Protein AF-0000000084808001 (afdb_homodimer)

InterPro domains:
  IPR004045 Glutathione S-transferase, N-terminal [PF13409] (9-74)
  IPR004045 Glutathione S-transferase, N-terminal [PS50404] (1-80)
  IPR004046 Glutathione S-transferase, C-terminal [PF00043] (141-199)
  IPR010987 Glutathione S-transferase, C-terminal-like [PS50405] (85-203)
  IPR034345 Gtt2-like, N-terminal [cd03051] (1-73)
  IPR036249 Thioredoxin-like superfamily [SSF52833] (1-89)
  IPR036282 Glutathione S-transferase, C-terminal domain superfamily [SSF47616] (77-202)
  IPR040079 Glutathione transferase family [SFLDS00019] (1-198)

Nearest PDB structures (foldseek):
  3erf-assembly1_A  TM=9.434E-01  e=1.474E-16  Saccharomyces cerevisiae
  4n0v-assembly1_B  TM=9.412E-01  e=7.230E-16  Marinobacter nauticus VT8
  5f06-assembly1_B  TM=8.156E-01  e=2.289E-11  Populus trichocarpa
  4o7h-assembly1_A  TM=8.294E-01  e=4.670E-10  Rhodospirillum rubrum F11
  2c3n-assembly2_D  TM=8.503E-01  e=7.243E-09  Homo sapiens

Secondary structure (DSSP, 8-state):
-EEEE-SSHHHHHHHHHHHHHT----EEE--GGGTGGGSHHHHHH-TT--S-EEE-TTS-EEESHHHHHHHHHHH--SS-SS-SSHHHHHHHHHHHHHHIIIIIHHHHHHHHTTTTHHHHTTTS---GGGHHHHHHHHHHHHHHHHHHTTT-SBTBBTB--HHHHHHHHHHHHHHHTT-PPPTT-HHHHHHHHHHHTSGGGG-/-EEEE-SSHHHHHHHHHHHHHT----EEE--GGGTGGGSHHHHHH-TT--S-EEE-TTS-EEESHHHHHHHHHHH--SS-SS-SSHHHHHHHHHHHHHHIIIIIHHHHHHHHTTTTHHHHTTTS---GGGHHHHHHHHHHHHHHHHHHTTT-SBTBBTB--HHHHHHHHHHHHHHHTT-PPPTT-HHHHHHHHHHHTSGGGG-

Structure (mmCIF, N/CA/C/O backbone):
data_AF-0000000084808001-model_v1
#
loop_
_entity.id
_entity.type
_entity.pdbx_description
1 polymer 'Glutathione S-transferase-like'
#
loop_
_atom_site.group_PDB
_atom_site.id
_atom_site.type_symbol
_atom_site.label_atom_id
_atom_site.label_alt_id
_atom_site.label_comp_id
_atom_site.label_asym_id
_atom_site.label_entity_id
_atom_site.label_seq_id
_atom_site.pdbx_PDB_ins_code
_atom_site.Cartn_x
_atom_site.Cartn_y
_atom_site.Cartn_z
_atom_site.occupancy
_atom_site.B_iso_or_equiv
_atom_site.auth_seq_id
_atom_site.auth_comp_id
_atom_site.auth_asym_id
_atom_site.auth_atom_id
_atom_site.pdbx_PDB_model_num
ATOM 1 N N . MET A 1 1 ? 12.406 21.891 -2.748 1 96.19 1 MET A N 1
ATOM 2 C CA . MET A 1 1 ? 11.406 20.969 -2.203 1 96.19 1 MET A CA 1
ATOM 3 C C . MET A 1 1 ? 10.383 21.719 -1.363 1 96.19 1 MET A C 1
ATOM 5 O O . MET A 1 1 ? 10.727 22.656 -0.633 1 96.19 1 MET A O 1
ATOM 9 N N . LYS A 1 2 ? 9.125 21.359 -1.569 1 98.44 2 LYS A N 1
ATOM 10 C CA . LYS A 1 2 ? 8.016 21.969 -0.845 1 98.44 2 LYS A CA 1
ATOM 11 C C . LYS A 1 2 ? 6.918 20.938 -0.563 1 98.44 2 LYS A C 1
ATOM 13 O O . LYS A 1 2 ? 6.551 20.156 -1.442 1 98.44 2 LYS A O 1
ATOM 18 N N . LEU A 1 3 ? 6.41 20.984 0.701 1 98.75 3 LEU A N 1
ATOM 19 C CA . LEU A 1 3 ? 5.371 20.031 1.09 1 98.75 3 LEU A CA 1
ATOM 20 C C . LEU A 1 3 ? 4.008 20.719 1.144 1 98.75 3 LEU A C 1
ATOM 22 O O . LEU A 1 3 ? 3.83 21.703 1.869 1 98.75 3 LEU A O 1
ATOM 26 N N . TYR A 1 4 ? 3.084 20.266 0.299 1 98.81 4 TYR A N 1
ATOM 27 C CA . TYR A 1 4 ? 1.682 20.656 0.421 1 98.81 4 TYR A CA 1
ATOM 28 C C . TYR A 1 4 ? 0.962 19.766 1.428 1 98.81 4 TYR A C 1
ATOM 30 O O . TYR A 1 4 ?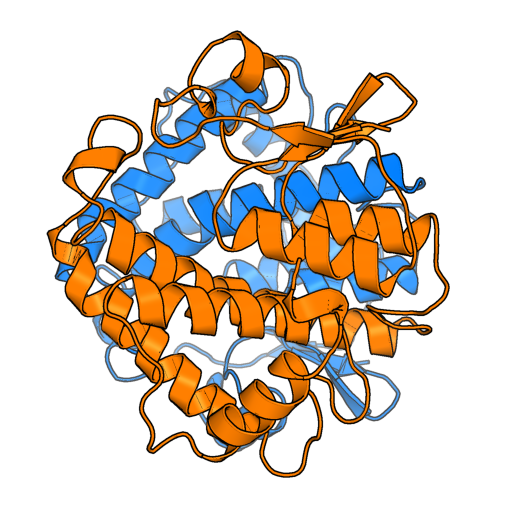 0.709 18.578 1.156 1 98.81 4 TYR A O 1
ATOM 38 N N . ASP A 1 5 ? 0.611 20.375 2.506 1 98.44 5 ASP A N 1
ATOM 39 C CA . ASP A 1 5 ? 0.198 19.656 3.711 1 98.44 5 ASP A CA 1
ATOM 40 C C . ASP A 1 5 ? -1.266 19.938 4.043 1 98.44 5 ASP A C 1
ATOM 42 O O . ASP A 1 5 ? -1.901 20.781 3.4 1 98.44 5 ASP A O 1
ATOM 46 N N . SER A 1 6 ? -1.821 19.156 4.922 1 98.38 6 SER A N 1
ATOM 47 C CA . SER A 1 6 ? -3.174 19.328 5.441 1 98.38 6 SER A CA 1
ATOM 48 C C . SER A 1 6 ? -3.365 18.578 6.754 1 98.38 6 SER A C 1
ATOM 50 O O . SER A 1 6 ? -2.438 17.938 7.25 1 98.38 6 SER A O 1
ATOM 52 N N . ILE A 1 7 ? -4.516 18.734 7.332 1 96.5 7 ILE A N 1
ATOM 53 C CA . ILE A 1 7 ? -4.883 17.891 8.469 1 96.5 7 ILE A CA 1
ATOM 54 C C . ILE A 1 7 ? -5.082 16.453 8 1 96.5 7 ILE A C 1
ATOM 56 O O . ILE A 1 7 ? -5.25 16.188 6.809 1 96.5 7 ILE A O 1
ATOM 60 N N . GLY A 1 8 ? -5.039 15.555 8.992 1 96.81 8 GLY A N 1
ATOM 61 C CA . GLY A 1 8 ? -5.297 14.156 8.711 1 96.81 8 GLY A CA 1
ATOM 62 C C . GLY A 1 8 ? -4.125 13.25 9.055 1 96.81 8 GLY A C 1
ATOM 63 O O . GLY A 1 8 ? -3 13.727 9.219 1 96.81 8 GLY A O 1
ATOM 64 N N . PRO A 1 9 ? -4.398 12 9.055 1 97.94 9 PRO A N 1
ATOM 65 C CA . PRO A 1 9 ? -3.377 11.047 9.5 1 97.94 9 PRO A CA 1
ATOM 66 C C . PRO A 1 9 ? -2.248 10.867 8.484 1 97.94 9 PRO A C 1
ATOM 68 O O . PRO A 1 9 ? -1.101 10.633 8.875 1 97.94 9 PRO A O 1
ATOM 71 N N . ASN A 1 10 ? -2.561 11.008 7.18 1 98.38 10 ASN A N 1
ATOM 72 C CA . ASN A 1 10 ? -1.548 10.789 6.148 1 98.38 10 ASN A CA 1
ATOM 73 C C . ASN A 1 10 ? -0.518 11.914 6.133 1 98.38 10 ASN A C 1
ATOM 75 O O . ASN A 1 10 ? 0.683 11.664 6.246 1 98.38 10 ASN A O 1
ATOM 79 N N . PRO A 1 11 ? -0.953 13.164 6.055 1 98.56 11 PRO A N 1
ATOM 80 C CA . PRO A 1 11 ? 0.041 14.234 6.148 1 98.56 11 PRO A CA 1
ATOM 81 C C . PRO A 1 11 ? 0.792 14.227 7.477 1 98.56 11 PRO A C 1
ATOM 83 O O . PRO A 1 11 ? 1.981 14.555 7.52 1 98.56 11 PRO A O 1
ATOM 86 N N . ARG A 1 12 ? 0.116 13.844 8.562 1 98.5 12 ARG A N 1
ATOM 87 C CA . ARG A 1 12 ? 0.774 13.789 9.859 1 98.5 12 ARG A CA 1
ATOM 88 C C . ARG A 1 12 ? 1.925 12.789 9.852 1 98.5 12 ARG A C 1
ATOM 90 O O . ARG A 1 12 ? 2.988 13.047 10.414 1 98.5 12 ARG A O 1
ATOM 97 N N . LEU A 1 13 ? 1.691 11.664 9.273 1 98.56 13 LEU A N 1
ATOM 98 C CA . LEU A 1 13 ? 2.752 10.672 9.148 1 98.56 13 LEU A CA 1
ATOM 99 C C . LEU A 1 13 ? 3.998 11.281 8.516 1 98.56 13 LEU A C 1
ATOM 101 O O . LEU A 1 13 ? 5.109 11.094 9.023 1 98.56 13 LEU A O 1
ATOM 105 N N . VAL A 1 14 ? 3.824 11.984 7.414 1 98.88 14 VAL A N 1
ATOM 106 C CA . VAL A 1 14 ? 4.953 12.539 6.68 1 98.88 14 VAL A CA 1
ATOM 107 C C . VAL A 1 14 ? 5.629 13.625 7.516 1 98.88 14 VAL A C 1
ATOM 109 O O . VAL A 1 14 ? 6.855 13.719 7.555 1 98.88 14 VAL A O 1
ATOM 112 N N . ARG A 1 15 ? 4.824 14.414 8.234 1 98.69 15 ARG A N 1
ATOM 113 C CA . ARG A 1 15 ? 5.402 15.414 9.125 1 98.69 15 ARG A CA 1
ATOM 114 C C . ARG A 1 15 ? 6.242 14.758 10.211 1 98.69 15 ARG A C 1
ATOM 116 O O . ARG A 1 15 ? 7.348 15.211 10.516 1 98.69 15 ARG A O 1
ATOM 123 N N . MET A 1 16 ? 5.688 13.719 10.82 1 98.81 16 MET A N 1
ATOM 124 C CA . MET A 1 16 ? 6.434 13.016 11.852 1 98.81 16 MET A CA 1
ATOM 125 C C . MET A 1 16 ? 7.727 12.43 11.289 1 98.81 16 MET A C 1
ATOM 127 O O . MET A 1 16 ? 8.766 12.469 11.945 1 98.81 16 MET A O 1
ATOM 131 N N . PHE A 1 17 ? 7.641 11.844 10.062 1 98.94 17 PHE A N 1
ATOM 132 C CA . PHE A 1 17 ? 8.812 11.273 9.406 1 98.94 17 PHE A CA 1
ATOM 133 C C . PHE A 1 17 ? 9.883 12.344 9.188 1 98.94 17 PHE A C 1
ATOM 135 O O . PHE A 1 17 ? 11.055 12.117 9.484 1 98.94 17 PHE A O 1
ATOM 142 N N . ILE A 1 18 ? 9.484 13.492 8.695 1 98.81 18 ILE A N 1
ATOM 143 C CA . ILE A 1 18 ? 10.383 14.609 8.453 1 98.81 18 ILE A CA 1
ATOM 144 C C . ILE A 1 18 ? 11.031 15.055 9.766 1 98.81 18 ILE A C 1
ATOM 146 O O . ILE A 1 18 ? 12.242 15.289 9.812 1 98.81 18 ILE A O 1
ATOM 150 N N . ALA A 1 19 ? 10.25 15.094 10.789 1 98.75 19 ALA A N 1
ATOM 151 C CA . ALA A 1 19 ? 10.758 15.477 12.109 1 98.75 19 ALA A CA 1
ATOM 152 C C . ALA A 1 19 ? 11.789 14.477 12.609 1 98.75 19 ALA A C 1
ATOM 154 O O . ALA A 1 19 ? 12.844 14.867 13.117 1 98.75 19 ALA A O 1
ATOM 155 N N . GLU A 1 20 ? 11.461 13.219 12.508 1 98.81 20 GLU A N 1
ATOM 156 C CA . GLU A 1 20 ? 12.383 12.172 12.945 1 98.81 20 GLU A CA 1
ATOM 157 C C . GLU A 1 20 ? 13.695 12.227 12.172 1 98.81 20 GLU A C 1
ATOM 159 O O . GLU A 1 20 ? 14.75 11.883 12.703 1 98.81 20 GLU A O 1
ATOM 164 N N . LYS A 1 21 ? 13.602 12.664 10.93 1 98.56 21 LYS A N 1
ATOM 165 C CA . LYS A 1 21 ? 14.781 12.781 10.086 1 98.56 21 LYS A CA 1
ATOM 166 C C . LYS A 1 21 ? 15.578 14.039 10.43 1 98.56 21 LYS A C 1
ATOM 168 O O . LYS A 1 21 ? 16.734 14.18 10.023 1 98.56 21 LYS A O 1
ATOM 173 N N . GLY A 1 22 ? 15.008 14.922 11.18 1 98.19 22 GLY A N 1
ATOM 174 C CA . GLY A 1 22 ? 15.648 16.188 11.484 1 98.19 22 GLY A CA 1
ATOM 175 C C . GLY A 1 22 ? 15.688 17.141 10.297 1 98.19 22 GLY A C 1
ATOM 176 O O . GLY A 1 22 ? 16.609 17.938 10.172 1 98.19 22 GLY A O 1
ATOM 177 N N . LEU A 1 23 ? 14.719 17.031 9.422 1 98.19 23 LEU A N 1
ATOM 178 C CA . LEU A 1 23 ? 14.672 17.859 8.219 1 98.19 23 LEU A CA 1
ATOM 179 C C . LEU A 1 23 ? 13.75 19.047 8.406 1 98.19 23 LEU A C 1
ATOM 181 O O . LEU A 1 23 ? 12.852 19.016 9.25 1 98.19 23 LEU A O 1
ATOM 185 N N . THR A 1 24 ? 14.008 20.062 7.672 1 97.38 24 THR A N 1
ATOM 186 C CA . THR A 1 24 ? 13.109 21.203 7.508 1 97.38 24 THR A CA 1
ATOM 187 C C . THR A 1 24 ? 12.734 21.391 6.043 1 97.38 24 THR A C 1
ATOM 189 O O . THR A 1 24 ? 13.594 21.641 5.199 1 97.38 24 THR A O 1
ATOM 192 N N . ILE A 1 25 ? 11.5 21.234 5.809 1 98.06 25 ILE A N 1
ATOM 193 C CA . ILE A 1 25 ? 10.984 21.375 4.453 1 98.06 25 ILE A CA 1
ATOM 194 C C . ILE A 1 25 ? 9.914 22.453 4.41 1 98.06 25 ILE A C 1
ATOM 196 O O . ILE A 1 25 ? 8.938 22.406 5.168 1 98.06 25 ILE A O 1
ATOM 200 N N . PRO A 1 26 ? 10.094 23.5 3.541 1 98.38 26 PRO A N 1
ATOM 201 C CA . PRO A 1 26 ? 9.016 24.469 3.375 1 98.38 26 PRO A CA 1
ATOM 202 C C . PRO A 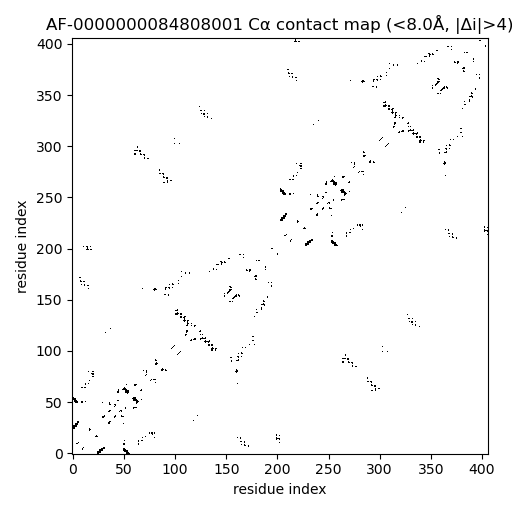1 26 ? 7.656 23.812 3.156 1 98.38 26 PRO A C 1
ATOM 204 O O . PRO A 1 26 ? 7.559 22.812 2.424 1 98.38 26 PRO A O 1
ATOM 207 N N . THR A 1 27 ? 6.625 24.375 3.842 1 98.25 27 THR A N 1
ATOM 208 C CA . THR A 1 27 ? 5.324 23.719 3.828 1 98.25 27 THR A CA 1
ATOM 209 C C . THR A 1 27 ? 4.211 24.734 3.545 1 98.25 27 THR A C 1
ATOM 211 O O . THR A 1 27 ? 4.246 25.859 4.043 1 98.25 27 THR A O 1
ATOM 214 N N . GLN A 1 28 ? 3.307 24.344 2.715 1 98.38 28 GLN A N 1
ATOM 215 C CA . GLN A 1 28 ? 2.08 25.094 2.451 1 98.38 28 GLN A CA 1
ATOM 216 C C . GLN A 1 28 ? 0.849 24.281 2.846 1 98.38 28 GLN A C 1
ATOM 218 O O . GLN A 1 28 ? 0.71 23.125 2.451 1 98.38 28 GLN A O 1
ATOM 223 N N . SER A 1 29 ? -0.063 24.875 3.541 1 98.12 29 SER A N 1
ATOM 224 C CA . SER A 1 29 ? -1.268 24.188 3.994 1 98.12 29 SER A CA 1
ATOM 225 C C . SER A 1 29 ? -2.35 24.203 2.92 1 98.12 29 SER A C 1
ATOM 227 O O . SER A 1 29 ? -2.551 25.219 2.25 1 98.12 29 SER A O 1
ATOM 229 N N . ILE A 1 30 ? -2.957 23.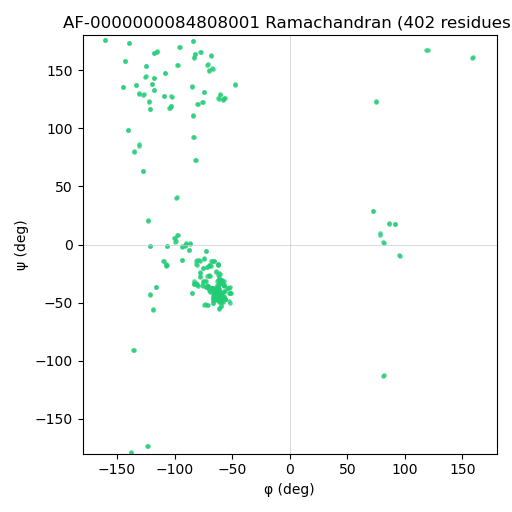078 2.752 1 98.12 30 ILE A N 1
ATOM 230 C CA . ILE A 1 30 ? -4.129 22.922 1.901 1 98.12 30 ILE A CA 1
ATOM 231 C C . ILE A 1 30 ? -5.363 22.672 2.766 1 98.12 30 ILE A C 1
ATOM 233 O O . ILE A 1 30 ? -5.371 21.766 3.605 1 98.12 30 ILE A O 1
ATOM 237 N N . ASP A 1 31 ? -6.473 23.438 2.592 1 97.75 31 ASP A N 1
ATOM 238 C CA . ASP A 1 31 ? -7.711 23.281 3.352 1 97.75 31 ASP A CA 1
ATOM 239 C C . ASP A 1 31 ? -8.594 22.188 2.754 1 97.75 31 ASP A C 1
ATOM 241 O O . ASP A 1 31 ? -9.5 22.484 1.972 1 97.75 31 ASP A O 1
ATOM 245 N N . ILE A 1 32 ? -8.43 21 3.258 1 95.5 32 ILE A N 1
ATOM 246 C CA . ILE A 1 32 ? -9.164 19.891 2.666 1 95.5 32 ILE A CA 1
ATOM 247 C C . ILE A 1 32 ? -10.617 19.922 3.15 1 95.5 32 ILE A C 1
ATOM 249 O O . ILE A 1 32 ? -11.5 19.328 2.52 1 95.5 32 ILE A O 1
ATOM 253 N N . ARG A 1 33 ? -10.898 20.516 4.277 1 94.69 33 ARG A N 1
ATOM 254 C CA . ARG A 1 33 ? -12.281 20.625 4.738 1 94.69 33 ARG A CA 1
ATOM 255 C C . ARG A 1 33 ? -13.125 21.453 3.771 1 94.69 33 ARG A C 1
ATOM 257 O O . ARG A 1 33 ? -14.297 21.156 3.553 1 94.69 33 ARG A O 1
ATOM 264 N N . ALA A 1 34 ? -12.469 22.438 3.217 1 95.31 34 ALA A N 1
ATOM 265 C CA . ALA A 1 34 ? -13.156 23.297 2.26 1 95.31 34 ALA A CA 1
ATOM 266 C C . ALA A 1 34 ? -13.062 22.719 0.846 1 95.31 34 ALA A C 1
ATOM 268 O O . ALA A 1 34 ? -13.578 23.328 -0.104 1 95.31 34 ALA A O 1
ATOM 269 N N . GLY A 1 35 ? -12.336 21.641 0.637 1 95.88 35 GLY A N 1
ATOM 270 C CA . GLY A 1 35 ? -12.25 20.969 -0.653 1 95.88 35 GLY A CA 1
ATOM 271 C C . GLY A 1 35 ? -11.18 21.562 -1.557 1 95.88 35 GLY A C 1
ATOM 272 O O . GLY A 1 35 ? -11.219 21.375 -2.773 1 95.88 35 GLY A O 1
ATOM 273 N N . GLU A 1 36 ? -10.25 22.281 -1.034 1 97.56 36 GLU A N 1
ATOM 274 C CA . GLU A 1 36 ? -9.195 22.906 -1.828 1 97.56 36 GLU A CA 1
ATOM 275 C C . GLU A 1 36 ? -8.398 21.859 -2.602 1 97.56 36 GLU A C 1
ATOM 277 O O . GLU A 1 36 ? -7.941 22.109 -3.717 1 97.56 36 GLU A O 1
ATOM 282 N N . ASN A 1 37 ? -8.305 20.656 -2.018 1 97.25 37 ASN A N 1
ATOM 283 C CA . ASN A 1 37 ? -7.543 19.578 -2.635 1 97.25 37 ASN A CA 1
ATOM 284 C C . ASN A 1 37 ? -8.266 19 -3.852 1 97.25 37 ASN A C 1
ATOM 286 O O . ASN A 1 37 ? -7.691 18.203 -4.598 1 97.25 37 ASN A O 1
ATOM 290 N N . ARG A 1 38 ? -9.477 19.469 -4.074 1 96.56 38 ARG A N 1
ATOM 291 C CA . ARG A 1 38 ? -10.258 19 -5.203 1 96.56 38 ARG A CA 1
ATOM 292 C C . ARG A 1 38 ? -10.336 20.047 -6.309 1 96.56 38 ARG A C 1
ATOM 294 O O . ARG A 1 38 ? -10.914 19.797 -7.367 1 96.56 38 ARG A O 1
ATOM 301 N N . LYS A 1 39 ? -9.766 21.156 -6.109 1 97.19 39 LYS A N 1
ATOM 302 C CA . LYS A 1 39 ? -9.75 22.234 -7.098 1 97.19 39 LYS A CA 1
ATOM 303 C C . LYS A 1 39 ? -8.633 22.016 -8.117 1 97.19 39 LYS A C 1
ATOM 305 O O . LYS A 1 39 ? -7.672 21.297 -7.852 1 97.19 39 LYS A O 1
ATOM 310 N N . PRO A 1 40 ? -8.727 22.672 -9.266 1 97.5 40 PRO A N 1
ATOM 311 C CA . PRO A 1 40 ? -7.789 22.469 -10.367 1 97.5 40 PRO A CA 1
ATOM 312 C C . PRO A 1 40 ? -6.34 22.719 -9.961 1 97.5 40 PRO A C 1
ATOM 314 O O . PRO A 1 40 ? -5.434 22.016 -10.414 1 97.5 40 PRO A O 1
ATOM 317 N N . GLU A 1 41 ? -6.172 23.688 -9.094 1 97.5 41 GLU A N 1
ATOM 318 C CA . GLU A 1 41 ? -4.812 24.062 -8.711 1 97.5 41 GLU A CA 1
ATOM 319 C C . GLU A 1 41 ? -4.09 22.906 -8.039 1 97.5 41 GLU A C 1
ATOM 321 O O . GLU A 1 41 ? -2.943 22.609 -8.375 1 97.5 41 GLU A O 1
ATOM 326 N N . HIS A 1 42 ? -4.773 22.234 -7.059 1 98.19 42 HIS A N 1
ATOM 327 C CA . HIS A 1 42 ? -4.125 21.125 -6.391 1 98.19 42 HIS A CA 1
ATOM 328 C C . HIS A 1 42 ? -4.113 19.875 -7.277 1 98.19 42 HIS A C 1
ATOM 330 O O . HIS A 1 42 ? -3.158 19.094 -7.254 1 98.19 42 HIS A O 1
ATOM 336 N N . LEU A 1 43 ? -5.188 19.703 -8.062 1 97.5 43 LEU A N 1
ATOM 337 C CA . LEU A 1 43 ? -5.266 18.547 -8.938 1 97.5 43 LEU A CA 1
ATOM 338 C C . LEU A 1 43 ? -4.16 18.578 -9.992 1 97.5 43 LEU A C 1
ATOM 340 O O . LEU A 1 43 ? -3.736 17.531 -10.484 1 97.5 43 LEU A O 1
ATOM 344 N N . ALA A 1 44 ? -3.627 19.766 -10.305 1 97.19 44 ALA A N 1
ATOM 345 C CA . ALA A 1 44 ? -2.494 19.891 -11.219 1 97.19 44 ALA A CA 1
ATOM 346 C C . ALA A 1 44 ? -1.212 19.359 -10.578 1 97.19 44 ALA A C 1
ATOM 348 O O . ALA A 1 44 ? -0.313 18.891 -11.281 1 97.19 44 ALA A O 1
ATOM 349 N N . ARG A 1 45 ? -1.114 19.391 -9.234 1 97.62 45 ARG A N 1
ATOM 350 C CA . ARG A 1 45 ? 0.032 18.875 -8.492 1 97.62 45 ARG A CA 1
ATOM 351 C C . ARG A 1 45 ? -0.106 17.375 -8.258 1 97.62 45 ARG A C 1
ATOM 353 O O . ARG A 1 45 ? 0.869 16.625 -8.383 1 97.62 45 ARG A O 1
ATOM 360 N N . ASN A 1 46 ? -1.336 17 -7.922 1 97.94 46 ASN A N 1
ATOM 361 C CA . ASN A 1 46 ? -1.682 15.609 -7.602 1 97.94 46 ASN A CA 1
ATOM 362 C C . ASN A 1 46 ? -3.043 15.227 -8.18 1 97.94 46 ASN A C 1
ATOM 364 O O . ASN A 1 46 ? -4.07 15.422 -7.527 1 97.94 46 ASN A O 1
ATOM 368 N N . PRO A 1 47 ? -3.045 14.578 -9.281 1 96.88 47 PRO A N 1
ATOM 369 C CA . PRO A 1 47 ? -4.312 14.242 -9.938 1 96.88 47 PRO A CA 1
ATOM 370 C C . PRO A 1 47 ? -5.188 13.328 -9.086 1 96.88 47 PRO A C 1
ATOM 372 O O . PRO A 1 47 ? -6.395 13.227 -9.328 1 96.88 47 PRO A O 1
ATOM 375 N N . HIS A 1 48 ? -4.609 12.703 -8.125 1 95.56 48 HIS A N 1
ATOM 376 C CA . HIS A 1 48 ? -5.375 11.867 -7.207 1 95.56 48 HIS A CA 1
ATOM 377 C C . HIS A 1 48 ? -6.16 12.719 -6.215 1 95.56 48 HIS A C 1
ATOM 379 O O . HIS A 1 48 ? -7.102 12.227 -5.586 1 95.56 48 HIS A O 1
ATOM 385 N N . GLY A 1 49 ? -5.758 13.969 -6.039 1 96.31 49 GLY A N 1
ATOM 386 C CA . GLY A 1 49 ? -6.492 14.945 -5.246 1 96.31 49 GLY A CA 1
ATOM 387 C C . GLY A 1 49 ? -6.285 14.773 -3.752 1 96.31 49 GLY A C 1
ATOM 388 O O . GLY A 1 49 ? -7.016 15.359 -2.949 1 96.31 49 GLY A O 1
ATOM 389 N N . GLN A 1 50 ? -5.355 13.945 -3.395 1 96.06 50 GLN A N 1
ATOM 390 C CA . GLN A 1 50 ? -5.102 13.711 -1.977 1 96.06 50 GLN A CA 1
ATOM 391 C C . GLN A 1 50 ? -3.953 14.578 -1.472 1 96.06 50 GLN A C 1
ATOM 393 O O . GLN A 1 50 ? -3.365 15.344 -2.236 1 96.06 50 GLN A O 1
ATOM 398 N N . THR A 1 51 ? -3.742 14.633 -0.223 1 97.81 51 THR A N 1
ATOM 399 C CA . THR A 1 51 ? -2.6 15.227 0.464 1 97.81 51 THR A CA 1
ATOM 400 C C . THR A 1 51 ? -1.941 14.211 1.396 1 97.81 51 THR A C 1
ATOM 402 O O . THR A 1 51 ? -2.578 13.242 1.817 1 97.81 51 THR A O 1
ATOM 405 N N . PRO A 1 52 ? -0.664 14.383 1.668 1 98.56 52 PRO A N 1
ATOM 406 C CA . PRO A 1 52 ? 0.238 15.453 1.249 1 98.56 52 PRO A CA 1
ATOM 407 C C . PRO A 1 52 ? 0.801 15.242 -0.154 1 98.56 52 PRO A C 1
ATOM 409 O O . PRO A 1 52 ? 0.63 14.164 -0.733 1 98.56 52 PRO A O 1
ATOM 412 N N . THR A 1 53 ? 1.339 16.25 -0.734 1 98.81 53 THR A N 1
ATOM 413 C CA . THR A 1 53 ? 2.07 16.219 -1.996 1 98.81 53 THR A CA 1
ATOM 414 C C . THR A 1 53 ? 3.404 16.953 -1.861 1 98.81 53 THR A C 1
ATOM 416 O O . THR A 1 53 ? 3.467 18.047 -1.294 1 98.81 53 THR A O 1
ATOM 419 N N . LEU A 1 54 ? 4.461 16.344 -2.279 1 98.88 54 LEU A N 1
ATOM 420 C CA . LEU A 1 54 ? 5.797 16.922 -2.209 1 98.88 54 LEU A CA 1
ATOM 421 C C . LEU A 1 54 ? 6.246 17.422 -3.578 1 98.88 54 LEU A C 1
ATOM 423 O O . LEU A 1 54 ? 6.285 16.656 -4.543 1 98.88 54 LEU A O 1
ATOM 427 N N . GLU A 1 55 ? 6.512 18.641 -3.711 1 98.62 55 GLU A N 1
ATOM 428 C CA . GLU A 1 55 ? 7.188 19.188 -4.887 1 98.62 55 GLU A CA 1
ATOM 429 C C . GLU A 1 55 ? 8.695 18.969 -4.809 1 98.62 55 GLU A C 1
ATOM 431 O O . GLU A 1 55 ? 9.344 19.406 -3.852 1 98.62 55 GLU A O 1
ATOM 436 N N . LEU A 1 56 ? 9.211 18.281 -5.766 1 97.69 56 LEU A N 1
ATOM 437 C CA . LEU A 1 56 ? 10.641 17.984 -5.789 1 97.69 56 LEU A CA 1
ATOM 438 C C . LEU A 1 56 ? 11.43 19.156 -6.398 1 97.69 56 LEU A C 1
ATOM 440 O O . LEU A 1 56 ? 10.836 20.094 -6.922 1 97.69 56 LEU A O 1
ATOM 444 N N . ASP A 1 57 ? 12.75 19.031 -6.383 1 94.69 57 ASP A N 1
ATOM 445 C CA . ASP A 1 57 ? 13.617 20.125 -6.824 1 94.69 57 ASP A CA 1
ATOM 446 C C . ASP A 1 57 ? 13.523 20.328 -8.336 1 94.69 57 ASP A C 1
ATOM 448 O O . ASP A 1 57 ? 13.734 21.438 -8.836 1 94.69 57 ASP A O 1
ATOM 452 N N . ASP A 1 58 ? 13.188 19.312 -9.023 1 93.12 58 ASP A N 1
ATOM 453 C CA . ASP A 1 58 ? 13.102 19.406 -10.477 1 93.12 58 ASP A CA 1
ATOM 454 C C . ASP A 1 58 ? 11.727 19.906 -10.914 1 93.12 58 ASP A C 1
ATOM 456 O O . ASP A 1 58 ? 11.438 19.969 -12.109 1 93.12 58 ASP A O 1
ATOM 460 N N . GLY A 1 59 ? 10.883 20.172 -9.953 1 95.06 59 GLY A N 1
ATOM 461 C CA . GLY A 1 59 ? 9.57 20.719 -10.258 1 95.06 59 GLY A CA 1
ATOM 462 C C . GLY A 1 59 ? 8.492 19.656 -10.352 1 95.06 59 GLY A C 1
ATOM 463 O O . GLY A 1 59 ? 7.305 19.984 -10.414 1 95.06 59 GLY A O 1
ATOM 464 N N . SER A 1 60 ? 8.867 18.422 -10.336 1 96.5 60 SER A N 1
ATOM 465 C CA . SER A 1 60 ? 7.867 17.359 -10.375 1 96.5 60 SER A CA 1
ATOM 466 C C . SER A 1 60 ? 7.219 17.156 -9.008 1 96.5 60 SER A C 1
ATOM 468 O O . SER A 1 60 ? 7.699 17.688 -8 1 96.5 60 SER A O 1
ATOM 470 N N . PHE A 1 61 ? 6.098 16.422 -8.984 1 98.5 61 PHE A N 1
ATOM 471 C CA . PHE A 1 61 ? 5.348 16.219 -7.75 1 98.5 61 PHE A CA 1
ATOM 472 C C . PHE A 1 61 ? 5.305 14.75 -7.379 1 98.5 61 PHE A C 1
ATOM 474 O O . PHE A 1 61 ? 5.258 13.883 -8.258 1 98.5 61 PHE A O 1
ATOM 481 N N . LEU A 1 62 ? 5.375 14.578 -6.125 1 98.62 62 LEU A N 1
ATOM 482 C CA . LEU A 1 62 ? 5.305 13.242 -5.547 1 98.62 62 LEU A CA 1
ATOM 483 C C . LEU A 1 62 ? 4.223 13.172 -4.473 1 98.62 62 LEU A C 1
ATOM 485 O O . LEU A 1 62 ? 4.16 14.031 -3.592 1 98.62 62 LEU A O 1
ATOM 489 N N . SER A 1 63 ? 3.4 12.18 -4.629 1 97.75 63 SER A N 1
ATOM 490 C CA . SER A 1 63 ? 2.395 11.938 -3.598 1 97.75 63 SER A CA 1
ATOM 491 C C . SER A 1 63 ? 2.498 10.516 -3.047 1 97.75 63 SER A C 1
ATOM 493 O O . SER A 1 63 ? 3.479 9.812 -3.303 1 97.75 63 SER A O 1
ATOM 495 N N . GLU A 1 64 ? 1.504 10.203 -2.199 1 98.44 64 GLU A N 1
ATOM 496 C CA . GLU A 1 64 ? 1.505 8.93 -1.475 1 98.44 64 GLU A CA 1
ATOM 497 C C . GLU A 1 64 ? 2.52 8.953 -0.335 1 98.44 64 GLU A C 1
ATOM 499 O O . GLU A 1 64 ? 3.721 9.102 -0.569 1 98.44 64 GLU A O 1
ATOM 504 N N . ILE A 1 65 ? 2.104 8.727 0.805 1 98.69 65 ILE A N 1
ATOM 505 C CA . ILE A 1 65 ? 2.871 8.969 2.021 1 98.69 65 ILE A CA 1
ATOM 506 C C . ILE A 1 65 ? 4.082 8.047 2.062 1 98.69 65 ILE A C 1
ATOM 508 O O . ILE A 1 65 ? 5.191 8.477 2.396 1 98.69 65 ILE A O 1
ATOM 512 N N . THR A 1 66 ? 3.912 6.801 1.649 1 98.69 66 THR A N 1
ATOM 513 C CA . THR A 1 66 ? 5.043 5.883 1.726 1 98.69 66 THR A CA 1
ATOM 514 C C . THR A 1 66 ? 6.086 6.215 0.661 1 98.69 66 THR A C 1
ATOM 516 O O . THR A 1 66 ? 7.289 6.098 0.904 1 98.69 66 THR A O 1
ATOM 519 N N . ALA A 1 67 ? 5.652 6.641 -0.55 1 98.75 67 ALA A N 1
ATOM 520 C CA . ALA A 1 67 ? 6.578 7.047 -1.604 1 98.75 67 ALA A CA 1
ATOM 521 C C . ALA A 1 67 ? 7.383 8.273 -1.18 1 98.75 67 ALA A C 1
ATOM 523 O O . ALA A 1 67 ? 8.594 8.336 -1.405 1 98.75 67 ALA A O 1
ATOM 524 N N . ILE A 1 68 ? 6.73 9.242 -0.546 1 98.88 68 ILE A N 1
ATOM 525 C CA . ILE A 1 68 ? 7.395 10.453 -0.075 1 98.88 68 ILE A CA 1
ATOM 526 C C . ILE A 1 68 ? 8.438 10.094 0.98 1 98.88 68 ILE A C 1
ATOM 528 O O . ILE A 1 68 ? 9.586 10.531 0.904 1 98.88 68 ILE A O 1
ATOM 532 N N . CYS A 1 69 ? 8.055 9.242 1.925 1 98.94 69 CYS A N 1
ATOM 533 C CA . CYS A 1 69 ? 8.969 8.867 3.002 1 98.94 69 CYS A CA 1
ATOM 534 C C . CYS A 1 69 ? 10.156 8.086 2.465 1 98.94 69 CYS A C 1
ATOM 536 O O . CYS A 1 69 ? 11.297 8.305 2.883 1 98.94 69 CYS A O 1
ATOM 538 N N . GLU A 1 70 ? 9.891 7.176 1.528 1 98.81 70 GLU A N 1
ATOM 539 C CA . GLU A 1 70 ? 10.977 6.422 0.908 1 98.81 70 GLU A CA 1
ATOM 540 C C . GLU A 1 70 ? 11.93 7.344 0.158 1 98.81 70 GLU A C 1
ATOM 542 O O . GLU A 1 70 ? 13.148 7.156 0.207 1 98.81 70 GLU A O 1
ATOM 547 N N . TYR A 1 71 ? 11.398 8.289 -0.529 1 98.81 71 TYR A N 1
ATOM 548 C CA . TYR A 1 71 ? 12.219 9.258 -1.253 1 98.81 71 TYR A CA 1
ATOM 549 C C . TYR A 1 71 ? 13.117 10.031 -0.3 1 98.81 71 TYR A C 1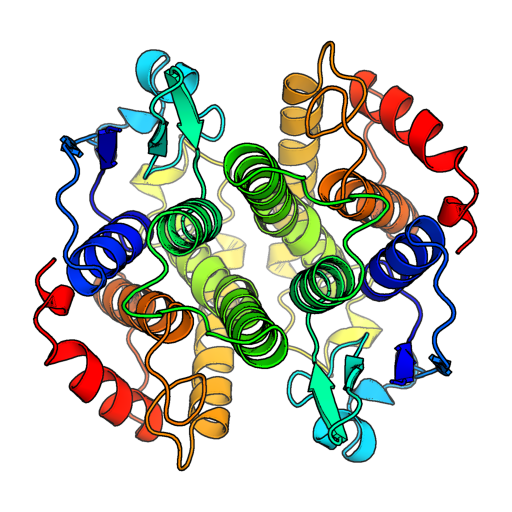
ATOM 551 O O . TYR A 1 71 ? 14.32 10.141 -0.521 1 98.81 71 TYR A O 1
ATOM 559 N N . LEU A 1 72 ? 12.539 10.523 0.798 1 98.88 72 LEU A N 1
ATOM 560 C CA . LEU A 1 72 ? 13.297 11.281 1.788 1 98.88 72 LEU A CA 1
ATOM 561 C C . LEU A 1 72 ? 14.359 10.406 2.441 1 98.88 72 LEU A C 1
ATOM 563 O O . LEU A 1 72 ? 15.469 10.875 2.717 1 98.88 72 LEU A O 1
ATOM 567 N N . GLU A 1 73 ? 14 9.156 2.689 1 98.81 73 GLU A N 1
ATOM 568 C CA . GLU A 1 73 ? 14.953 8.203 3.256 1 98.81 73 GLU A CA 1
ATOM 569 C C . GLU A 1 73 ? 16.156 8.008 2.336 1 98.81 73 GLU A C 1
ATOM 571 O O . GLU A 1 73 ? 17.297 7.969 2.799 1 98.81 73 GLU A O 1
ATOM 576 N N . GLU A 1 74 ? 15.867 7.855 1.021 1 97.94 74 GLU A N 1
ATOM 577 C CA . GLU A 1 74 ? 16.953 7.645 0.07 1 97.94 74 GLU A CA 1
ATOM 578 C C . GLU A 1 74 ? 17.844 8.883 -0.029 1 97.94 74 GLU A C 1
ATOM 580 O O . GLU A 1 74 ? 19.078 8.758 -0.131 1 97.94 74 GLU A O 1
ATOM 585 N N . LYS A 1 75 ? 17.266 10.031 0.029 1 97.94 75 LYS A N 1
ATOM 586 C CA . LYS A 1 75 ? 18.016 11.281 -0.089 1 97.94 75 LYS A CA 1
ATOM 587 C C . LYS A 1 75 ? 18.734 11.617 1.214 1 97.94 75 LYS A C 1
ATOM 589 O O . LYS A 1 75 ? 19.75 12.305 1.203 1 97.94 75 LYS A O 1
ATOM 594 N N . HIS A 1 76 ? 18.188 11.141 2.32 1 98.06 76 HIS A N 1
ATOM 595 C CA . HIS A 1 76 ? 18.719 11.367 3.662 1 98.06 76 HIS A CA 1
ATOM 596 C C . HIS A 1 76 ? 18.719 10.086 4.48 1 98.06 76 HIS A C 1
ATOM 598 O O . HIS A 1 76 ? 17.922 9.93 5.41 1 98.06 76 HIS A O 1
ATOM 604 N N . PRO A 1 77 ? 19.625 9.273 4.289 1 97.81 77 PRO A N 1
ATOM 605 C CA . PRO A 1 77 ? 19.547 7.91 4.82 1 97.81 77 PRO A CA 1
ATOM 606 C C . PRO A 1 77 ? 19.781 7.848 6.328 1 97.81 77 PRO A C 1
ATOM 608 O O . PRO A 1 77 ? 19.5 6.824 6.957 1 97.81 77 PRO A O 1
ATOM 611 N N . THR A 1 78 ? 20.266 8.984 6.941 1 98 78 THR A N 1
ATOM 612 C CA . THR A 1 78 ? 20.5 9.008 8.383 1 98 78 THR A CA 1
ATOM 613 C C . THR A 1 78 ? 19.656 10.078 9.062 1 98 78 THR A C 1
ATOM 615 O O . THR A 1 78 ? 19.594 11.219 8.602 1 98 78 THR A O 1
ATOM 618 N N . PRO A 1 79 ? 19.109 9.703 10.203 1 98.44 79 PRO A N 1
ATOM 619 C CA . PRO A 1 79 ? 19 8.359 10.773 1 98.44 79 PRO A CA 1
ATOM 620 C C . PRO A 1 79 ? 18.094 7.445 9.969 1 98.44 79 PRO A C 1
ATOM 622 O O . PRO A 1 79 ? 17.188 7.918 9.281 1 98.44 79 PRO A O 1
ATOM 625 N N . PRO A 1 80 ? 18.328 6.156 9.992 1 98.75 80 PRO A N 1
ATOM 626 C CA . PRO A 1 80 ? 17.469 5.25 9.219 1 98.75 80 PRO A CA 1
ATOM 627 C C . PRO A 1 80 ? 16.094 5.055 9.859 1 98.75 80 PRO A C 1
ATOM 629 O O . PRO A 1 80 ? 16 4.781 11.062 1 98.75 80 PRO A O 1
ATOM 632 N N . LEU A 1 81 ? 15.102 5.191 9.055 1 98.88 81 LEU A N 1
ATOM 633 C CA . LEU A 1 81 ? 13.742 5.008 9.531 1 98.88 81 LEU A CA 1
ATOM 634 C C . LEU A 1 81 ? 13.031 3.9 8.758 1 98.88 81 LEU A C 1
ATOM 636 O O . LEU A 1 81 ? 11.867 3.598 9.016 1 98.88 81 LEU A O 1
ATOM 640 N N . ILE A 1 82 ? 13.727 3.328 7.805 1 98.81 82 ILE A N 1
ATOM 641 C CA . ILE A 1 82 ? 13.164 2.219 7.043 1 98.81 82 ILE A CA 1
ATOM 642 C C . ILE A 1 82 ? 14.055 0.988 7.191 1 98.81 82 ILE A C 1
ATOM 644 O O . ILE A 1 82 ? 13.562 -0.119 7.418 1 98.81 82 ILE A O 1
ATOM 648 N N . GLY A 1 83 ? 15.289 1.143 7.125 1 98.38 83 GLY A N 1
ATOM 649 C CA . GLY A 1 83 ? 16.266 0.082 7.297 1 98.38 83 GLY A CA 1
ATOM 650 C C . GLY A 1 83 ? 17.609 0.403 6.672 1 98.38 83 GLY A C 1
ATOM 651 O O . GLY A 1 83 ? 17.703 1.215 5.746 1 98.38 83 GLY A O 1
ATOM 652 N N . THR A 1 84 ? 18.656 -0.27 7.074 1 98.19 84 THR A N 1
ATOM 653 C CA . THR A 1 84 ? 20 -0.006 6.586 1 98.19 84 THR A CA 1
ATOM 654 C C . THR A 1 84 ? 20.469 -1.116 5.648 1 98.19 84 THR A C 1
ATOM 656 O O . THR A 1 84 ? 21.453 -0.953 4.922 1 98.19 84 THR A O 1
ATOM 659 N N . THR A 1 85 ? 19.844 -2.25 5.688 1 97.5 85 THR A N 1
ATOM 660 C CA . THR A 1 85 ? 20.125 -3.359 4.781 1 97.5 85 THR A CA 1
ATOM 661 C C . THR A 1 85 ? 18.891 -3.682 3.932 1 97.5 85 THR A C 1
ATOM 663 O O . THR A 1 85 ? 17.781 -3.229 4.23 1 97.5 85 THR A O 1
ATOM 666 N N . ALA A 1 86 ? 19.109 -4.438 2.873 1 97.56 86 ALA A N 1
ATOM 667 C CA . ALA A 1 86 ? 18 -4.863 2.027 1 97.56 86 ALA A CA 1
ATOM 668 C C . ALA A 1 86 ? 16.938 -5.617 2.84 1 97.56 86 ALA A C 1
ATOM 670 O O . ALA A 1 86 ? 15.742 -5.426 2.639 1 97.56 86 ALA A O 1
ATOM 671 N N . GLU A 1 87 ? 17.438 -6.445 3.744 1 98.06 87 GLU A N 1
ATOM 672 C CA . GLU A 1 87 ? 16.547 -7.25 4.574 1 98.06 87 GLU A CA 1
ATOM 673 C C . GLU A 1 87 ? 15.711 -6.375 5.504 1 98.06 87 GLU A C 1
ATOM 675 O O . GLU A 1 87 ? 14.5 -6.566 5.629 1 98.06 87 GLU A O 1
ATOM 680 N N . GLU A 1 88 ? 16.359 -5.383 6.129 1 98.19 88 GLU A N 1
ATOM 681 C CA . GLU A 1 88 ? 15.664 -4.488 7.047 1 98.19 88 GLU A CA 1
ATOM 682 C C . GLU A 1 88 ? 14.625 -3.643 6.32 1 98.19 88 GLU A C 1
ATOM 684 O O . GLU A 1 88 ? 13.516 -3.451 6.82 1 98.19 88 GLU A O 1
ATOM 689 N N . ARG A 1 89 ? 14.969 -3.158 5.129 1 98.5 89 ARG A N 1
ATOM 690 C CA . ARG A 1 89 ? 14.039 -2.338 4.355 1 98.5 89 ARG A CA 1
ATOM 691 C C . ARG A 1 89 ? 12.852 -3.164 3.875 1 98.5 89 ARG A C 1
ATOM 693 O O . ARG A 1 89 ? 11.711 -2.697 3.91 1 98.5 89 ARG A O 1
ATOM 700 N N . ALA A 1 90 ? 13.141 -4.375 3.531 1 98.5 90 ALA A N 1
ATOM 701 C CA . ALA A 1 90 ? 12.078 -5.266 3.078 1 98.5 90 ALA A CA 1
ATOM 702 C C . ALA A 1 90 ? 11.102 -5.578 4.215 1 98.5 90 ALA A C 1
ATOM 704 O O . ALA A 1 90 ? 9.891 -5.594 4.012 1 98.5 90 ALA A O 1
ATOM 705 N N . GLU A 1 91 ? 11.656 -5.84 5.332 1 98.44 91 GLU A N 1
ATOM 706 C CA . GLU A 1 91 ? 10.805 -6.102 6.488 1 98.44 91 GLU A CA 1
ATOM 707 C C . GLU A 1 91 ? 9.906 -4.906 6.797 1 98.44 91 GLU A C 1
ATOM 709 O O . GLU A 1 91 ? 8.711 -5.062 7.031 1 98.44 91 GLU A O 1
ATOM 714 N N . CYS A 1 92 ? 10.469 -3.756 6.828 1 98.88 92 CYS A N 1
ATOM 715 C CA . CYS A 1 92 ? 9.703 -2.543 7.098 1 98.88 92 CYS A CA 1
ATOM 716 C C . CYS A 1 92 ? 8.609 -2.352 6.055 1 98.88 92 CYS A C 1
ATOM 718 O O . CYS A 1 92 ? 7.465 -2.047 6.398 1 98.88 92 CYS A O 1
ATOM 720 N N . ARG A 1 93 ? 8.945 -2.58 4.809 1 98.81 93 ARG A N 1
ATOM 721 C CA . ARG A 1 93 ? 7.984 -2.43 3.721 1 98.81 93 ARG A CA 1
ATOM 722 C C . ARG A 1 93 ? 6.859 -3.451 3.84 1 98.81 93 ARG A C 1
ATOM 724 O O . ARG A 1 93 ? 5.703 -3.143 3.553 1 98.81 93 ARG A O 1
ATOM 731 N N . MET A 1 94 ? 7.223 -4.637 4.238 1 98.75 94 MET A N 1
ATOM 732 C CA . MET A 1 94 ? 6.23 -5.688 4.453 1 98.75 94 MET A CA 1
ATOM 733 C C . MET A 1 94 ? 5.195 -5.254 5.488 1 98.75 94 MET A C 1
ATOM 735 O O . MET A 1 94 ? 3.994 -5.305 5.227 1 98.75 94 MET A O 1
ATOM 739 N N . TRP A 1 95 ? 5.637 -4.77 6.602 1 98.81 95 TRP A N 1
ATOM 740 C CA . TRP A 1 95 ? 4.742 -4.359 7.68 1 98.81 95 TRP A CA 1
ATOM 741 C C . TRP A 1 95 ? 3.959 -3.109 7.285 1 98.81 95 TRP A C 1
ATOM 743 O O . TRP A 1 95 ? 2.768 -2.996 7.59 1 98.81 95 TRP A O 1
ATOM 753 N N . THR A 1 96 ? 4.629 -2.203 6.645 1 98.81 96 THR A N 1
ATOM 754 C CA . THR A 1 96 ? 3.967 -0.98 6.203 1 98.81 96 THR A CA 1
ATOM 755 C C . THR A 1 96 ? 2.797 -1.301 5.277 1 98.81 96 THR A C 1
ATOM 757 O O . THR A 1 96 ? 1.699 -0.764 5.445 1 98.81 96 THR A O 1
ATOM 760 N N . ARG A 1 97 ? 3.014 -2.174 4.355 1 98.62 97 ARG A N 1
ATOM 761 C CA . ARG A 1 97 ? 1.951 -2.549 3.428 1 98.62 97 ARG A CA 1
ATOM 762 C C . ARG A 1 97 ? 0.808 -3.244 4.16 1 98.62 97 ARG A C 1
ATOM 764 O O . ARG A 1 97 ? -0.364 -2.949 3.912 1 98.62 97 ARG A O 1
ATOM 771 N N . ARG A 1 98 ? 1.117 -4.184 5.062 1 98.12 98 ARG A N 1
ATOM 772 C CA . ARG A 1 98 ? 0.095 -4.883 5.836 1 98.12 98 ARG A CA 1
ATOM 773 C C . ARG A 1 98 ? -0.782 -3.9 6.602 1 98.12 98 ARG A C 1
ATOM 775 O O . ARG A 1 98 ? -2.01 -3.984 6.551 1 98.12 98 ARG A O 1
ATOM 782 N N . ILE A 1 99 ? -0.126 -2.986 7.242 1 98.62 99 ILE A N 1
ATOM 783 C CA . ILE A 1 99 ? -0.829 -1.996 8.047 1 98.62 99 ILE A CA 1
ATOM 784 C C . ILE A 1 99 ? -1.684 -1.107 7.148 1 98.62 99 ILE A C 1
ATOM 786 O O . ILE A 1 99 ? -2.852 -0.848 7.449 1 98.62 99 ILE A O 1
ATOM 790 N N . ASP A 1 100 ? -1.142 -0.703 6.059 1 98.31 100 ASP A N 1
ATOM 791 C CA . ASP A 1 100 ? -1.797 0.188 5.105 1 98.31 100 ASP A CA 1
ATOM 792 C C . ASP A 1 100 ? -3.066 -0.447 4.543 1 98.31 100 ASP A C 1
ATOM 794 O O . ASP A 1 100 ? -4.148 0.144 4.613 1 98.31 100 ASP A O 1
ATOM 798 N N . LEU A 1 101 ? -2.992 -1.654 4.152 1 96.81 101 LEU A N 1
ATOM 799 C CA . LEU A 1 101 ? -4.078 -2.328 3.449 1 96.81 101 LEU A CA 1
ATOM 800 C C . LEU A 1 101 ? -5.148 -2.801 4.43 1 96.81 101 LEU A C 1
ATOM 802 O O . LEU A 1 101 ? -6.34 -2.768 4.113 1 96.81 101 LEU A O 1
ATOM 806 N N . THR A 1 102 ? -4.734 -3.232 5.625 1 96.56 102 THR A N 1
ATOM 807 C CA . THR A 1 102 ? -5.684 -4.004 6.418 1 96.56 102 THR A CA 1
ATOM 808 C C . THR A 1 102 ? -6.164 -3.201 7.621 1 96.56 102 THR A C 1
ATOM 810 O O . THR A 1 102 ? -7.156 -3.562 8.266 1 96.56 102 THR A O 1
ATOM 813 N N . ILE A 1 103 ? -5.469 -2.141 7.906 1 98.19 103 ILE A N 1
ATOM 814 C CA . ILE A 1 103 ? -5.883 -1.318 9.039 1 98.19 103 ILE A CA 1
ATOM 815 C C . ILE A 1 103 ? -6.238 0.086 8.555 1 98.19 103 ILE A C 1
ATOM 817 O O . ILE A 1 103 ? -7.379 0.529 8.703 1 98.19 103 ILE A O 1
ATOM 821 N N . CYS A 1 104 ? -5.324 0.757 7.875 1 98.44 104 CYS A N 1
ATOM 822 C CA . CYS A 1 104 ? -5.492 2.168 7.539 1 98.44 104 CYS A CA 1
ATOM 823 C C . CYS A 1 104 ? -6.637 2.359 6.547 1 98.44 104 CYS A C 1
ATOM 825 O O . CYS A 1 104 ? -7.527 3.178 6.773 1 98.44 104 CYS A O 1
ATOM 827 N N . GLU A 1 105 ? -6.613 1.608 5.496 1 96.88 105 GLU A N 1
ATOM 828 C CA . GLU A 1 105 ? -7.59 1.81 4.43 1 96.88 105 GLU A CA 1
ATOM 829 C C . GLU A 1 105 ? -9 1.467 4.902 1 96.88 105 GLU A C 1
ATOM 831 O O . GLU A 1 105 ? -9.938 2.24 4.691 1 96.88 105 GLU A O 1
ATOM 836 N N . PRO A 1 106 ? -9.18 0.284 5.57 1 96.12 106 PRO A N 1
ATOM 837 C CA . PRO A 1 106 ? -10.523 0.013 6.09 1 96.12 106 PRO A CA 1
ATOM 838 C C . PRO A 1 106 ? -10.977 1.045 7.121 1 96.12 106 PRO A C 1
ATOM 840 O O . PRO A 1 106 ? -12.148 1.431 7.141 1 96.12 106 PRO A O 1
ATOM 843 N N . LEU A 1 107 ? -10.109 1.447 7.953 1 98.19 107 LEU A N 1
ATOM 844 C CA . LEU A 1 107 ? -10.43 2.459 8.953 1 98.19 107 LEU A CA 1
ATOM 845 C C . LEU A 1 107 ? -10.828 3.773 8.289 1 98.19 107 LEU A C 1
ATOM 847 O O . LEU A 1 107 ? -11.836 4.383 8.672 1 98.19 107 LEU A O 1
ATOM 851 N N . ALA A 1 108 ? -10.078 4.191 7.305 1 97.62 108 ALA A N 1
ATOM 852 C CA . ALA A 1 108 ? -10.352 5.43 6.578 1 97.62 108 ALA A CA 1
ATOM 853 C C . ALA A 1 108 ? -11.719 5.379 5.902 1 97.62 108 ALA A C 1
ATOM 855 O O . ALA A 1 108 ? -12.516 6.309 6.031 1 97.62 108 ALA A O 1
ATOM 856 N N . ASN A 1 109 ? -11.984 4.297 5.176 1 96.06 109 ASN A N 1
ATOM 857 C CA . ASN A 1 109 ? -13.242 4.18 4.449 1 96.06 109 ASN A CA 1
ATOM 858 C C . ASN A 1 109 ? -14.422 3.979 5.398 1 96.06 109 ASN A C 1
ATOM 860 O O . ASN A 1 109 ? -15.531 4.449 5.125 1 96.06 109 ASN A O 1
ATOM 864 N N . GLY A 1 110 ? -14.141 3.188 6.5 1 96.5 110 GLY A N 1
ATOM 865 C CA . GLY A 1 110 ? -15.172 3.111 7.52 1 96.5 110 GLY A CA 1
ATOM 866 C C . GLY A 1 110 ? -15.625 4.473 8.016 1 96.5 110 GLY A C 1
ATOM 867 O O . GLY A 1 110 ? -16.812 4.691 8.234 1 96.5 110 GLY A O 1
ATOM 868 N N . PHE A 1 111 ? -14.75 5.379 8.141 1 98.31 111 PHE A N 1
ATOM 869 C CA . PHE A 1 111 ? -15.039 6.75 8.547 1 98.31 111 PHE A CA 1
ATOM 870 C C . PHE A 1 111 ? -15.703 7.52 7.41 1 98.31 111 PHE A C 1
ATOM 872 O O . PHE A 1 111 ? -16.766 8.117 7.598 1 98.31 111 PHE A O 1
ATOM 879 N N . ARG A 1 112 ? -15.125 7.527 6.195 1 96.75 112 ARG A N 1
ATOM 880 C CA . ARG A 1 112 ? -15.625 8.297 5.059 1 96.75 112 ARG A CA 1
ATOM 881 C C . ARG A 1 112 ? -17.062 7.91 4.723 1 96.75 112 ARG A C 1
ATOM 883 O O . ARG A 1 112 ? -17.859 8.758 4.324 1 96.75 112 ARG A O 1
ATOM 890 N N . PHE A 1 113 ? -17.391 6.637 4.938 1 96.94 113 PHE A N 1
ATOM 891 C CA . PHE A 1 113 ? -18.672 6.098 4.523 1 96.94 113 PHE A CA 1
ATOM 892 C C . PHE A 1 113 ? -19.703 6.242 5.637 1 96.94 113 PHE A C 1
ATOM 894 O O . PHE A 1 113 ? -20.859 5.855 5.473 1 96.94 113 PHE A O 1
ATOM 901 N N . SER A 1 114 ? -19.312 6.785 6.762 1 97.06 114 SER A N 1
ATOM 902 C CA . SER A 1 114 ? -20.234 6.941 7.883 1 97.06 114 SER A CA 1
ATOM 903 C C . SER A 1 114 ? -20.109 8.32 8.523 1 97.06 114 SER A C 1
ATOM 905 O O . SER A 1 114 ? -20.656 9.305 8.016 1 97.06 114 SER A O 1
ATOM 907 N N . GLU A 1 115 ? -19.234 8.453 9.547 1 97.62 115 GLU A N 1
ATOM 908 C CA . GLU A 1 115 ? -19.125 9.719 10.266 1 97.62 115 GLU A CA 1
ATOM 909 C C . GLU A 1 115 ? -18.688 10.844 9.328 1 97.62 115 GLU A C 1
ATOM 911 O O . GLU A 1 115 ? -19.062 12 9.531 1 97.62 115 GLU A O 1
ATOM 916 N N . GLY A 1 116 ? -17.953 10.469 8.344 1 96.88 116 GLY A N 1
ATOM 917 C CA . GLY A 1 116 ? -17.422 11.461 7.418 1 96.88 116 GLY A CA 1
ATOM 918 C C . GLY A 1 116 ? -18.25 11.594 6.152 1 96.88 116 GLY A C 1
ATOM 919 O O . GLY A 1 116 ? -17.906 12.352 5.25 1 96.88 116 GLY A O 1
ATOM 920 N N . LEU A 1 117 ? -19.391 10.977 6.062 1 96.94 117 LEU A N 1
ATOM 921 C CA . LEU A 1 117 ? -20.141 10.828 4.816 1 96.94 117 LEU A CA 1
ATOM 922 C C . LEU A 1 117 ? -20.562 12.188 4.262 1 96.94 117 LEU A C 1
ATOM 924 O O . LEU A 1 117 ? -20.453 12.43 3.061 1 96.94 117 LEU A O 1
ATOM 928 N N . LYS A 1 118 ? -21.031 13.125 5.078 1 95.81 118 LYS A N 1
ATOM 929 C CA . LYS A 1 118 ? -21.5 14.422 4.621 1 95.81 118 LYS A CA 1
ATOM 930 C C . LYS A 1 118 ? -20.391 15.195 3.908 1 95.81 118 LYS A C 1
ATOM 932 O O . LYS A 1 118 ? -20.641 15.883 2.92 1 95.81 118 LYS A O 1
ATOM 937 N N . MET A 1 119 ? -19.203 15.039 4.309 1 93.81 119 MET A N 1
ATOM 938 C CA . MET A 1 119 ? -18.062 15.758 3.75 1 93.81 119 MET A CA 1
ATOM 939 C C . MET A 1 119 ? -17.594 15.117 2.447 1 93.81 119 MET A C 1
ATOM 941 O O . MET A 1 119 ? -17.203 15.82 1.511 1 93.81 119 MET A O 1
ATOM 945 N N . PHE A 1 120 ? -17.734 13.773 2.402 1 95.06 120 PHE A N 1
ATOM 946 C CA . PHE A 1 120 ? -16.969 13.078 1.368 1 95.06 120 PHE A CA 1
ATOM 947 C C . PHE A 1 120 ? -17.891 12.594 0.254 1 95.06 120 PHE A C 1
ATOM 949 O O . PHE A 1 120 ? -17.438 12.336 -0.863 1 95.06 120 PHE A O 1
ATOM 956 N N . LYS A 1 121 ? -19.172 12.531 0.485 1 94.69 121 LYS A N 1
ATOM 957 C CA . LYS A 1 121 ? -20.094 11.883 -0.436 1 94.69 121 LYS A CA 1
ATOM 958 C C . LYS A 1 121 ? -20.094 12.578 -1.795 1 94.69 121 LYS A C 1
ATOM 960 O O . LYS A 1 121 ? -20.359 11.945 -2.82 1 94.69 121 LYS A O 1
ATOM 965 N N . ASP A 1 122 ? -19.766 13.883 -1.862 1 93.25 122 ASP A N 1
ATOM 966 C CA . ASP A 1 122 ? -19.781 14.617 -3.123 1 93.25 122 ASP A CA 1
ATOM 967 C C . ASP A 1 122 ? -18.375 14.766 -3.697 1 93.25 122 ASP A C 1
ATOM 969 O O . ASP A 1 122 ? -18.188 15.4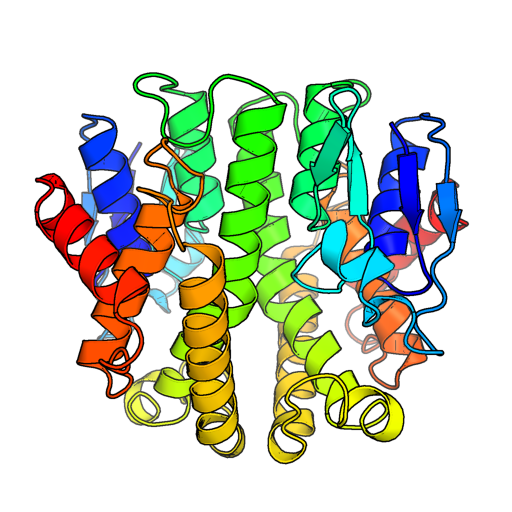06 -4.734 1 93.25 122 ASP A O 1
ATOM 973 N N . ARG A 1 123 ? -17.422 14.133 -3.061 1 92.94 123 ARG A N 1
ATOM 974 C CA . ARG A 1 123 ? -16.031 14.336 -3.441 1 92.94 123 ARG A CA 1
ATOM 975 C C . ARG A 1 123 ? -15.414 13.047 -3.971 1 92.94 123 ARG A C 1
ATOM 977 O O . ARG A 1 123 ? -14.562 13.078 -4.863 1 92.94 123 ARG A O 1
ATOM 984 N N . VAL A 1 124 ? -15.867 11.953 -3.316 1 90.38 124 VAL A N 1
ATOM 985 C CA . VAL A 1 124 ? -15.359 10.641 -3.703 1 90.38 124 VAL A CA 1
ATOM 986 C C . VAL A 1 124 ? -16.484 9.602 -3.617 1 90.38 124 VAL A C 1
ATOM 988 O O . VAL A 1 124 ? -17.484 9.828 -2.941 1 90.38 124 VAL A O 1
ATOM 991 N N . PRO A 1 125 ? -16.312 8.516 -4.336 1 88.94 125 PRO A N 1
ATOM 992 C CA . PRO A 1 125 ? -17.312 7.457 -4.164 1 88.94 125 PRO A CA 1
ATOM 993 C C . PRO A 1 125 ? -17.375 6.938 -2.732 1 88.94 125 PRO A C 1
ATOM 995 O O . PRO A 1 125 ? -16.344 6.598 -2.143 1 88.94 125 PRO A O 1
ATOM 998 N N . CYS A 1 126 ? -18.594 6.895 -2.188 1 93.81 126 CYS A N 1
ATOM 999 C CA . CYS A 1 126 ? -18.828 6.391 -0.837 1 93.81 126 CYS A CA 1
ATOM 1000 C C . CYS A 1 126 ? -19.875 5.281 -0.84 1 93.81 126 CYS A C 1
ATOM 1002 O O . CYS A 1 126 ? -20.828 5.328 -1.61 1 93.81 126 CYS A O 1
ATOM 1004 N N . PHE A 1 127 ? -19.641 4.383 0.007 1 91.56 127 PHE A N 1
ATOM 1005 C CA . PHE A 1 127 ? -20.516 3.225 0.137 1 91.56 127 PHE A CA 1
ATOM 1006 C C . PHE A 1 127 ? -20.891 2.994 1.594 1 91.56 127 PHE A C 1
ATOM 1008 O O . PHE A 1 127 ? -20.344 2.113 2.254 1 91.56 127 PHE A O 1
ATOM 1015 N N . PRO A 1 128 ? -21.891 3.645 2.01 1 94.81 128 PRO A N 1
ATOM 1016 C CA . PRO A 1 128 ? -22.25 3.643 3.432 1 94.81 128 PRO A CA 1
ATOM 1017 C C . PRO A 1 128 ? -22.562 2.244 3.961 1 94.81 128 PRO A C 1
ATOM 1019 O O . PRO A 1 128 ? -22.266 1.941 5.121 1 94.81 128 PRO A O 1
ATOM 1022 N N . GLU A 1 129 ? -23.062 1.394 3.141 1 92.25 129 GLU A N 1
ATOM 1023 C CA . GLU A 1 129 ? -23.422 0.05 3.578 1 92.25 129 GLU A CA 1
ATOM 1024 C C . GLU A 1 129 ? -22.188 -0.767 3.953 1 92.25 129 GLU A C 1
ATOM 1026 O O . GLU A 1 129 ? -22.297 -1.777 4.652 1 92.25 129 GLU A O 1
ATOM 1031 N N . ALA A 1 130 ? -21.078 -0.334 3.592 1 93 130 ALA A N 1
ATOM 1032 C CA . ALA A 1 130 ? -19.844 -1.08 3.834 1 93 130 ALA A CA 1
ATOM 1033 C C . ALA A 1 130 ? -19.172 -0.64 5.137 1 93 130 ALA A C 1
ATOM 1035 O O . ALA A 1 130 ? -18.281 -1.317 5.645 1 93 130 ALA A O 1
ATOM 1036 N N . ALA A 1 131 ? -19.594 0.461 5.684 1 95.69 131 ALA A N 1
ATOM 1037 C CA . ALA A 1 131 ? -18.891 1.129 6.766 1 95.69 131 ALA A CA 1
ATOM 1038 C C . ALA A 1 131 ? -18.766 0.224 7.988 1 95.69 131 ALA A C 1
ATOM 1040 O O . ALA A 1 131 ? -17.688 0.05 8.539 1 95.69 131 ALA A O 1
ATOM 1041 N N . PRO A 1 132 ? -19.875 -0.456 8.43 1 95.12 132 PRO A N 1
ATOM 1042 C CA . PRO A 1 132 ? -19.75 -1.284 9.625 1 95.12 132 PRO A CA 1
ATOM 1043 C C . PRO A 1 132 ? -18.734 -2.422 9.453 1 95.12 132 PRO A C 1
ATOM 1045 O O . PRO A 1 132 ? -17.938 -2.688 10.352 1 95.12 132 PRO A O 1
ATOM 1048 N N . GLY A 1 133 ? -18.781 -3.041 8.312 1 93.5 133 GLY A N 1
ATOM 1049 C CA . GLY A 1 133 ? -17.859 -4.133 8.047 1 93.5 133 GLY A CA 1
ATOM 1050 C C . GLY A 1 133 ? -16.406 -3.682 7.977 1 93.5 133 GLY A C 1
ATOM 1051 O O . GLY A 1 133 ? -15.516 -4.367 8.477 1 93.5 133 GLY A O 1
ATOM 1052 N N . LEU A 1 134 ? -16.188 -2.541 7.375 1 94.62 134 LEU A N 1
ATOM 1053 C CA . LEU A 1 134 ? -14.836 -2.008 7.258 1 94.62 134 LEU A CA 1
ATOM 1054 C C . LEU A 1 134 ? -14.266 -1.66 8.625 1 94.62 134 LEU A C 1
ATOM 1056 O O . LEU A 1 134 ? -13.094 -1.914 8.898 1 94.62 134 LEU A O 1
ATOM 1060 N N . LYS A 1 135 ? -15.117 -1.098 9.469 1 96.88 135 LYS A N 1
ATOM 1061 C CA . LYS A 1 135 ? -14.688 -0.798 10.836 1 96.88 135 LYS A CA 1
ATOM 1062 C C . LYS A 1 135 ? -14.32 -2.072 11.586 1 96.88 135 LYS A C 1
ATOM 1064 O O . LYS A 1 135 ? -13.336 -2.102 12.328 1 96.88 135 LYS A O 1
ATOM 1069 N N . GLN A 1 136 ? -15.078 -3.109 11.367 1 95.38 136 GLN A N 1
ATOM 1070 C CA . GLN A 1 136 ? -14.805 -4.395 12 1 95.38 136 GLN A CA 1
ATO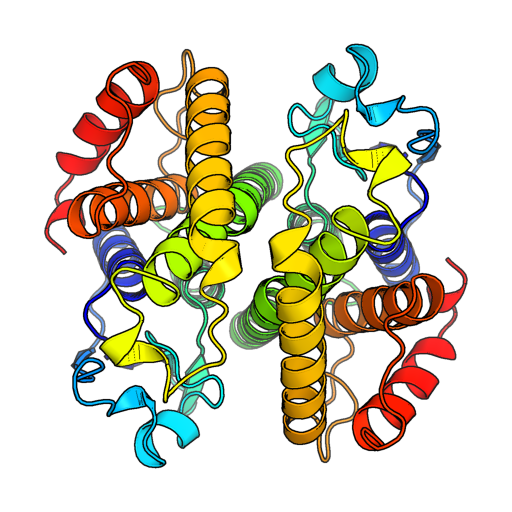M 1071 C C . GLN A 1 136 ? -13.492 -4.984 11.492 1 95.38 136 GLN A C 1
ATOM 1073 O O . GLN A 1 136 ? -12.734 -5.574 12.258 1 95.38 136 GLN A O 1
ATOM 1078 N N . MET A 1 137 ? -13.266 -4.836 10.258 1 94.81 137 MET A N 1
ATOM 1079 C CA . MET A 1 137 ? -12.031 -5.336 9.656 1 94.81 137 MET A CA 1
ATOM 1080 C C . MET A 1 137 ? -10.812 -4.676 10.289 1 94.81 137 MET A C 1
ATOM 1082 O O . MET A 1 137 ? -9.859 -5.359 10.672 1 94.81 137 MET A O 1
ATOM 1086 N N . ALA A 1 138 ? -10.867 -3.395 10.375 1 97.62 138 ALA A N 1
ATOM 1087 C CA . ALA A 1 138 ? -9.758 -2.662 10.977 1 97.62 138 ALA A CA 1
ATOM 1088 C C . ALA A 1 138 ? -9.531 -3.096 12.422 1 97.62 138 ALA A C 1
ATOM 1090 O O . ALA A 1 138 ? -8.391 -3.322 12.836 1 97.62 138 ALA A O 1
ATOM 1091 N N . ALA A 1 139 ? -10.625 -3.252 13.164 1 97.88 139 ALA A N 1
ATOM 1092 C CA . ALA A 1 139 ? -10.531 -3.654 14.562 1 97.88 139 ALA A CA 1
ATOM 1093 C C . ALA A 1 139 ? -9.938 -5.055 14.695 1 97.88 139 ALA A C 1
ATOM 1095 O O . ALA A 1 139 ? -9.102 -5.297 15.57 1 97.88 139 ALA A O 1
ATOM 1096 N N . HIS A 1 140 ? -10.375 -5.914 13.844 1 96.5 140 HIS A N 1
ATOM 1097 C CA . HIS A 1 140 ? -9.867 -7.281 13.836 1 96.5 140 HIS A CA 1
ATOM 1098 C C . HIS A 1 140 ? -8.367 -7.309 13.547 1 96.5 140 HIS A C 1
ATOM 1100 O O . HIS A 1 140 ? -7.621 -8.055 14.195 1 96.5 140 HIS A O 1
ATOM 1106 N N . ARG A 1 141 ? -7.945 -6.535 12.68 1 97.62 141 ARG A N 1
ATOM 1107 C CA . ARG A 1 141 ? -6.539 -6.531 12.305 1 97.62 141 ARG A CA 1
ATOM 1108 C C . ARG A 1 141 ? -5.684 -5.852 13.367 1 97.62 141 ARG A C 1
ATOM 1110 O O . ARG A 1 141 ? -4.523 -6.215 13.562 1 97.62 141 ARG A O 1
ATOM 1117 N N . LEU A 1 142 ? -6.234 -4.887 14.047 1 98.75 142 LEU A N 1
ATOM 1118 C CA . LEU A 1 142 ? -5.535 -4.312 15.188 1 98.75 142 LEU A CA 1
ATOM 1119 C C . LEU A 1 142 ? -5.332 -5.352 16.281 1 98.75 142 LEU A C 1
ATOM 1121 O O . LEU A 1 142 ? -4.281 -5.391 16.922 1 98.75 142 LEU A O 1
ATOM 1125 N N . GLN A 1 143 ? -6.363 -6.16 16.453 1 98.44 143 GLN A N 1
ATOM 1126 C CA . GLN A 1 143 ? -6.219 -7.258 17.406 1 98.44 143 GLN A CA 1
ATOM 1127 C C . GLN A 1 143 ? -5.129 -8.227 16.969 1 98.44 143 GLN A C 1
ATOM 1129 O O . GLN A 1 143 ? -4.32 -8.672 17.797 1 98.44 143 GLN A O 1
ATOM 1134 N N . TRP A 1 144 ? -5.098 -8.523 15.742 1 97.88 144 TRP A N 1
ATOM 1135 C CA . TRP A 1 144 ? -4.059 -9.375 15.172 1 97.88 144 TRP A CA 1
ATOM 1136 C C . TRP A 1 144 ? -2.68 -8.758 15.367 1 97.88 144 TRP A C 1
ATOM 1138 O O . TRP A 1 144 ? -1.736 -9.438 15.773 1 97.88 144 TRP A O 1
ATOM 1148 N N . MET A 1 145 ? -2.559 -7.48 15.094 1 98.56 145 MET A N 1
ATOM 1149 C CA . MET A 1 145 ? -1.303 -6.762 15.281 1 98.56 145 MET A CA 1
ATOM 1150 C C . MET A 1 145 ? -0.852 -6.828 16.734 1 98.56 145 MET A C 1
ATOM 1152 O O . MET A 1 145 ? 0.342 -6.949 17.016 1 98.56 145 MET A O 1
ATOM 1156 N N . ASN A 1 146 ? -1.806 -6.645 17.625 1 98.81 146 ASN A N 1
ATOM 1157 C CA . ASN A 1 146 ? -1.516 -6.75 19.047 1 98.81 146 ASN A CA 1
ATOM 1158 C C . ASN A 1 146 ? -0.799 -8.055 19.375 1 98.81 146 ASN A C 1
ATOM 1160 O O . ASN A 1 146 ? 0.182 -8.062 20.125 1 98.81 146 ASN A O 1
ATOM 1164 N N . SER A 1 147 ? -1.244 -9.109 18.766 1 98.25 147 SER A N 1
ATOM 1165 C CA . SER A 1 147 ? -0.623 -10.414 19 1 98.25 147 SER A CA 1
ATOM 1166 C C . SER A 1 147 ? 0.758 -10.484 18.344 1 98.25 147 SER A C 1
ATOM 1168 O O . SER A 1 147 ? 1.686 -11.062 18.922 1 98.25 147 SER A O 1
ATOM 1170 N N . GLN A 1 148 ? 0.915 -9.859 17.203 1 97.94 148 GLN A N 1
ATOM 1171 C CA . GLN A 1 148 ? 2.172 -9.914 16.469 1 97.94 148 GLN A CA 1
ATOM 1172 C C . GLN A 1 148 ? 3.252 -9.086 17.172 1 97.94 148 GLN A C 1
ATOM 1174 O O . GLN A 1 148 ? 4.445 -9.32 16.953 1 97.94 148 GLN A O 1
ATOM 1179 N N . MET A 1 149 ? 2.895 -8.18 18.016 1 98.19 149 MET A N 1
ATOM 1180 C CA . MET A 1 149 ? 3.832 -7.223 18.594 1 98.19 149 MET A CA 1
ATOM 1181 C C . MET A 1 149 ? 4.266 -7.668 20 1 98.19 149 MET A C 1
ATOM 1183 O O . MET A 1 149 ? 5.02 -6.965 20.672 1 98.19 149 MET A O 1
ATOM 1187 N N . GLN A 1 150 ? 3.779 -8.812 20.391 1 98 150 GLN A N 1
ATOM 1188 C CA . GLN A 1 150 ? 4.207 -9.336 21.688 1 98 150 GLN A CA 1
ATOM 1189 C C . GLN A 1 150 ? 5.727 -9.477 21.75 1 98 150 GLN A C 1
ATOM 1191 O O . GLN A 1 150 ? 6.336 -10.062 20.859 1 98 150 GLN A O 1
ATOM 1196 N N . GLY A 1 151 ? 6.324 -8.867 22.797 1 97.38 151 GLY A N 1
ATOM 1197 C CA . GLY A 1 151 ? 7.754 -8.992 23.016 1 97.38 151 GLY A CA 1
ATOM 1198 C C . GLY A 1 151 ? 8.578 -8.055 22.172 1 97.38 151 GLY A C 1
ATOM 1199 O O . GLY A 1 151 ? 9.812 -8.078 22.219 1 97.38 151 GLY A O 1
ATOM 1200 N N . LYS A 1 152 ? 7.98 -7.262 21.406 1 97.88 152 LYS A N 1
ATOM 1201 C CA . LYS A 1 152 ? 8.68 -6.32 20.531 1 97.88 152 LYS A CA 1
ATOM 1202 C C . LYS A 1 152 ? 8.523 -4.887 21.031 1 97.88 152 LYS A C 1
ATOM 1204 O O . LYS A 1 152 ? 7.453 -4.508 21.516 1 97.88 152 LYS A O 1
ATOM 1209 N N . ASP A 1 153 ? 9.523 -4.078 20.812 1 98.31 153 ASP A N 1
ATOM 1210 C CA . ASP A 1 153 ? 9.453 -2.664 21.172 1 98.31 153 ASP A CA 1
ATOM 1211 C C . ASP A 1 153 ? 8.75 -1.863 20.078 1 98.31 153 ASP A C 1
ATOM 1213 O O . ASP A 1 153 ? 8.102 -0.853 20.359 1 98.31 153 ASP A O 1
ATOM 1217 N N . TYR A 1 154 ? 8.93 -2.328 18.875 1 98.81 154 TYR A N 1
ATOM 1218 C CA . TYR A 1 154 ? 8.398 -1.648 17.703 1 98.81 154 TYR A CA 1
ATOM 1219 C C . TYR A 1 154 ? 7.852 -2.652 16.703 1 98.81 154 TYR A C 1
ATOM 1221 O O . TYR A 1 154 ? 7.98 -3.863 16.891 1 98.81 154 TYR A O 1
ATOM 1229 N N . VAL A 1 155 ? 7.223 -2.215 15.648 1 98.81 155 VAL A N 1
ATOM 1230 C CA . VAL A 1 155 ? 6.617 -3.07 14.641 1 98.81 155 VAL A CA 1
ATOM 1231 C C . VAL A 1 155 ? 7.676 -3.984 14.031 1 98.81 155 VAL A C 1
ATOM 1233 O O . VAL A 1 155 ? 7.438 -5.176 13.82 1 98.81 155 VAL A O 1
ATOM 1236 N N . CYS A 1 156 ? 8.859 -3.402 13.781 1 98.38 156 CYS A N 1
ATOM 1237 C CA . CYS A 1 156 ? 9.969 -4.172 13.227 1 98.38 156 CYS A CA 1
ATOM 1238 C C . CYS A 1 156 ? 10.93 -4.609 14.32 1 98.38 156 CYS A C 1
ATOM 1240 O O . CYS A 1 156 ? 12.148 -4.535 14.148 1 98.38 156 CYS A O 1
ATOM 1242 N N . GLY A 1 157 ? 10.438 -5.012 15.43 1 97.5 157 GLY A N 1
ATOM 1243 C CA . GLY A 1 157 ? 11.273 -5.512 16.516 1 97.5 157 GLY A CA 1
ATOM 1244 C C . GLY A 1 157 ? 11.891 -4.406 17.344 1 97.5 157 GLY A C 1
ATOM 1245 O O . GLY A 1 157 ? 11.172 -3.645 18 1 97.5 157 GLY A O 1
ATOM 1246 N N . ALA A 1 158 ? 13.18 -4.285 17.266 1 97.62 158 ALA A N 1
ATOM 1247 C CA . ALA A 1 158 ? 13.883 -3.309 18.094 1 97.62 158 ALA A CA 1
ATOM 1248 C C . ALA A 1 158 ? 14.078 -1.992 17.344 1 97.62 158 ALA A C 1
ATOM 1250 O O . ALA A 1 158 ? 14.562 -1.013 17.906 1 97.62 158 ALA A O 1
ATOM 1251 N N . ARG A 1 159 ? 13.641 -1.946 16.141 1 98.06 159 ARG A N 1
ATOM 1252 C CA . ARG A 1 159 ? 13.867 -0.766 15.312 1 98.06 159 ARG A CA 1
ATOM 1253 C C . ARG A 1 159 ? 12.602 0.083 15.211 1 98.06 159 ARG A C 1
ATOM 1255 O O . ARG A 1 159 ? 11.547 -0.415 14.828 1 98.06 159 ARG A O 1
ATOM 1262 N N . PHE A 1 160 ? 12.688 1.354 15.5 1 98.75 160 PHE A N 1
ATOM 1263 C CA . PHE A 1 160 ? 11.656 2.33 15.188 1 98.75 160 PHE A CA 1
ATOM 1264 C C . PHE A 1 160 ? 11.672 2.688 13.711 1 98.75 160 PHE A C 1
ATOM 1266 O O . PHE A 1 160 ? 12.695 3.119 13.18 1 98.75 160 PHE A O 1
ATOM 1273 N N . THR A 1 161 ? 10.539 2.486 13.055 1 98.88 161 THR A N 1
ATOM 1274 C CA . THR A 1 161 ? 10.555 2.643 11.602 1 98.88 161 THR A CA 1
ATOM 1275 C C . THR A 1 161 ? 9.312 3.379 11.117 1 98.88 161 THR A C 1
ATOM 1277 O O . THR A 1 161 ? 8.445 3.738 11.914 1 98.88 161 THR A O 1
ATOM 1280 N N . LEU A 1 162 ? 9.211 3.559 9.828 1 98.94 162 LEU A N 1
ATOM 1281 C CA . LEU A 1 162 ? 8.062 4.098 9.109 1 98.94 162 LEU A CA 1
ATOM 1282 C C . LEU A 1 162 ? 6.781 3.354 9.484 1 98.94 162 LEU A C 1
ATOM 1284 O O . LEU A 1 162 ? 5.715 3.959 9.586 1 98.94 162 LEU A O 1
ATOM 1288 N N . ALA A 1 163 ? 6.879 2.043 9.695 1 98.94 163 ALA A N 1
ATOM 1289 C CA . ALA A 1 163 ? 5.711 1.231 10.031 1 98.94 163 ALA A CA 1
ATOM 1290 C C . ALA A 1 163 ? 5.098 1.677 11.352 1 98.94 163 ALA A C 1
ATOM 1292 O O . ALA A 1 163 ? 3.875 1.673 11.508 1 98.94 163 ALA A O 1
ATOM 1293 N N . ASP A 1 164 ? 5.93 2.053 12.266 1 98.94 164 ASP A N 1
ATOM 1294 C CA . ASP A 1 164 ? 5.441 2.549 13.555 1 98.94 164 ASP A CA 1
ATOM 1295 C C . ASP A 1 164 ? 4.695 3.871 13.383 1 98.94 164 ASP A C 1
ATOM 1297 O O . ASP A 1 164 ? 3.629 4.066 13.969 1 98.94 164 ASP A O 1
ATOM 1301 N N . LEU A 1 165 ? 5.277 4.746 12.625 1 98.88 165 LEU A N 1
ATOM 1302 C CA . LEU A 1 165 ? 4.676 6.055 12.406 1 98.88 165 LEU A CA 1
ATOM 1303 C C . LEU A 1 165 ? 3.311 5.926 11.742 1 98.88 165 LEU A C 1
ATOM 1305 O O . LEU A 1 165 ? 2.361 6.617 12.125 1 98.88 165 LEU A O 1
ATOM 1309 N N . LEU A 1 166 ? 3.24 5.066 10.781 1 98.88 166 LEU A N 1
ATOM 1310 C CA . LEU A 1 166 ? 1.992 4.828 10.07 1 98.88 166 LEU A CA 1
ATOM 1311 C C . LEU A 1 166 ? 0.912 4.316 11.016 1 98.88 166 LEU A C 1
ATOM 1313 O O . LEU A 1 166 ? -0.172 4.898 11.102 1 98.88 166 LEU A O 1
ATOM 1317 N N . LEU A 1 167 ? 1.239 3.246 11.695 1 98.88 167 LEU A N 1
ATOM 1318 C CA . LEU A 1 167 ? 0.273 2.625 12.594 1 98.88 167 LEU A CA 1
ATOM 1319 C C . LEU A 1 167 ? -0.171 3.607 13.68 1 98.88 167 LEU A C 1
ATOM 1321 O O . LEU A 1 167 ? -1.364 3.723 13.961 1 98.88 167 LEU A O 1
ATOM 1325 N N . TYR A 1 168 ? 0.753 4.344 14.258 1 98.81 168 TYR A N 1
ATOM 1326 C CA . TYR A 1 168 ? 0.479 5.285 15.336 1 98.81 168 TYR A CA 1
ATOM 1327 C C . TYR A 1 168 ? -0.511 6.355 14.883 1 98.81 168 TYR A C 1
ATOM 1329 O O . TYR A 1 168 ? -1.523 6.59 15.555 1 98.81 168 TYR A O 1
ATOM 1337 N N . GLY A 1 169 ? -0.189 6.996 13.766 1 98.5 169 GLY A N 1
ATOM 1338 C CA . GLY A 1 169 ? -1.044 8.062 13.266 1 98.5 169 GLY A CA 1
ATOM 1339 C C . GLY A 1 169 ? -2.475 7.617 13.031 1 98.5 169 GLY A C 1
ATOM 1340 O O . GLY A 1 169 ? -3.416 8.367 13.297 1 98.5 169 GLY A O 1
ATOM 1341 N N . TRP A 1 170 ? -2.619 6.422 12.617 1 98.75 170 TRP A N 1
ATOM 1342 C CA . TRP A 1 170 ? -3.949 5.949 12.242 1 98.75 170 TRP A CA 1
ATOM 1343 C C . TRP A 1 170 ? -4.723 5.488 13.477 1 98.75 170 TRP A C 1
ATOM 1345 O O . TRP A 1 170 ? -5.949 5.609 13.523 1 98.75 170 TRP A O 1
ATOM 1355 N N . ILE A 1 171 ? -4.012 4.902 14.477 1 98.69 171 ILE A N 1
ATOM 1356 C CA . ILE A 1 171 ? -4.691 4.59 15.727 1 98.69 171 ILE A CA 1
ATOM 1357 C C . ILE A 1 171 ? -5.199 5.879 16.375 1 98.69 171 ILE A C 1
ATOM 1359 O O . ILE A 1 171 ? -6.34 5.945 16.828 1 98.69 171 ILE A O 1
ATOM 1363 N N . ASP A 1 172 ? -4.434 6.938 16.328 1 98.25 172 ASP A N 1
ATOM 1364 C CA . ASP A 1 172 ? -4.848 8.234 16.859 1 98.25 172 ASP A CA 1
ATOM 1365 C C . ASP A 1 172 ? -6.043 8.789 16.078 1 98.25 172 ASP A C 1
ATOM 1367 O O . ASP A 1 172 ? -7.004 9.273 16.672 1 98.25 172 ASP A O 1
ATOM 1371 N N . PHE A 1 173 ? -5.984 8.719 14.844 1 98.44 173 PHE A N 1
ATOM 1372 C CA . PHE A 1 173 ? -7.07 9.195 14 1 98.44 173 PHE A CA 1
ATOM 1373 C C . PHE A 1 173 ? -8.352 8.422 14.273 1 98.44 173 PHE A C 1
ATOM 1375 O O . PHE A 1 173 ? -9.43 9.008 14.367 1 98.44 173 PHE A O 1
ATOM 1382 N N . GLY A 1 174 ? -8.172 7.074 14.359 1 98.56 174 GLY A N 1
ATOM 1383 C CA . GLY A 1 174 ? -9.32 6.246 14.672 1 98.56 174 GLY A CA 1
ATOM 1384 C C . GLY A 1 174 ? -10.055 6.691 15.922 1 98.56 174 GLY A C 1
ATOM 1385 O O . GLY A 1 174 ? -11.281 6.738 15.945 1 98.56 174 GLY A O 1
ATOM 1386 N N . ALA A 1 175 ? -9.32 7.043 16.922 1 98.06 175 ALA A N 1
ATOM 1387 C CA . ALA A 1 175 ? -9.906 7.5 18.188 1 98.06 175 ALA A CA 1
ATOM 1388 C C . ALA A 1 175 ? -10.719 8.781 17.984 1 98.06 175 ALA A C 1
ATOM 1390 O O . ALA A 1 175 ? -11.727 8.992 18.656 1 98.06 175 ALA A O 1
ATOM 1391 N N . GLN A 1 176 ? -10.344 9.586 17.062 1 97.69 176 GLN A N 1
ATOM 1392 C CA . GLN A 1 176 ? -10.984 10.875 16.812 1 97.69 176 GLN A CA 1
ATOM 1393 C C . GLN A 1 176 ? -12.25 10.703 15.977 1 97.69 176 GLN A C 1
ATOM 1395 O O . GLN A 1 176 ? -13.102 11.594 15.945 1 97.69 176 GLN A O 1
ATOM 1400 N N . VAL A 1 177 ? -12.383 9.531 15.328 1 97.75 177 VAL A N 1
ATOM 1401 C CA . VAL A 1 177 ? -13.469 9.438 14.359 1 97.75 177 VAL A CA 1
ATOM 1402 C C . VAL A 1 177 ? -14.383 8.266 14.711 1 97.75 177 VAL A C 1
ATOM 1404 O O . VAL A 1 177 ? -14.977 7.648 13.82 1 97.75 177 VAL A O 1
ATOM 1407 N N . GLY A 1 178 ? -14.32 7.84 15.953 1 96.75 178 GLY A N 1
ATOM 1408 C CA . GLY A 1 178 ? -15.273 6.863 16.453 1 96.75 178 GLY A CA 1
ATOM 1409 C C . GLY A 1 178 ? -14.797 5.434 16.297 1 96.75 178 GLY A C 1
ATOM 1410 O O . GLY A 1 178 ? -15.609 4.504 16.266 1 96.75 178 GLY A O 1
ATOM 1411 N N . GLN A 1 179 ? -13.516 5.238 16.094 1 98.31 179 GLN A N 1
ATOM 1412 C CA . GLN A 1 179 ? -12.906 3.916 16.016 1 98.31 179 GLN A CA 1
ATOM 1413 C C . GLN A 1 179 ? -11.727 3.795 16.969 1 98.31 179 GLN A C 1
ATOM 1415 O O . GLN A 1 179 ? -10.617 3.465 16.562 1 98.31 179 GLN A O 1
ATOM 1420 N N . PRO A 1 180 ? -11.969 3.902 18.203 1 98.31 180 PRO A N 1
ATOM 1421 C CA . PRO A 1 180 ? -10.852 3.865 19.156 1 98.31 180 PRO A CA 1
ATOM 1422 C C . PRO A 1 180 ? -10.242 2.473 19.281 1 98.31 180 PRO A C 1
ATOM 1424 O O . PRO A 1 180 ? -10.914 1.47 19.047 1 98.31 180 PRO A O 1
ATOM 1427 N N . LEU A 1 181 ? -8.953 2.451 19.688 1 98.38 181 LEU A N 1
ATOM 1428 C CA . LEU A 1 181 ? -8.297 1.193 20.016 1 98.38 181 LEU A CA 1
ATOM 1429 C C . LEU A 1 181 ? -8.984 0.497 21.172 1 98.38 181 LEU A C 1
ATOM 1431 O O . LEU A 1 181 ? -9.195 1.103 22.234 1 98.38 181 LEU A O 1
ATOM 1435 N N . ASP A 1 182 ? -9.383 -0.741 21 1 98 182 ASP A N 1
ATOM 1436 C CA . ASP A 1 182 ? -9.914 -1.552 22.094 1 98 182 ASP A CA 1
ATOM 1437 C C . ASP A 1 182 ? -8.898 -1.676 23.234 1 98 182 ASP A C 1
ATOM 1439 O O . ASP A 1 182 ? -7.777 -2.145 23.016 1 98 182 ASP A O 1
ATOM 1443 N N . PRO A 1 183 ? -9.219 -1.346 24.391 1 96.06 183 PRO A N 1
ATOM 1444 C CA . PRO A 1 183 ? -8.281 -1.378 25.516 1 96.06 183 PRO A CA 1
ATOM 1445 C C . PRO A 1 183 ? -7.762 -2.783 25.812 1 96.06 183 PRO A C 1
ATOM 1447 O O . PRO A 1 183 ? -6.758 -2.939 26.516 1 96.06 183 PRO A O 1
ATOM 1450 N N . ALA A 1 184 ? -8.406 -3.807 25.312 1 98.06 184 ALA A N 1
ATOM 1451 C CA . ALA A 1 184 ? -7.949 -5.18 25.5 1 98.06 184 ALA A CA 1
ATOM 1452 C C . ALA A 1 184 ? -6.66 -5.438 24.734 1 98.06 184 ALA A C 1
ATOM 1454 O O . ALA A 1 184 ? -5.961 -6.426 24.984 1 98.06 184 ALA A O 1
ATOM 1455 N N . ASN A 1 185 ? -6.383 -4.539 23.75 1 98.75 185 ASN A N 1
ATOM 1456 C CA . ASN A 1 185 ? -5.121 -4.633 23.031 1 98.75 185 ASN A CA 1
ATOM 1457 C C . ASN A 1 185 ? -3.979 -3.979 23.797 1 98.75 185 ASN A C 1
ATOM 1459 O O . ASN A 1 185 ? -3.402 -2.99 23.344 1 98.75 185 ASN A O 1
ATOM 1463 N N . THR A 1 186 ? -3.529 -4.594 24.844 1 98.62 186 THR A N 1
ATOM 1464 C CA . THR A 1 186 ? -2.648 -3.979 25.828 1 98.62 186 THR A CA 1
ATOM 1465 C C . THR A 1 186 ? -1.25 -3.773 25.25 1 98.62 186 THR A C 1
ATOM 1467 O O . THR A 1 186 ? -0.582 -2.787 25.562 1 98.62 186 THR A O 1
ATOM 1470 N N . VAL A 1 187 ? -0.822 -4.691 24.422 1 98.75 187 VAL A N 1
ATOM 1471 C CA . VAL A 1 187 ? 0.507 -4.574 23.844 1 98.75 187 VAL A CA 1
ATOM 1472 C C . VAL A 1 187 ? 0.566 -3.338 22.938 1 98.75 187 VAL A C 1
ATOM 1474 O O . VAL A 1 187 ? 1.517 -2.555 23.016 1 98.75 187 VAL A O 1
ATOM 1477 N N . LEU A 1 188 ? -0.472 -3.143 22.141 1 98.75 188 LEU A N 1
ATOM 1478 C CA . LEU A 1 188 ? -0.533 -1.975 21.281 1 98.75 188 LEU A CA 1
ATOM 1479 C C . LEU A 1 188 ? -0.676 -0.694 22.094 1 98.75 188 LEU A C 1
ATOM 1481 O O . LEU A 1 188 ? -0.139 0.351 21.719 1 98.75 188 LEU A O 1
ATOM 1485 N N . ALA A 1 189 ? -1.455 -0.822 23.156 1 98.5 189 ALA A N 1
ATOM 1486 C CA . ALA A 1 189 ? -1.623 0.356 24 1 98.5 189 ALA A CA 1
ATOM 1487 C C . ALA A 1 189 ? -0.287 0.808 24.594 1 98.5 189 ALA A C 1
ATOM 1489 O O . ALA A 1 189 ? 0.017 2.004 24.609 1 98.5 189 ALA A O 1
ATOM 1490 N N . GLU A 1 190 ? 0.464 -0.113 25.031 1 98.56 190 GLU A N 1
ATOM 1491 C CA . GLU A 1 190 ? 1.78 0.207 25.578 1 98.56 190 GLU A CA 1
ATOM 1492 C C . GLU A 1 190 ? 2.703 0.763 24.5 1 98.56 190 GLU A C 1
ATOM 1494 O O . GLU A 1 190 ? 3.4 1.754 24.719 1 98.56 190 GLU A O 1
ATOM 1499 N N . TRP A 1 191 ? 2.719 0.103 23.391 1 98.81 191 TRP A N 1
ATOM 1500 C CA . TRP A 1 191 ? 3.48 0.573 22.234 1 98.81 191 TRP A CA 1
ATOM 1501 C C . TRP A 1 191 ? 3.062 1.986 21.844 1 98.81 191 TRP A C 1
ATOM 1503 O O . TRP A 1 191 ? 3.91 2.85 21.609 1 98.81 191 TRP A O 1
ATOM 1513 N N . HIS A 1 192 ? 1.785 2.188 21.781 1 98.56 192 HIS A N 1
ATOM 1514 C CA . HIS A 1 192 ? 1.238 3.488 21.406 1 98.56 192 HIS A CA 1
ATOM 1515 C C . HIS A 1 192 ? 1.739 4.586 22.344 1 98.56 192 HIS A C 1
ATOM 1517 O O . HIS A 1 192 ? 2.127 5.664 21.891 1 98.56 192 HIS A O 1
ATOM 1523 N N . ALA A 1 193 ? 1.722 4.312 23.594 1 98.19 193 ALA A N 1
ATOM 1524 C CA . ALA A 1 193 ? 2.199 5.273 24.594 1 98.19 193 ALA A CA 1
ATOM 1525 C C . ALA A 1 193 ? 3.676 5.594 24.375 1 98.19 193 ALA A C 1
ATOM 1527 O O . ALA A 1 193 ? 4.102 6.734 24.562 1 98.19 193 ALA A O 1
ATOM 1528 N N . ARG A 1 194 ? 4.473 4.621 24.016 1 98.12 194 ARG A N 1
ATOM 1529 C CA . ARG A 1 194 ? 5.891 4.816 23.75 1 98.12 194 ARG A CA 1
ATOM 1530 C C . ARG A 1 194 ? 6.098 5.746 22.562 1 98.12 194 ARG A C 1
ATOM 1532 O O . ARG A 1 194 ? 6.961 6.625 22.594 1 98.12 194 ARG A O 1
ATOM 1539 N N . ILE A 1 195 ? 5.336 5.547 21.531 1 98.5 195 ILE A N 1
ATOM 1540 C CA . ILE A 1 195 ? 5.469 6.387 20.344 1 98.5 195 ILE A CA 1
ATOM 1541 C C . ILE A 1 195 ? 4.965 7.797 20.656 1 98.5 195 ILE A C 1
ATOM 1543 O O . ILE A 1 195 ? 5.562 8.781 20.219 1 98.5 195 ILE A O 1
ATOM 1547 N N . ALA A 1 196 ? 3.891 7.895 21.406 1 98.25 196 ALA A N 1
ATOM 1548 C CA . ALA A 1 196 ? 3.285 9.172 21.766 1 98.25 196 ALA A CA 1
ATOM 1549 C C . ALA A 1 196 ? 4.258 10.047 22.547 1 98.25 196 ALA A C 1
ATOM 1551 O O . ALA A 1 196 ? 4.133 11.273 22.562 1 98.25 196 ALA A O 1
ATOM 1552 N N . ALA A 1 197 ? 5.152 9.461 23.172 1 98.25 197 ALA A N 1
ATOM 1553 C CA . ALA A 1 197 ? 6.105 10.18 24 1 98.25 197 ALA A CA 1
ATOM 1554 C C . ALA A 1 197 ? 7.227 10.789 23.172 1 98.25 197 ALA A C 1
ATOM 1556 O O . ALA A 1 197 ? 7.988 11.625 23.656 1 98.25 197 ALA A O 1
ATOM 1557 N N . ARG A 1 198 ? 7.355 10.398 21.969 1 98.19 198 ARG A N 1
ATOM 1558 C CA . ARG A 1 198 ? 8.398 10.938 21.094 1 98.19 198 ARG A CA 1
ATOM 1559 C C . ARG A 1 198 ? 8.102 12.391 20.719 1 98.19 198 ARG A C 1
ATOM 1561 O O . ARG A 1 198 ? 6.945 12.75 20.484 1 98.19 198 ARG A O 1
ATOM 1568 N N . PRO A 1 199 ? 9.133 13.211 20.484 1 97.88 199 PRO A N 1
ATOM 1569 C CA . PRO A 1 199 ? 8.922 14.602 20.094 1 97.88 199 PRO A CA 1
ATOM 1570 C C . PRO A 1 199 ? 8.141 14.734 18.781 1 97.88 199 PRO A C 1
ATOM 1572 O O . PRO A 1 199 ? 7.344 15.664 18.625 1 97.88 199 PRO A O 1
ATOM 1575 N N . SER A 1 200 ? 8.281 13.797 17.891 1 97.75 200 SER A N 1
ATOM 1576 C CA . SER A 1 200 ? 7.656 13.875 16.578 1 97.75 200 SER A CA 1
ATOM 1577 C C . SER A 1 200 ? 6.145 13.711 16.672 1 97.75 200 SER A C 1
ATOM 1579 O O . SER A 1 200 ? 5.414 14.062 15.742 1 97.75 200 SER A O 1
ATOM 1581 N N . ALA A 1 201 ? 5.684 13.18 17.781 1 96.81 201 ALA A N 1
ATOM 1582 C CA . ALA A 1 201 ? 4.25 12.961 17.969 1 96.81 201 ALA A CA 1
ATOM 1583 C C . ALA A 1 201 ? 3.494 14.281 18.031 1 96.81 201 ALA A C 1
ATOM 1585 O O . ALA A 1 201 ? 2.268 14.312 17.922 1 96.81 201 ALA A O 1
ATOM 1586 N N . LYS A 1 202 ? 4.195 15.406 18.203 1 92.62 202 LYS A N 1
ATOM 1587 C CA . LYS A 1 202 ? 3.594 16.734 18.297 1 92.62 202 LYS A CA 1
ATOM 1588 C C . LYS A 1 202 ? 3.473 17.375 16.906 1 92.62 202 LYS A C 1
ATOM 1590 O O . LYS A 1 202 ? 2.963 18.484 16.781 1 92.62 202 LYS A O 1
ATOM 1595 N N . ALA A 1 203 ? 3.881 16.656 16 1 87.56 203 ALA A N 1
ATOM 1596 C CA . ALA A 1 203 ? 3.881 17.203 14.656 1 87.56 203 ALA A CA 1
ATOM 1597 C C . ALA A 1 203 ? 2.459 17.391 14.133 1 87.56 203 ALA A C 1
ATOM 1599 O O . ALA A 1 203 ? 1.525 16.75 14.625 1 87.56 203 ALA A O 1
ATOM 1600 N N . MET B 1 1 ? 17.391 -18.953 -1.018 1 96.25 1 MET B N 1
ATOM 1601 C CA . MET B 1 1 ? 16.109 -18.297 -1.296 1 96.25 1 MET B CA 1
ATOM 1602 C C . MET B 1 1 ? 15.117 -19.281 -1.903 1 96.25 1 MET B C 1
ATOM 1604 O O . MET B 1 1 ? 15.492 -20.109 -2.729 1 96.25 1 MET B O 1
ATOM 1608 N N . LYS B 1 2 ? 13.883 -19.219 -1.405 1 98.44 2 LYS B N 1
ATOM 1609 C CA . LYS B 1 2 ? 12.805 -20.078 -1.876 1 98.44 2 LYS B CA 1
ATOM 1610 C C . LYS B 1 2 ? 11.469 -19.344 -1.874 1 98.44 2 LYS B C 1
ATOM 1612 O O . LYS B 1 2 ? 11.148 -18.641 -0.914 1 98.44 2 LYS B O 1
ATOM 1617 N N . LEU B 1 3 ? 10.719 -19.531 -2.986 1 98.75 3 LEU B N 1
ATOM 1618 C CA . LEU B 1 3 ? 9.43 -18.859 -3.107 1 98.75 3 LEU B CA 1
ATOM 1619 C C . LEU B 1 3 ? 8.281 -19.828 -2.869 1 98.75 3 LEU B C 1
ATOM 1621 O O . LEU B 1 3 ? 8.172 -20.844 -3.559 1 98.75 3 LEU B O 1
ATOM 1625 N N . TYR B 1 4 ? 7.496 -19.578 -1.827 1 98.81 4 TYR B N 1
ATOM 1626 C CA . TYR B 1 4 ? 6.227 -20.266 -1.639 1 98.81 4 TYR B CA 1
ATOM 1627 C C . TYR B 1 4 ? 5.113 -19.594 -2.432 1 98.81 4 TYR B C 1
ATOM 1629 O O . TYR B 1 4 ? 4.664 -18.5 -2.076 1 98.81 4 TYR B O 1
ATOM 1637 N N . ASP B 1 5 ? 4.668 -20.281 -3.426 1 98.44 5 ASP B N 1
ATOM 1638 C CA . ASP B 1 5 ? 3.844 -19.719 -4.488 1 98.44 5 ASP B CA 1
ATOM 1639 C C . ASP B 1 5 ? 2.447 -20.328 -4.488 1 98.44 5 ASP B C 1
ATOM 1641 O O . ASP B 1 5 ? 2.188 -21.297 -3.76 1 98.44 5 ASP B O 1
ATOM 1645 N N . SER B 1 6 ? 1.548 -19.719 -5.184 1 98.38 6 SER B N 1
ATOM 1646 C CA . SER B 1 6 ? 0.191 -20.203 -5.387 1 98.38 6 SER B CA 1
ATOM 1647 C C . SER B 1 6 ? -0.459 -19.547 -6.602 1 98.38 6 SER B C 1
ATOM 1649 O O . SER B 1 6 ? 0.165 -18.734 -7.281 1 98.38 6 SER B O 1
ATOM 1651 N N . ILE B 1 7 ? -1.646 -19.969 -6.914 1 96.5 7 ILE B N 1
ATOM 1652 C CA . ILE B 1 7 ? -2.439 -19.266 -7.922 1 96.5 7 ILE B CA 1
ATOM 1653 C C . ILE B 1 7 ? -2.852 -17.891 -7.387 1 96.5 7 ILE B C 1
ATOM 1655 O O . ILE B 1 7 ? -2.795 -17.656 -6.18 1 96.5 7 ILE B O 1
ATOM 1659 N N . GLY B 1 8 ? -3.254 -17.047 -8.336 1 96.81 8 GLY B N 1
ATOM 1660 C CA . GLY B 1 8 ? -3.752 -15.727 -7.957 1 96.81 8 GLY B CA 1
ATOM 1661 C C . GLY B 1 8 ? -2.922 -14.594 -8.523 1 96.81 8 GLY B C 1
ATOM 1662 O O . GLY B 1 8 ? -1.784 -14.805 -8.953 1 96.81 8 GLY B O 1
ATOM 1663 N N . PRO B 1 9 ? -3.461 -13.43 -8.438 1 98 9 PRO B N 1
ATOM 1664 C CA . PRO B 1 9 ? -2.812 -12.289 -9.078 1 98 9 PRO B CA 1
ATOM 1665 C C . PRO B 1 9 ? -1.554 -11.836 -8.344 1 98 9 PRO B C 1
ATOM 1667 O O . PRO B 1 9 ? -0.609 -11.344 -8.969 1 98 9 PRO B O 1
ATOM 1670 N N . ASN B 1 10 ? -1.524 -12 -6.992 1 98.38 10 ASN B N 1
ATOM 1671 C CA . ASN B 1 10 ? -0.382 -11.531 -6.215 1 98.38 10 ASN B CA 1
ATOM 1672 C C . ASN B 1 10 ? 0.853 -12.398 -6.457 1 98.38 10 ASN B C 1
ATOM 1674 O O . ASN B 1 10 ? 1.91 -11.883 -6.828 1 98.38 10 ASN B O 1
ATOM 1678 N N . PRO B 1 11 ? 0.739 -13.703 -6.324 1 98.62 11 PRO B N 1
ATOM 1679 C CA . PRO B 1 11 ? 1.901 -14.523 -6.668 1 98.62 11 PRO B CA 1
ATOM 1680 C C . PRO B 1 11 ? 2.312 -14.383 -8.133 1 98.62 11 PRO B C 1
ATOM 1682 O O . PRO B 1 11 ? 3.504 -14.43 -8.453 1 98.62 11 PRO B O 1
ATOM 1685 N N . ARG B 1 12 ? 1.341 -14.195 -9.031 1 98.5 12 ARG B N 1
ATOM 1686 C CA . ARG B 1 12 ? 1.656 -14.023 -10.445 1 98.5 12 ARG B CA 1
ATOM 1687 C C . ARG B 1 12 ? 2.525 -12.789 -10.664 1 98.5 12 ARG B C 1
ATOM 1689 O O . ARG B 1 12 ? 3.461 -12.82 -11.461 1 98.5 12 ARG B O 1
ATOM 1696 N N . LEU B 1 13 ? 2.188 -11.727 -10.023 1 98.62 13 LEU B N 1
ATOM 1697 C CA . LEU B 1 13 ? 3 -10.516 -10.102 1 98.62 13 LEU B CA 1
ATOM 1698 C C . LEU B 1 13 ? 4.461 -10.82 -9.797 1 98.62 13 LEU B C 1
ATOM 1700 O O . LEU B 1 13 ? 5.355 -10.406 -10.531 1 98.62 13 LEU B O 1
ATOM 1704 N N . VAL B 1 14 ? 4.699 -11.516 -8.695 1 98.88 14 VAL B N 1
ATOM 1705 C CA . VAL B 1 14 ? 6.062 -11.789 -8.25 1 98.88 14 VAL B CA 1
ATOM 1706 C C . VAL B 1 14 ? 6.754 -12.719 -9.25 1 98.88 14 VAL B C 1
ATOM 1708 O O . VAL B 1 14 ? 7.93 -12.531 -9.57 1 98.88 14 VAL B O 1
ATOM 1711 N N . ARG B 1 15 ? 6.004 -13.68 -9.789 1 98.69 15 ARG B N 1
ATOM 1712 C CA . ARG B 1 15 ? 6.574 -14.547 -10.812 1 98.69 15 ARG B CA 1
ATOM 1713 C C . ARG B 1 15 ? 6.973 -13.742 -12.047 1 98.69 15 ARG B C 1
ATOM 1715 O O . ARG B 1 15 ? 8.055 -13.945 -12.609 1 98.69 15 ARG B O 1
ATOM 1722 N N . MET B 1 16 ? 6.074 -12.875 -12.484 1 98.81 16 MET B N 1
ATOM 1723 C CA . MET B 1 16 ? 6.391 -12.055 -13.648 1 98.81 16 MET B CA 1
ATOM 1724 C C . MET B 1 16 ? 7.605 -11.172 -13.375 1 98.81 16 MET B C 1
ATOM 1726 O O . MET B 1 16 ? 8.453 -10.992 -14.25 1 98.81 16 MET B O 1
ATOM 1730 N N . PHE B 1 17 ? 7.676 -10.586 -12.141 1 98.94 17 PHE B N 1
ATOM 1731 C CA . PHE B 1 17 ? 8.805 -9.75 -11.758 1 98.94 17 PHE B CA 1
ATOM 1732 C C . PHE B 1 17 ? 10.109 -10.539 -11.812 1 98.94 17 PHE B C 1
ATOM 1734 O O . PHE B 1 17 ? 11.109 -10.062 -12.359 1 98.94 17 PHE B O 1
ATOM 1741 N N . ILE B 1 18 ? 10.102 -11.734 -11.281 1 98.81 18 ILE B N 1
ATOM 1742 C CA . ILE B 1 18 ? 11.266 -12.617 -11.273 1 98.81 18 ILE B CA 1
ATOM 1743 C C . ILE B 1 18 ? 11.68 -12.93 -12.711 1 98.81 18 ILE B C 1
ATOM 1745 O O . ILE B 1 18 ? 12.867 -12.883 -13.039 1 98.81 18 ILE B O 1
ATOM 1749 N N . ALA B 1 19 ? 10.711 -13.18 -13.539 1 98.75 19 ALA B N 1
ATOM 1750 C CA . ALA B 1 19 ? 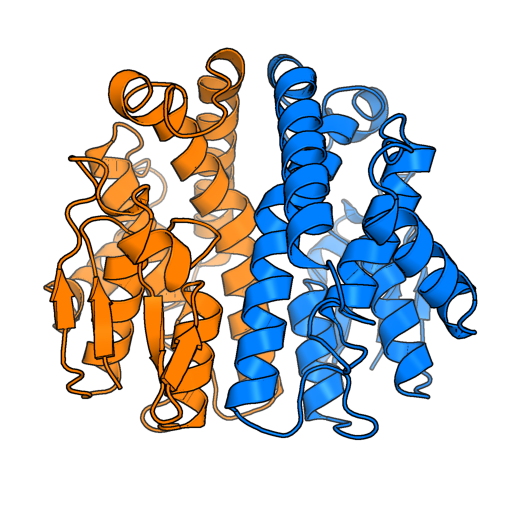10.977 -13.477 -14.938 1 98.75 19 ALA B CA 1
ATOM 1751 C C . ALA B 1 19 ? 11.617 -12.281 -15.641 1 98.75 19 ALA B C 1
ATOM 1753 O O . ALA B 1 19 ? 12.594 -12.438 -16.375 1 98.75 19 ALA B O 1
ATOM 1754 N N . GLU B 1 20 ? 11.047 -11.125 -15.43 1 98.81 20 GLU B N 1
ATOM 1755 C CA . GLU B 1 20 ? 11.578 -9.914 -16.047 1 98.81 20 GLU B CA 1
ATOM 1756 C C . GLU B 1 20 ? 13.016 -9.648 -15.586 1 98.81 20 GLU B C 1
ATOM 1758 O O . GLU B 1 20 ? 13.812 -9.086 -16.328 1 98.81 20 GLU B O 1
ATOM 1763 N N . LYS B 1 21 ? 13.305 -10.062 -14.359 1 98.56 21 LYS B N 1
ATOM 1764 C CA . LYS B 1 21 ? 14.641 -9.891 -13.805 1 98.56 21 LYS B CA 1
ATOM 1765 C C . LYS B 1 21 ? 15.609 -10.938 -14.359 1 98.56 21 LYS B C 1
ATOM 1767 O O . LYS B 1 21 ? 16.828 -10.797 -14.227 1 98.56 21 LYS B O 1
ATOM 1772 N N . GLY B 1 22 ? 15.086 -11.953 -14.977 1 98.19 22 GLY B N 1
ATOM 1773 C CA . GLY B 1 22 ? 15.914 -13.047 -15.453 1 98.19 22 GLY B CA 1
ATOM 1774 C C . GLY B 1 22 ? 16.438 -13.93 -14.328 1 98.19 22 GLY B C 1
ATOM 1775 O O . GLY B 1 22 ? 17.531 -14.492 -14.438 1 98.19 22 GLY B O 1
ATOM 1776 N N . LEU B 1 23 ? 15.703 -14.016 -13.25 1 98.19 23 LEU B N 1
ATOM 1777 C CA . LEU B 1 23 ? 16.109 -14.797 -12.094 1 98.19 23 LEU B CA 1
ATOM 1778 C C . LEU B 1 23 ? 15.469 -16.172 -12.102 1 98.19 23 LEU B C 1
ATOM 1780 O O . LEU B 1 23 ? 14.422 -16.375 -12.727 1 98.19 23 LEU B O 1
ATOM 1784 N N . THR B 1 24 ? 16.109 -17.078 -11.469 1 97.38 24 THR B N 1
ATOM 1785 C CA . THR B 1 24 ? 15.555 -18.391 -11.141 1 97.38 24 THR B CA 1
ATOM 1786 C C . THR B 1 24 ? 15.57 -18.625 -9.633 1 97.38 24 THR B C 1
ATOM 1788 O O . THR B 1 24 ? 16.641 -18.656 -9.016 1 97.38 24 THR B O 1
ATOM 1791 N N . ILE B 1 25 ? 14.422 -18.75 -9.125 1 98.06 25 ILE B N 1
ATOM 1792 C CA . ILE B 1 25 ? 14.281 -18.953 -7.688 1 98.06 25 ILE B CA 1
ATOM 1793 C C . ILE B 1 25 ? 13.523 -20.266 -7.434 1 98.06 25 ILE B C 1
ATOM 1795 O O . ILE B 1 25 ? 12.414 -20.453 -7.945 1 98.06 25 ILE B O 1
ATOM 1799 N N . PRO B 1 26 ? 14.141 -21.219 -6.664 1 98.38 26 PRO B N 1
ATOM 1800 C CA . PRO B 1 26 ? 13.367 -22.406 -6.281 1 98.38 26 PRO B CA 1
ATOM 1801 C C . PRO B 1 26 ? 11.984 -22.062 -5.742 1 98.38 26 PRO B C 1
ATOM 1803 O O . PRO B 1 26 ? 11.836 -21.094 -4.98 1 98.38 26 PRO B O 1
ATOM 1806 N N . THR B 1 27 ? 10.992 -22.875 -6.184 1 98.25 27 THR B N 1
ATOM 1807 C CA . THR B 1 27 ? 9.609 -22.531 -5.855 1 98.25 27 THR B CA 1
ATOM 1808 C C . THR B 1 27 ? 8.852 -23.75 -5.355 1 98.25 27 THR B C 1
ATOM 1810 O O . THR B 1 27 ? 9.023 -24.859 -5.875 1 98.25 27 THR B O 1
ATOM 1813 N N . GLN B 1 28 ? 8.086 -23.562 -4.336 1 98.38 28 GLN B N 1
ATOM 1814 C CA . GLN B 1 28 ? 7.148 -24.562 -3.818 1 98.38 28 GLN B CA 1
ATOM 1815 C C . GLN B 1 28 ? 5.711 -24.062 -3.902 1 98.38 28 GLN B C 1
ATOM 1817 O O . GLN B 1 28 ? 5.406 -22.953 -3.453 1 98.38 28 GLN B O 1
ATOM 1822 N N . SER B 1 29 ? 4.836 -24.859 -4.391 1 98.12 29 SER B N 1
ATOM 1823 C CA . SER B 1 29 ? 3.436 -24.469 -4.539 1 98.12 29 SER B CA 1
ATOM 1824 C C . SER B 1 29 ? 2.658 -24.703 -3.248 1 98.12 29 SER B C 1
ATOM 1826 O O . SER B 1 29 ? 2.846 -25.719 -2.572 1 98.12 29 SER B O 1
ATOM 1828 N N . ILE B 1 30 ? 1.866 -23.734 -2.916 1 98.12 30 ILE B N 1
ATOM 1829 C CA . ILE B 1 30 ? 0.909 -23.812 -1.819 1 98.12 30 ILE B CA 1
ATOM 1830 C C . ILE B 1 30 ? -0.512 -23.875 -2.377 1 98.12 30 ILE B C 1
ATOM 1832 O O . ILE B 1 30 ? -0.911 -23.031 -3.176 1 98.12 30 ILE B O 1
ATOM 1836 N N . ASP B 1 31 ? -1.348 -24.859 -1.982 1 97.75 31 ASP B N 1
ATOM 1837 C CA . ASP B 1 31 ? -2.727 -25.016 -2.439 1 97.75 31 ASP B CA 1
ATOM 1838 C C . ASP B 1 31 ? -3.676 -24.141 -1.631 1 97.75 31 ASP B C 1
ATOM 1840 O O . ASP B 1 31 ? -4.297 -24.609 -0.672 1 97.75 31 ASP B O 1
ATOM 1844 N N . ILE B 1 32 ? -3.908 -22.969 -2.121 1 95.5 32 ILE B N 1
ATOM 1845 C CA . ILE B 1 32 ? -4.723 -22.031 -1.349 1 95.5 32 ILE B CA 1
ATOM 1846 C C . ILE B 1 32 ? -6.199 -22.406 -1.489 1 95.5 32 ILE B C 1
ATOM 1848 O O . ILE B 1 32 ? -7.023 -22.016 -0.656 1 95.5 32 ILE B O 1
ATOM 1852 N N . ARG B 1 33 ? -6.594 -23.078 -2.539 1 94.56 33 ARG B N 1
ATOM 1853 C CA . ARG B 1 33 ? -7.98 -23.5 -2.682 1 94.56 33 ARG B CA 1
ATOM 1854 C C . ARG B 1 33 ? -8.367 -24.469 -1.57 1 94.56 33 ARG B C 1
ATOM 1856 O O . ARG B 1 33 ? -9.5 -24.453 -1.083 1 94.56 33 ARG B O 1
ATOM 1863 N N . ALA B 1 34 ? -7.402 -25.266 -1.215 1 95.38 34 ALA B N 1
ATOM 1864 C CA . ALA B 1 34 ? -7.641 -26.234 -0.149 1 95.38 34 ALA B CA 1
ATOM 1865 C C . ALA B 1 34 ? -7.363 -25.625 1.222 1 95.38 34 ALA B C 1
ATOM 1867 O O . ALA B 1 34 ? -7.5 -26.297 2.246 1 95.38 34 ALA B O 1
ATOM 1868 N N . GLY B 1 35 ? -6.875 -24.406 1.289 1 95.94 35 GLY B N 1
ATOM 1869 C CA . GLY B 1 35 ? -6.652 -23.703 2.543 1 95.94 35 GLY B CA 1
ATOM 1870 C C . GLY B 1 35 ? -5.305 -24 3.166 1 95.94 35 GLY B C 1
ATOM 1871 O O . GLY B 1 35 ? -5.105 -23.781 4.363 1 95.94 35 GLY B O 1
ATOM 1872 N N . GLU B 1 36 ? -4.379 -24.516 2.432 1 97.56 36 GLU B N 1
ATOM 1873 C CA . GLU B 1 36 ? -3.057 -24.844 2.949 1 97.56 36 GLU B CA 1
ATOM 1874 C C . GLU B 1 36 ? -2.369 -23.625 3.557 1 97.56 36 GLU B C 1
ATOM 1876 O O . GLU B 1 36 ? -1.621 -23.75 4.527 1 97.56 36 GLU B O 1
ATOM 1881 N N . ASN B 1 37 ? -2.686 -22.453 3.002 1 97.25 37 ASN B N 1
ATOM 1882 C CA . ASN B 1 37 ? -2.07 -21.219 3.461 1 97.25 37 ASN B CA 1
ATOM 1883 C C . ASN B 1 37 ? -2.609 -20.797 4.824 1 97.25 37 ASN B C 1
ATOM 1885 O O . ASN B 1 37 ? -2.082 -19.859 5.445 1 97.25 37 ASN B O 1
ATOM 1889 N N . ARG B 1 38 ? -3.604 -21.516 5.305 1 96.62 38 ARG B N 1
ATOM 1890 C CA . ARG B 1 38 ? -4.199 -21.203 6.598 1 96.62 38 ARG B CA 1
ATOM 1891 C C . ARG B 1 38 ? -3.785 -22.219 7.656 1 96.62 38 ARG B C 1
ATOM 1893 O O . ARG B 1 38 ? -4.152 -22.078 8.828 1 96.62 38 ARG B O 1
ATOM 1900 N N . LYS B 1 39 ? -3.039 -23.172 7.301 1 97.19 39 LYS B N 1
ATOM 1901 C CA . LYS B 1 39 ? -2.561 -24.188 8.227 1 97.19 39 LYS B CA 1
ATOM 1902 C C . LYS B 1 39 ? -1.318 -23.719 8.977 1 97.19 39 LYS B C 1
ATOM 1904 O O . LYS B 1 39 ? -0.623 -22.797 8.523 1 97.19 39 LYS B O 1
ATOM 1909 N N . PRO B 1 40 ? -1.009 -24.344 10.094 1 97.5 40 PRO B N 1
ATOM 1910 C CA . PRO B 1 40 ? 0.084 -23.891 10.961 1 97.5 40 PRO B CA 1
ATOM 1911 C C . PRO B 1 40 ? 1.426 -23.844 10.234 1 97.5 40 PRO B C 1
ATOM 1913 O O . PRO B 1 40 ? 2.23 -22.938 10.492 1 97.5 40 PRO B O 1
ATOM 1916 N N . GLU B 1 41 ? 1.609 -24.766 9.336 1 97.5 41 GLU B N 1
ATOM 1917 C CA . GLU B 1 41 ? 2.891 -24.844 8.641 1 97.5 41 GLU B CA 1
ATOM 1918 C C . GLU B 1 41 ? 3.164 -23.562 7.848 1 97.5 41 GLU B C 1
ATOM 1920 O O . GLU B 1 41 ? 4.258 -23 7.926 1 97.5 41 GLU B O 1
ATOM 1925 N N . HIS B 1 42 ? 2.148 -23.094 7.066 1 98.25 42 HIS B N 1
ATOM 1926 C CA . HIS B 1 42 ? 2.357 -21.875 6.301 1 98.25 42 HIS B CA 1
ATOM 1927 C C . HIS B 1 42 ? 2.295 -20.641 7.195 1 98.25 42 HIS B C 1
ATOM 1929 O O . HIS B 1 42 ? 3.021 -19.672 6.977 1 98.25 42 HIS B O 1
ATOM 1935 N N . LEU B 1 43 ? 1.411 -20.688 8.211 1 97.5 43 LEU B N 1
ATOM 1936 C CA . LEU B 1 43 ? 1.274 -19.547 9.117 1 97.5 43 LEU B CA 1
ATOM 1937 C C . LEU B 1 43 ? 2.568 -19.312 9.891 1 97.5 43 LEU B C 1
ATOM 1939 O O . LEU B 1 43 ? 2.848 -18.188 10.305 1 97.5 43 LEU B O 1
ATOM 1943 N N . ALA B 1 44 ? 3.416 -20.328 10.031 1 97.12 44 ALA B N 1
ATOM 1944 C CA . ALA B 1 44 ? 4.727 -20.188 10.664 1 97.12 44 ALA B CA 1
ATOM 1945 C C . ALA B 1 44 ? 5.68 -19.406 9.773 1 97.12 44 ALA B C 1
ATOM 1947 O O . ALA B 1 44 ? 6.582 -18.719 10.266 1 97.12 44 ALA B O 1
ATOM 1948 N N . ARG B 1 45 ? 5.469 -19.453 8.43 1 97.62 45 ARG B N 1
ATOM 1949 C CA . ARG B 1 45 ? 6.273 -18.703 7.473 1 97.62 45 ARG B CA 1
ATOM 1950 C C . ARG B 1 45 ? 5.75 -17.281 7.32 1 97.62 45 ARG B C 1
ATOM 1952 O O . ARG B 1 45 ? 6.535 -16.328 7.242 1 97.62 45 ARG B O 1
ATOM 1959 N N . ASN B 1 46 ? 4.418 -17.188 7.273 1 98 46 ASN B N 1
ATOM 1960 C CA . ASN B 1 46 ? 3.709 -15.922 7.074 1 98 46 ASN B CA 1
ATOM 1961 C C . ASN B 1 46 ? 2.461 -15.836 7.949 1 98 46 ASN B C 1
ATOM 1963 O O . ASN B 1 46 ? 1.382 -16.266 7.543 1 98 46 ASN B O 1
ATOM 1967 N N . PRO B 1 47 ? 2.566 -15.18 9.047 1 96.88 47 PRO B N 1
ATOM 1968 C CA . PRO B 1 47 ? 1.437 -15.117 9.977 1 96.88 47 PRO B CA 1
ATOM 1969 C C . PRO B 1 47 ? 0.212 -14.438 9.367 1 96.88 47 PRO B C 1
ATOM 1971 O O . PRO B 1 47 ? -0.902 -14.594 9.875 1 96.88 47 PRO B O 1
ATOM 1974 N N . HIS B 1 48 ? 0.404 -13.727 8.32 1 95.5 48 HIS B N 1
ATOM 1975 C CA . HIS B 1 48 ? -0.71 -13.102 7.613 1 95.5 48 HIS B CA 1
ATOM 1976 C C . HIS B 1 48 ? -1.493 -14.125 6.801 1 95.5 48 HIS B C 1
ATOM 1978 O O . HIS B 1 48 ? -2.639 -13.875 6.418 1 95.5 48 HIS B O 1
ATOM 1984 N N . GLY B 1 49 ? -0.874 -15.258 6.512 1 96.38 49 GLY B N 1
ATOM 1985 C CA . GLY B 1 49 ? -1.535 -16.391 5.887 1 96.38 49 GLY B CA 1
ATOM 1986 C C . GLY B 1 49 ? -1.719 -16.234 4.391 1 96.38 49 GLY B C 1
ATOM 1987 O O . GLY B 1 49 ? -2.457 -16.984 3.762 1 96.38 49 GLY B O 1
ATOM 1988 N N . GLN B 1 50 ? -1.12 -15.211 3.844 1 96.12 50 GLN B N 1
ATOM 1989 C CA . GLN B 1 50 ? -1.255 -14.969 2.412 1 96.12 50 GLN B CA 1
ATOM 1990 C C . GLN B 1 50 ? -0.08 -15.562 1.641 1 96.12 50 GLN B C 1
ATOM 1992 O O . GLN B 1 50 ? 0.827 -16.156 2.236 1 96.12 50 GLN B O 1
ATOM 1997 N N . THR B 1 51 ? -0.148 -15.609 0.373 1 97.88 51 THR B N 1
ATOM 1998 C CA . THR B 1 51 ? 0.915 -15.945 -0.566 1 97.88 51 THR B CA 1
ATOM 1999 C C . THR B 1 51 ? 1.102 -14.836 -1.596 1 97.88 51 THR B C 1
ATOM 2001 O O . THR B 1 51 ? 0.186 -14.047 -1.838 1 97.88 51 THR B O 1
ATOM 2004 N N . PRO B 1 52 ? 2.285 -14.711 -2.154 1 98.62 52 PRO B N 1
ATOM 2005 C CA . PRO B 1 52 ? 3.479 -15.547 -1.979 1 98.62 52 PRO B CA 1
ATOM 2006 C C . PRO B 1 52 ? 4.281 -15.172 -0.735 1 98.62 52 PRO B C 1
ATOM 2008 O O . PRO B 1 52 ? 4.008 -14.148 -0.103 1 98.62 52 PRO B O 1
ATOM 2011 N N . THR B 1 53 ? 5.148 -16.016 -0.317 1 98.88 53 THR B N 1
ATOM 2012 C CA . THR B 1 53 ? 6.121 -15.797 0.749 1 98.88 53 THR B CA 1
ATOM 2013 C C . THR B 1 53 ? 7.52 -16.203 0.298 1 98.88 53 THR B C 1
ATOM 2015 O O . THR B 1 53 ? 7.699 -17.266 -0.299 1 98.88 53 THR B O 1
ATOM 2018 N N . LEU B 1 54 ? 8.477 -15.375 0.473 1 98.88 54 LEU B N 1
ATOM 2019 C CA . LEU B 1 54 ? 9.859 -15.633 0.087 1 98.88 54 LEU B CA 1
ATOM 2020 C C . LEU B 1 54 ? 10.703 -15.984 1.305 1 98.88 54 LEU B C 1
ATOM 2022 O O . LEU B 1 54 ? 10.789 -15.195 2.254 1 98.88 54 LEU B O 1
ATOM 2026 N N . GLU B 1 55 ? 11.266 -17.109 1.355 1 98.62 55 GLU B N 1
ATOM 2027 C CA . GLU B 1 55 ? 12.289 -17.453 2.332 1 98.62 55 GLU B CA 1
ATOM 2028 C C . GLU B 1 55 ? 13.656 -16.891 1.919 1 98.62 55 GLU B C 1
ATOM 2030 O O . GLU B 1 55 ? 14.148 -17.188 0.83 1 98.62 55 GLU B O 1
ATOM 2035 N N . LEU B 1 56 ? 14.203 -16.094 2.744 1 97.69 56 LEU B N 1
ATOM 2036 C CA . LEU B 1 56 ? 15.492 -15.484 2.453 1 97.69 56 LEU B CA 1
ATOM 2037 C C . LEU B 1 56 ? 16.641 -16.406 2.836 1 97.69 56 LEU B C 1
ATOM 2039 O O . LEU B 1 56 ? 16.422 -17.453 3.459 1 97.69 56 LEU B O 1
ATOM 2043 N N . ASP B 1 57 ? 17.859 -16 2.523 1 94.62 57 ASP B N 1
ATOM 2044 C CA . ASP B 1 57 ? 19.031 -16.844 2.727 1 94.62 57 ASP B CA 1
ATOM 2045 C C . ASP B 1 57 ? 19.328 -17.031 4.211 1 94.62 57 ASP B C 1
ATOM 2047 O O . ASP B 1 57 ? 19.906 -18.047 4.621 1 94.62 57 ASP B O 1
ATOM 2051 N N . ASP B 1 58 ? 18.938 -16.078 4.977 1 93 58 ASP B N 1
ATOM 2052 C CA . ASP B 1 58 ? 19.219 -16.156 6.41 1 93 58 ASP B CA 1
ATOM 2053 C C . ASP B 1 58 ? 18.125 -16.938 7.141 1 93 58 ASP B C 1
ATOM 2055 O O . ASP B 1 58 ? 18.141 -17.031 8.367 1 93 58 ASP B O 1
ATOM 2059 N N . GLY B 1 59 ? 17.172 -17.422 6.391 1 95 59 GLY B N 1
ATOM 2060 C CA . GLY B 1 59 ? 16.125 -18.25 6.973 1 95 59 GLY B CA 1
ATOM 2061 C C . GLY B 1 59 ? 14.875 -17.469 7.332 1 95 59 GLY B C 1
ATOM 2062 O O . GLY B 1 59 ? 13.836 -18.047 7.652 1 95 59 GLY B O 1
ATOM 2063 N N . SER B 1 60 ? 14.953 -16.172 7.27 1 96.5 60 SER B N 1
ATOM 2064 C CA . SER B 1 60 ? 13.773 -15.359 7.559 1 96.5 60 SER B CA 1
ATOM 2065 C C . SER B 1 60 ? 12.805 -15.359 6.383 1 96.5 60 SER B C 1
ATOM 2067 O O . SER B 1 60 ? 13.156 -15.781 5.281 1 96.5 60 SER B O 1
ATOM 2069 N N . PHE B 1 61 ? 11.578 -14.906 6.633 1 98.5 61 PHE B N 1
ATOM 2070 C CA . PHE B 1 61 ? 10.539 -14.906 5.605 1 98.5 61 PHE B CA 1
ATOM 2071 C C . PHE B 1 61 ? 10.078 -13.492 5.293 1 98.5 61 PHE B C 1
ATOM 2073 O O . PHE B 1 61 ? 10.039 -12.633 6.18 1 98.5 61 PHE B O 1
ATOM 2080 N N . LEU B 1 62 ? 9.82 -13.344 4.062 1 98.62 62 LEU B N 1
ATOM 2081 C CA . LEU B 1 62 ? 9.32 -12.07 3.549 1 98.62 62 LEU B CA 1
ATOM 2082 C C . LEU B 1 62 ? 8.039 -12.273 2.748 1 98.62 62 LEU B C 1
ATOM 2084 O O . LEU B 1 62 ? 7.98 -13.148 1.88 1 98.62 62 LEU B O 1
ATOM 2088 N N . SER B 1 63 ? 7.074 -11.492 3.113 1 97.75 63 SER B N 1
ATOM 2089 C CA . SER B 1 63 ? 5.836 -11.508 2.342 1 97.75 63 SER B CA 1
ATOM 2090 C C . SER B 1 63 ? 5.484 -10.117 1.827 1 97.75 63 SER B C 1
ATOM 2092 O O . SER B 1 63 ? 6.305 -9.203 1.886 1 97.75 63 SER B O 1
ATOM 2094 N N . GLU B 1 64 ? 4.293 -10.062 1.233 1 98.44 64 GLU B N 1
ATOM 2095 C CA . GLU B 1 64 ? 3.832 -8.852 0.562 1 98.44 64 GLU B CA 1
ATOM 2096 C C . GLU B 1 64 ? 4.535 -8.664 -0.78 1 98.44 64 GLU B C 1
ATOM 2098 O O . GLU B 1 64 ? 5.758 -8.523 -0.831 1 98.44 64 GLU B O 1
ATOM 2103 N N . ILE B 1 65 ? 3.824 -8.57 -1.79 1 98.75 65 ILE B N 1
ATOM 2104 C CA . ILE B 1 65 ? 4.324 -8.656 -3.156 1 98.75 65 ILE B CA 1
ATOM 2105 C C . ILE B 1 65 ? 5.258 -7.484 -3.445 1 98.75 65 ILE B C 1
ATOM 2107 O O . ILE B 1 65 ? 6.332 -7.668 -4.023 1 98.75 65 ILE B O 1
ATOM 2111 N N . THR B 1 66 ? 4.91 -6.305 -2.969 1 98.69 66 THR B N 1
ATOM 2112 C CA . THR B 1 66 ? 5.758 -5.156 -3.275 1 98.69 66 THR B CA 1
ATOM 2113 C C . THR B 1 66 ? 7.059 -5.215 -2.482 1 98.69 66 THR B C 1
ATOM 2115 O O . THR B 1 66 ? 8.117 -4.836 -2.984 1 98.69 66 THR B O 1
ATOM 2118 N N . ALA B 1 67 ? 7.012 -5.695 -1.218 1 98.81 67 ALA B N 1
ATOM 2119 C CA . ALA B 1 67 ? 8.219 -5.859 -0.412 1 98.81 67 ALA B CA 1
ATOM 2120 C C . ALA B 1 67 ? 9.164 -6.875 -1.043 1 98.81 67 ALA B C 1
ATOM 2122 O O . ALA B 1 67 ? 10.375 -6.656 -1.097 1 98.81 67 ALA B O 1
ATOM 2123 N N . ILE B 1 68 ? 8.625 -7.977 -1.548 1 98.88 68 ILE B N 1
ATOM 2124 C CA . ILE B 1 68 ? 9.422 -9.016 -2.189 1 98.88 68 ILE B CA 1
ATOM 2125 C C . ILE B 1 68 ? 10.094 -8.453 -3.443 1 98.88 68 ILE B C 1
ATOM 2127 O O . ILE B 1 68 ? 11.297 -8.617 -3.641 1 98.88 68 ILE B O 1
ATOM 2131 N N . CYS B 1 69 ? 9.328 -7.746 -4.254 1 98.94 69 CYS B N 1
ATOM 2132 C CA . CYS B 1 69 ? 9.859 -7.207 -5.5 1 98.94 69 CYS B CA 1
ATOM 2133 C C . CYS B 1 69 ? 10.93 -6.16 -5.223 1 98.94 69 CYS B C 1
ATOM 2135 O O . CYS B 1 69 ? 11.969 -6.133 -5.895 1 98.94 69 CYS B O 1
ATOM 2137 N N . GLU B 1 70 ? 10.68 -5.312 -4.23 1 98.81 70 GLU B N 1
ATOM 2138 C CA . GLU B 1 70 ? 11.672 -4.316 -3.854 1 98.81 70 GLU B CA 1
ATOM 2139 C C . GLU B 1 70 ? 12.961 -4.977 -3.363 1 98.81 70 GLU B C 1
ATOM 2141 O O . GLU B 1 70 ? 14.062 -4.52 -3.68 1 98.81 70 GLU B O 1
ATOM 2146 N N . TYR B 1 71 ? 12.828 -6.004 -2.602 1 98.81 71 TYR B N 1
ATOM 2147 C CA . TYR B 1 71 ? 13.984 -6.746 -2.109 1 98.81 71 TYR B CA 1
ATOM 2148 C C . TYR B 1 71 ? 14.797 -7.32 -3.264 1 98.81 71 TYR B C 1
ATOM 2150 O O . TYR B 1 71 ? 16.016 -7.137 -3.324 1 98.81 71 TYR B O 1
ATOM 2158 N N . LEU B 1 72 ? 14.117 -7.953 -4.207 1 98.88 72 LEU B N 1
ATOM 2159 C CA . LEU B 1 72 ? 14.781 -8.539 -5.363 1 98.88 72 LEU B CA 1
ATOM 2160 C C . LEU B 1 72 ? 15.445 -7.465 -6.215 1 98.88 72 LEU B C 1
ATOM 2162 O O . LEU B 1 72 ? 16.531 -7.672 -6.746 1 98.88 72 LEU B O 1
ATOM 2166 N N . GLU B 1 73 ? 14.75 -6.332 -6.348 1 98.81 73 GLU B N 1
ATOM 2167 C CA . GLU B 1 73 ? 15.305 -5.203 -7.086 1 98.81 73 GLU B CA 1
ATOM 2168 C C . GLU B 1 73 ? 16.609 -4.719 -6.461 1 98.81 73 GLU B C 1
ATOM 2170 O O . GLU B 1 73 ? 17.578 -4.434 -7.172 1 98.81 73 GLU B O 1
ATOM 2175 N N . GLU B 1 74 ? 16.609 -4.609 -5.102 1 97.94 74 GLU B N 1
ATOM 2176 C CA . GLU B 1 74 ? 17.812 -4.137 -4.422 1 97.94 74 GLU B CA 1
ATOM 2177 C C . GLU B 1 74 ? 18.953 -5.133 -4.562 1 97.94 74 GLU B C 1
ATOM 2179 O O . GLU B 1 74 ? 20.109 -4.738 -4.742 1 97.94 74 GLU B O 1
ATOM 2184 N N . LYS B 1 75 ? 18.656 -6.379 -4.516 1 97.94 75 LYS B N 1
ATOM 2185 C CA . LYS B 1 75 ? 19.672 -7.43 -4.602 1 97.94 75 LYS B CA 1
ATOM 2186 C C . LYS B 1 75 ? 20.125 -7.629 -6.043 1 97.94 75 LYS B C 1
ATOM 2188 O O . LYS B 1 75 ? 21.25 -8.07 -6.281 1 97.94 75 LYS B O 1
ATOM 2193 N N . HIS B 1 76 ? 19.25 -7.328 -6.98 1 98.06 76 HIS B N 1
ATOM 2194 C CA . HIS B 1 76 ? 19.5 -7.465 -8.414 1 98.06 76 HIS B CA 1
ATOM 2195 C C . HIS B 1 76 ? 19.016 -6.234 -9.172 1 98.06 76 HIS B C 1
ATOM 2197 O O . HIS B 1 76 ? 18.016 -6.289 -9.891 1 98.06 76 HIS B O 1
ATOM 2203 N N . PRO B 1 77 ? 19.75 -5.238 -9.172 1 97.81 77 PRO B N 1
ATOM 2204 C CA . PRO B 1 77 ? 19.25 -3.938 -9.633 1 97.81 77 PRO B CA 1
ATOM 2205 C C . PRO B 1 77 ? 19.109 -3.865 -11.148 1 97.81 77 PRO B C 1
ATOM 2207 O O . PRO B 1 77 ? 18.469 -2.947 -11.672 1 97.81 77 PRO B O 1
ATOM 2210 N N . THR B 1 78 ? 19.688 -4.871 -11.898 1 98 78 THR B N 1
ATOM 2211 C CA . THR B 1 78 ? 19.594 -4.871 -13.352 1 98 78 THR B CA 1
ATOM 2212 C C . THR B 1 78 ? 18.875 -6.121 -13.852 1 98 78 THR B C 1
ATOM 2214 O O . THR B 1 78 ? 19.172 -7.234 -13.422 1 98 78 THR B O 1
ATOM 2217 N N . PRO B 1 79 ? 18.016 -5.918 -14.812 1 98.44 79 PRO B N 1
ATOM 2218 C CA . PRO B 1 79 ? 17.484 -4.648 -15.312 1 98.44 79 PRO B CA 1
ATOM 2219 C C . PRO B 1 79 ? 16.594 -3.941 -14.297 1 98.44 79 PRO B C 1
ATOM 2221 O O . PRO B 1 79 ? 15.992 -4.59 -13.438 1 98.44 79 PRO B O 1
ATOM 2224 N N . PRO B 1 80 ? 16.516 -2.629 -14.344 1 98.75 80 PRO B N 1
ATOM 2225 C CA . PRO B 1 80 ? 15.672 -1.92 -13.383 1 98.75 80 PRO B CA 1
ATOM 2226 C C . PRO B 1 80 ? 14.188 -2.057 -13.688 1 98.75 80 PRO B C 1
ATOM 2228 O O . PRO B 1 80 ? 13.766 -1.843 -14.828 1 98.75 80 PRO B O 1
ATOM 2231 N N . LEU B 1 81 ? 13.461 -2.393 -12.688 1 98.88 81 LEU B N 1
ATOM 2232 C CA . LEU B 1 81 ? 12.016 -2.533 -12.844 1 98.88 81 LEU B CA 1
ATOM 2233 C C . LEU B 1 81 ? 11.273 -1.597 -11.898 1 98.88 81 LEU B C 1
ATOM 2235 O O . LEU B 1 81 ? 10.039 -1.583 -11.875 1 98.88 81 LEU B O 1
ATOM 2239 N N . ILE B 1 82 ? 12.016 -0.868 -11.117 1 98.81 82 ILE B N 1
ATOM 2240 C CA . ILE B 1 82 ? 11.406 0.104 -10.211 1 98.81 82 ILE B CA 1
ATOM 2241 C C . ILE B 1 82 ? 11.938 1.5 -10.523 1 98.81 82 ILE B C 1
ATOM 2243 O O . ILE B 1 82 ? 11.172 2.463 -10.609 1 98.81 82 ILE B O 1
ATOM 2247 N N . GLY B 1 83 ? 13.156 1.637 -10.734 1 98.38 83 GLY B N 1
ATOM 2248 C CA . GLY B 1 83 ? 13.805 2.887 -11.102 1 98.38 83 GLY B CA 1
AT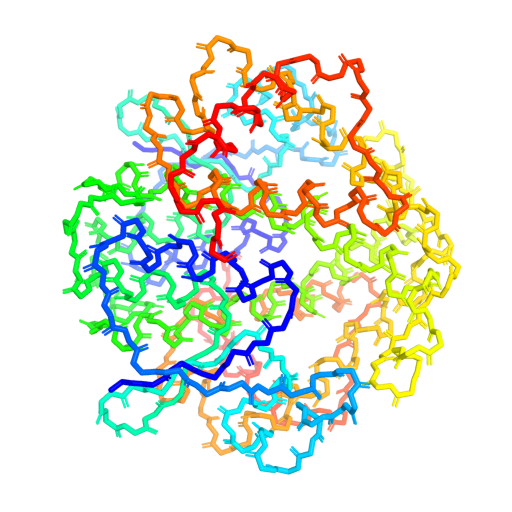OM 2249 C C . GLY B 1 83 ? 15.289 2.895 -10.805 1 98.38 83 GLY B C 1
ATOM 2250 O O . GLY B 1 83 ? 15.766 2.146 -9.945 1 98.38 83 GLY B O 1
ATOM 2251 N N . THR B 1 84 ? 16.031 3.773 -11.414 1 98.19 84 THR B N 1
ATOM 2252 C CA . THR B 1 84 ? 17.484 3.836 -11.25 1 98.19 84 THR B CA 1
ATOM 2253 C C . THR B 1 84 ? 17.891 5.047 -10.414 1 98.19 84 THR B C 1
ATOM 2255 O O . THR B 1 84 ? 19.016 5.133 -9.938 1 98.19 84 THR B O 1
ATOM 2258 N N . THR B 1 85 ? 17.016 6.008 -10.281 1 97.5 85 THR B N 1
ATOM 2259 C CA . THR B 1 85 ? 17.234 7.176 -9.43 1 97.5 85 THR B CA 1
ATOM 2260 C C . THR B 1 85 ? 16.203 7.234 -8.32 1 97.5 85 THR B C 1
ATOM 2262 O O . THR B 1 85 ? 15.18 6.531 -8.367 1 97.5 85 THR B O 1
ATOM 2265 N N . ALA B 1 86 ? 16.469 8.039 -7.32 1 97.62 86 ALA B N 1
ATOM 2266 C CA . ALA B 1 86 ? 15.508 8.227 -6.23 1 97.62 86 ALA B CA 1
ATOM 2267 C C . ALA B 1 86 ? 14.164 8.703 -6.762 1 97.62 86 ALA B C 1
ATOM 2269 O O . ALA B 1 86 ? 13.109 8.25 -6.301 1 97.62 86 ALA B O 1
ATOM 2270 N N . GLU B 1 87 ? 14.219 9.594 -7.734 1 98.06 87 GLU B N 1
ATOM 2271 C CA . GLU B 1 87 ? 13.008 10.156 -8.32 1 98.06 87 GLU B CA 1
ATOM 2272 C C . GLU B 1 87 ? 12.203 9.094 -9.062 1 98.06 87 GLU B C 1
ATOM 2274 O O . GLU B 1 87 ? 10.984 9 -8.906 1 98.06 87 GLU B O 1
ATOM 2279 N N . GLU B 1 88 ? 12.898 8.266 -9.836 1 98.19 88 GLU B N 1
ATOM 2280 C CA . GLU B 1 88 ? 12.242 7.207 -10.602 1 98.19 88 GLU B CA 1
ATOM 2281 C C . GLU B 1 88 ? 11.609 6.172 -9.68 1 98.19 88 GLU B C 1
ATOM 2283 O O . GLU B 1 88 ? 10.484 5.723 -9.914 1 98.19 88 GLU B O 1
ATOM 2288 N N . ARG B 1 89 ? 12.32 5.805 -8.617 1 98.5 89 ARG B N 1
ATOM 2289 C CA . ARG B 1 89 ? 11.805 4.816 -7.676 1 98.5 89 ARG B CA 1
ATOM 2290 C C . ARG B 1 89 ? 10.602 5.367 -6.914 1 98.5 89 ARG B C 1
ATOM 2292 O O . ARG B 1 89 ? 9.617 4.652 -6.695 1 98.5 89 ARG B O 1
ATOM 2299 N N . ALA B 1 90 ? 10.68 6.629 -6.609 1 98.5 90 ALA B N 1
ATOM 2300 C CA . ALA B 1 90 ? 9.57 7.266 -5.902 1 98.5 90 ALA B CA 1
ATOM 2301 C C . ALA B 1 90 ? 8.32 7.316 -6.777 1 98.5 90 ALA B C 1
ATOM 2303 O O . ALA B 1 90 ? 7.211 7.062 -6.301 1 98.5 90 ALA B O 1
ATOM 2304 N N . GLU B 1 91 ? 8.531 7.66 -7.988 1 98.44 91 GLU B N 1
ATOM 2305 C CA . GLU B 1 91 ? 7.398 7.691 -8.914 1 98.44 91 GLU B CA 1
ATOM 2306 C C . GLU B 1 91 ? 6.754 6.312 -9.039 1 98.44 91 GLU B C 1
ATOM 2308 O O . GLU B 1 91 ? 5.527 6.188 -8.992 1 98.44 91 GLU B O 1
ATOM 2313 N N . CYS B 1 92 ? 7.535 5.324 -9.227 1 98.88 92 CYS B N 1
ATOM 2314 C CA . CYS B 1 92 ? 7.023 3.963 -9.344 1 98.88 92 CYS B CA 1
ATOM 2315 C C . CYS B 1 92 ? 6.27 3.555 -8.086 1 98.88 92 CYS B C 1
ATOM 2317 O O . CYS B 1 92 ? 5.176 2.99 -8.164 1 98.88 92 CYS B O 1
ATOM 2319 N N . ARG B 1 93 ? 6.824 3.883 -6.941 1 98.81 93 ARG B N 1
ATOM 2320 C CA . ARG B 1 93 ? 6.191 3.549 -5.668 1 98.81 93 ARG B CA 1
ATOM 2321 C C . ARG B 1 93 ? 4.867 4.285 -5.504 1 98.81 93 ARG B C 1
ATOM 2323 O O . ARG B 1 93 ? 3.904 3.729 -4.977 1 98.81 93 ARG B O 1
ATOM 2330 N N . MET B 1 94 ? 4.852 5.512 -5.945 1 98.75 94 MET B N 1
ATOM 2331 C CA . MET B 1 94 ? 3.625 6.305 -5.902 1 98.75 94 MET B CA 1
ATOM 2332 C C . MET B 1 94 ? 2.51 5.625 -6.688 1 98.75 94 MET B C 1
ATOM 2334 O O . MET B 1 94 ? 1.418 5.402 -6.156 1 98.75 94 MET B O 1
ATOM 2338 N N . TRP B 1 95 ? 2.787 5.223 -7.887 1 98.81 95 TRP B N 1
ATOM 2339 C CA . TRP B 1 95 ? 1.786 4.594 -8.742 1 98.81 95 TRP B CA 1
ATOM 2340 C C . TRP B 1 95 ? 1.414 3.211 -8.219 1 98.81 95 TRP B C 1
ATOM 2342 O O . TRP B 1 95 ? 0.243 2.824 -8.242 1 98.81 95 TRP B O 1
ATOM 2352 N N . THR B 1 96 ? 2.402 2.496 -7.77 1 98.81 96 THR B N 1
ATOM 2353 C CA . THR B 1 96 ? 2.148 1.166 -7.227 1 98.81 96 THR B CA 1
ATOM 2354 C C . THR B 1 96 ? 1.178 1.237 -6.051 1 98.81 96 THR B C 1
ATOM 2356 O O . THR B 1 96 ? 0.223 0.46 -5.98 1 98.81 96 THR B O 1
ATOM 2359 N N . ARG B 1 97 ? 1.397 2.154 -5.18 1 98.62 97 ARG B N 1
ATOM 2360 C CA . ARG B 1 97 ? 0.516 2.303 -4.027 1 98.62 97 ARG B CA 1
ATOM 2361 C C . ARG B 1 97 ? -0.891 2.703 -4.461 1 98.62 97 ARG B C 1
ATOM 2363 O O . ARG B 1 97 ? -1.878 2.16 -3.959 1 98.62 97 ARG B O 1
ATOM 2370 N N . ARG B 1 98 ? -1.018 3.67 -5.383 1 98.12 98 ARG B N 1
ATOM 2371 C CA . ARG B 1 98 ? -2.318 4.102 -5.883 1 98.12 98 ARG B CA 1
ATOM 2372 C C . ARG B 1 98 ? -3.1 2.928 -6.461 1 98.12 98 ARG B C 1
ATOM 2374 O O . ARG B 1 98 ? -4.273 2.73 -6.133 1 98.12 98 ARG B O 1
ATOM 2381 N N . ILE B 1 99 ? -2.412 2.17 -7.258 1 98.62 99 ILE B N 1
ATOM 2382 C CA . ILE B 1 99 ? -3.037 1.026 -7.91 1 98.62 99 ILE B CA 1
ATOM 2383 C C . ILE B 1 99 ? -3.443 -0.009 -6.863 1 98.62 99 ILE B C 1
ATOM 2385 O O . ILE B 1 99 ? -4.559 -0.533 -6.902 1 98.62 99 ILE B O 1
ATOM 2389 N N . ASP B 1 100 ? -2.594 -0.256 -5.934 1 98.38 100 ASP B N 1
ATOM 2390 C CA . ASP B 1 100 ? -2.799 -1.248 -4.883 1 98.38 100 ASP B CA 1
ATOM 2391 C C . ASP B 1 100 ? -4.02 -0.903 -4.031 1 98.38 100 ASP B C 1
ATOM 2393 O O . ASP B 1 100 ? -4.926 -1.726 -3.875 1 98.38 100 ASP B O 1
ATOM 2397 N N . LEU B 1 101 ? -4.129 0.307 -3.635 1 96.81 101 LEU B N 1
ATOM 2398 C CA . LEU B 1 101 ? -5.148 0.731 -2.68 1 96.81 101 LEU B CA 1
ATOM 2399 C C . LEU B 1 101 ? -6.492 0.933 -3.373 1 96.81 101 LEU B C 1
ATOM 2401 O O . LEU B 1 101 ? -7.543 0.649 -2.795 1 96.81 101 LEU B O 1
ATOM 2405 N N . THR B 1 102 ? -6.469 1.403 -4.625 1 96.56 102 THR B N 1
ATOM 2406 C CA . THR B 1 102 ? -7.723 1.918 -5.16 1 96.56 102 THR B CA 1
ATOM 2407 C C . THR B 1 102 ? -8.266 0.994 -6.246 1 96.56 102 THR B C 1
ATOM 2409 O O . THR B 1 102 ? -9.43 1.104 -6.633 1 96.56 102 THR B O 1
ATOM 2412 N N . ILE B 1 103 ? -7.438 0.104 -6.707 1 98.19 103 ILE B N 1
ATOM 2413 C CA . ILE B 1 103 ? -7.895 -0.82 -7.738 1 98.19 103 ILE B CA 1
ATOM 2414 C C . ILE B 1 103 ? -7.805 -2.254 -7.223 1 98.19 103 ILE B C 1
ATOM 2416 O O . ILE B 1 103 ? -8.82 -2.949 -7.113 1 98.19 103 ILE B O 1
ATOM 2420 N N . CYS B 1 104 ? -6.625 -2.684 -6.789 1 98.5 104 CYS B N 1
ATOM 2421 C CA . CYS B 1 104 ? -6.387 -4.086 -6.461 1 98.5 104 CYS B CA 1
ATOM 2422 C C . CYS B 1 104 ? -7.199 -4.508 -5.242 1 98.5 104 CYS B C 1
ATOM 2424 O O . CYS B 1 104 ? -7.914 -5.512 -5.281 1 98.5 104 CYS B O 1
ATOM 2426 N N . GLU B 1 105 ? -7.105 -3.746 -4.203 1 96.94 105 GLU B N 1
ATOM 2427 C CA . GLU B 1 105 ? -7.742 -4.137 -2.947 1 96.94 105 GLU B CA 1
ATOM 2428 C C . GLU B 1 105 ? -9.266 -4.137 -3.076 1 96.94 105 GLU B C 1
ATOM 2430 O O . GLU B 1 105 ? -9.93 -5.094 -2.674 1 96.94 105 GLU B O 1
ATOM 2435 N N . PRO B 1 106 ? -9.859 -3.033 -3.652 1 96.19 106 PRO B N 1
ATOM 2436 C CA . PRO B 1 106 ? -11.305 -3.086 -3.842 1 96.19 106 PRO B CA 1
ATOM 2437 C C . PRO B 1 106 ? -11.742 -4.219 -4.77 1 96.19 106 PRO B C 1
ATOM 2439 O O . PRO B 1 106 ? -12.766 -4.859 -4.531 1 96.19 106 PRO B O 1
ATOM 2442 N N . LEU B 1 107 ? -11.016 -4.441 -5.797 1 98.25 107 LEU B N 1
ATOM 2443 C CA . LEU B 1 107 ? -11.32 -5.523 -6.727 1 98.25 107 LEU B CA 1
ATOM 2444 C C . LEU B 1 107 ? -11.25 -6.875 -6.027 1 98.25 107 LEU B C 1
ATOM 2446 O O . LEU B 1 107 ? -12.148 -7.707 -6.184 1 98.25 107 LEU B O 1
ATOM 2450 N N . ALA B 1 108 ? -10.227 -7.09 -5.238 1 97.69 108 ALA B N 1
ATOM 2451 C CA . ALA B 1 108 ? -10.039 -8.336 -4.504 1 97.69 108 ALA B CA 1
ATOM 2452 C C . ALA B 1 108 ? -11.188 -8.578 -3.529 1 97.69 108 ALA B C 1
ATOM 2454 O O . ALA B 1 108 ? -11.758 -9.672 -3.492 1 97.69 108 ALA B O 1
ATOM 2455 N N . ASN B 1 109 ? -11.516 -7.57 -2.73 1 96.12 109 ASN B N 1
ATOM 2456 C CA . ASN B 1 109 ? -12.57 -7.719 -1.732 1 96.12 109 ASN B CA 1
ATOM 2457 C C . ASN B 1 109 ? -13.953 -7.82 -2.381 1 96.12 109 ASN B C 1
ATOM 2459 O O . ASN B 1 109 ? -14.828 -8.523 -1.878 1 96.12 109 ASN B O 1
ATOM 2463 N N . GLY B 1 110 ? -14.109 -7.023 -3.506 1 96.56 110 GLY B N 1
ATOM 2464 C CA . GLY B 1 110 ? -15.336 -7.207 -4.258 1 96.56 110 GLY B CA 1
ATOM 2465 C C . GLY B 1 110 ? -15.578 -8.648 -4.672 1 96.56 110 GLY B C 1
ATOM 2466 O O . GLY B 1 110 ? -16.703 -9.133 -4.617 1 96.56 110 GLY B O 1
ATOM 2467 N N . PHE B 1 111 ? -14.547 -9.328 -5.02 1 98.31 111 PHE B N 1
ATOM 2468 C CA . PHE B 1 111 ? -14.609 -10.734 -5.387 1 98.31 111 PHE B CA 1
ATOM 2469 C C . PHE B 1 111 ? -14.812 -11.609 -4.152 1 98.31 111 PHE B C 1
ATOM 2471 O O . PHE B 1 111 ? -15.734 -12.43 -4.109 1 98.31 111 PHE B O 1
ATOM 2478 N N . ARG B 1 112 ? -13.992 -11.445 -3.084 1 96.88 112 ARG B N 1
ATOM 2479 C CA . ARG B 1 112 ? -14.031 -12.281 -1.887 1 96.88 112 ARG B CA 1
ATOM 2480 C C . ARG B 1 112 ? -15.398 -12.219 -1.219 1 96.88 112 ARG B C 1
ATOM 2482 O O . ARG B 1 112 ? -15.875 -13.219 -0.674 1 96.88 112 ARG B O 1
ATOM 2489 N N . PHE B 1 113 ? -16.047 -11.062 -1.322 1 96.94 113 PHE B N 1
ATOM 2490 C CA . PHE B 1 113 ? -17.297 -10.82 -0.611 1 96.94 113 PHE B CA 1
ATOM 2491 C C . PHE B 1 113 ? -18.484 -11.219 -1.469 1 96.94 113 PHE B C 1
ATOM 2493 O O . PHE B 1 113 ? -19.641 -11.102 -1.034 1 96.94 113 PHE B O 1
ATOM 2500 N N . SER B 1 114 ? -18.25 -11.688 -2.674 1 97.06 114 SER B N 1
ATOM 2501 C CA . SER B 1 114 ? -19.344 -12.07 -3.557 1 97.06 114 SER B CA 1
ATOM 2502 C C . SER B 1 114 ? -19.062 -13.406 -4.246 1 97.06 114 SER B C 1
ATOM 2504 O O . SER B 1 114 ? -19.234 -14.469 -3.652 1 97.06 114 SER B O 1
ATOM 2506 N N . GLU B 1 115 ? -18.438 -13.367 -5.434 1 97.56 115 GLU B N 1
ATOM 2507 C CA . GLU B 1 115 ? -18.203 -14.594 -6.188 1 97.56 115 GLU B CA 1
ATOM 2508 C C . GLU B 1 115 ? -17.328 -15.57 -5.406 1 97.56 115 GLU B C 1
ATOM 2510 O O . GLU B 1 115 ? -17.484 -16.781 -5.547 1 97.56 115 GLU B O 1
ATOM 2515 N N . GLY B 1 116 ? -16.484 -15.008 -4.613 1 96.88 116 GLY B N 1
ATOM 2516 C CA . GLY B 1 116 ? -15.562 -15.828 -3.857 1 96.88 116 GLY B CA 1
ATOM 2517 C C . GLY B 1 116 ? -16.031 -16.109 -2.441 1 96.88 116 GLY B C 1
ATOM 2518 O O . GLY B 1 116 ? -15.32 -16.766 -1.666 1 96.88 116 GLY B O 1
ATOM 2519 N N . LEU B 1 117 ? -17.219 -15.773 -2.078 1 96.94 117 LEU B N 1
ATOM 2520 C CA . LEU B 1 117 ? -17.672 -15.766 -0.692 1 96.94 117 LEU B CA 1
ATOM 2521 C C . LEU B 1 117 ? -17.625 -17.172 -0.098 1 96.94 117 LEU B C 1
ATOM 2523 O O . LEU B 1 117 ? -17.203 -17.359 1.042 1 96.94 117 LEU B O 1
ATOM 2527 N N . LYS B 1 118 ? -18.047 -18.203 -0.796 1 95.88 118 LYS B N 1
ATOM 2528 C CA . LYS B 1 118 ? -18.094 -19.562 -0.283 1 95.88 118 LYS B CA 1
ATOM 2529 C C . LYS B 1 118 ? -16.719 -20.047 0.136 1 95.88 118 LYS B C 1
ATOM 2531 O O . LYS B 1 118 ? -16.578 -20.75 1.134 1 95.88 118 LYS B O 1
ATOM 2536 N N . MET B 1 119 ? -15.711 -19.625 -0.517 1 93.88 119 MET B N 1
ATOM 2537 C CA . MET B 1 119 ? -14.344 -20.062 -0.257 1 93.88 119 MET B CA 1
ATOM 2538 C C . MET B 1 119 ? -13.742 -19.297 0.922 1 93.88 119 MET B C 1
ATOM 2540 O O . MET B 1 119 ? -13 -19.859 1.721 1 93.88 119 MET B O 1
ATOM 2544 N N . PHE B 1 120 ? -14.18 -18.016 1.027 1 95.06 120 PHE B N 1
ATOM 2545 C CA . PHE B 1 120 ? -13.383 -17.141 1.881 1 95.06 120 PHE B CA 1
ATOM 2546 C C . PHE B 1 120 ? -14.109 -16.859 3.189 1 95.06 120 PHE B C 1
ATOM 2548 O O . PHE B 1 120 ? -13.484 -16.484 4.184 1 95.06 120 PHE B O 1
ATOM 2555 N N . LYS B 1 121 ? -15.367 -17.078 3.275 1 94.62 121 LYS B N 1
ATOM 2556 C CA . LYS B 1 121 ? -16.188 -16.641 4.406 1 94.62 121 LYS B CA 1
ATOM 2557 C C . LYS B 1 121 ? -15.719 -17.297 5.703 1 94.62 121 LYS B C 1
ATOM 2559 O O . LYS B 1 121 ? -15.859 -16.719 6.781 1 94.62 121 LYS B O 1
ATOM 2564 N N . ASP B 1 122 ? -15.117 -18.5 5.641 1 93.19 122 ASP B N 1
ATOM 2565 C CA . ASP B 1 122 ? -14.68 -19.188 6.848 1 93.19 122 ASP B CA 1
ATOM 2566 C C . ASP B 1 122 ? -13.18 -19 7.078 1 93.19 122 ASP B C 1
ATOM 2568 O O . ASP B 1 122 ? -12.625 -19.547 8.031 1 93.19 122 ASP B O 1
ATOM 2572 N N . ARG B 1 123 ? -12.555 -18.172 6.254 1 93.06 123 ARG B N 1
ATOM 2573 C CA . ARG B 1 123 ? -11.102 -18.031 6.301 1 93.06 123 ARG B CA 1
ATOM 2574 C C . ARG B 1 123 ? -10.695 -16.625 6.715 1 93.06 123 ARG B C 1
ATOM 2576 O O . ARG B 1 123 ? -9.68 -16.438 7.383 1 93.06 123 ARG B O 1
ATOM 2583 N N . VAL B 1 124 ? -11.531 -15.688 6.211 1 90.5 124 VAL B N 1
ATOM 2584 C CA . VAL B 1 124 ? -11.266 -14.281 6.508 1 90.5 124 VAL B CA 1
ATOM 2585 C C . VAL B 1 124 ? -12.578 -13.539 6.711 1 90.5 124 VAL B C 1
ATOM 2587 O O . VAL B 1 124 ? -13.633 -14 6.277 1 90.5 124 VAL B O 1
ATOM 2590 N N . PRO B 1 125 ? -12.5 -12.414 7.406 1 89.12 125 PRO B N 1
ATOM 2591 C CA . PRO B 1 125 ? -13.727 -11.617 7.5 1 89.12 125 PRO B CA 1
ATOM 2592 C C . PRO B 1 125 ? -14.234 -11.156 6.137 1 89.12 125 PRO B C 1
ATOM 2594 O O . PRO B 1 125 ? -13.469 -10.602 5.34 1 89.12 125 PRO B O 1
ATOM 2597 N N . CYS B 1 126 ? -15.516 -11.406 5.879 1 93.94 126 CYS B N 1
ATOM 2598 C CA . CYS B 1 126 ? -16.156 -11 4.633 1 93.94 126 CYS B CA 1
ATOM 2599 C C . CYS B 1 126 ? -17.391 -10.148 4.902 1 93.94 126 CYS B C 1
ATOM 2601 O O . CYS B 1 126 ? -18.109 -10.391 5.875 1 93.94 126 CYS B O 1
ATOM 2603 N N . PHE B 1 127 ? -17.562 -9.258 4.051 1 91.69 127 PHE B N 1
ATOM 2604 C CA . PHE B 1 127 ? -18.688 -8.32 4.152 1 91.69 127 PHE B CA 1
ATOM 2605 C C . PHE B 1 127 ? -19.438 -8.227 2.83 1 91.69 127 PHE B C 1
ATOM 2607 O O . PHE B 1 127 ? -19.266 -7.258 2.086 1 91.69 127 PHE B O 1
ATOM 2614 N N . PRO B 1 128 ? -20.312 -9.094 2.631 1 94.81 128 PRO B N 1
ATOM 2615 C CA . PRO B 1 128 ? -20.984 -9.211 1.33 1 94.81 128 PRO B CA 1
ATOM 2616 C C . PRO B 1 128 ? -21.703 -7.934 0.922 1 94.81 128 PRO B C 1
ATOM 2618 O O . PRO B 1 128 ? -21.766 -7.602 -0.265 1 94.81 128 PRO B O 1
ATOM 2621 N N . GLU B 1 129 ? -22.188 -7.195 1.855 1 92.25 129 GLU B N 1
ATOM 2622 C CA . GLU B 1 129 ? -22.953 -5.988 1.551 1 92.25 129 GLU B CA 1
ATOM 2623 C C . GLU B 1 129 ? -22.047 -4.918 0.929 1 92.25 129 GLU B C 1
ATOM 2625 O O . GLU B 1 129 ? -22.547 -3.975 0.306 1 92.25 129 GLU B O 1
ATOM 2630 N N . ALA B 1 130 ? -20.812 -5.078 1.019 1 92.81 130 ALA B N 1
ATOM 2631 C CA . ALA B 1 130 ? -19.875 -4.074 0.524 1 92.81 130 ALA B CA 1
ATOM 2632 C C . ALA B 1 130 ? -19.438 -4.383 -0.908 1 92.81 130 ALA B C 1
ATOM 2634 O O . ALA B 1 130 ? -18.875 -3.531 -1.588 1 92.81 130 ALA B O 1
ATOM 2635 N N . ALA B 1 131 ? -19.719 -5.566 -1.379 1 95.69 131 ALA B N 1
ATOM 2636 C CA . ALA B 1 131 ? -19.125 -6.082 -2.615 1 95.69 131 ALA B CA 1
ATOM 2637 C C . ALA B 1 131 ? -19.5 -5.207 -3.807 1 95.69 131 ALA B C 1
ATOM 2639 O O . ALA B 1 131 ? -18.641 -4.801 -4.586 1 95.69 131 ALA B O 1
ATOM 2640 N N . PRO B 1 132 ? -20.797 -4.809 -3.967 1 95.12 132 PRO B N 1
ATOM 2641 C CA . PRO B 1 132 ? -21.141 -4.004 -5.145 1 95.12 132 PRO B CA 1
ATOM 2642 C C . PRO B 1 132 ? -20.406 -2.664 -5.172 1 95.12 132 PRO B C 1
ATOM 2644 O O . PRO B 1 132 ? -19.906 -2.246 -6.223 1 95.12 132 PRO B O 1
ATOM 2647 N N . GLY B 1 133 ? -20.328 -2.037 -4.031 1 93.44 133 GLY B N 1
ATOM 2648 C CA . GLY B 1 133 ? -19.641 -0.759 -3.953 1 93.44 133 GLY B CA 1
ATOM 2649 C C . GLY B 1 133 ? -18.156 -0.868 -4.227 1 93.44 133 GLY B C 1
ATOM 2650 O O . GLY B 1 133 ? -17.578 -0.012 -4.902 1 93.44 133 GLY B O 1
ATOM 2651 N N . LEU B 1 134 ? -17.547 -1.927 -3.719 1 94.56 134 LEU B N 1
ATOM 2652 C CA . LEU B 1 134 ? -16.125 -2.137 -3.926 1 94.56 134 LEU B CA 1
ATOM 2653 C C . LEU B 1 134 ? -15.812 -2.383 -5.398 1 94.56 134 LEU B C 1
ATOM 2655 O O . LEU B 1 134 ? -14.82 -1.876 -5.926 1 94.56 134 LEU B O 1
ATOM 2659 N N . LYS B 1 135 ? -16.672 -3.145 -6.047 1 96.88 135 LYS B N 1
ATOM 2660 C CA . LYS B 1 135 ? -16.516 -3.377 -7.477 1 96.88 135 LYS B CA 1
ATOM 2661 C C . LYS B 1 135 ? -16.625 -2.074 -8.266 1 96.88 135 LYS B C 1
ATOM 2663 O O . LYS B 1 135 ? -15.859 -1.845 -9.211 1 96.88 135 LYS B O 1
ATOM 2668 N N . GLN B 1 136 ? -17.531 -1.223 -7.852 1 95.38 136 GLN B N 1
ATOM 2669 C CA . GLN B 1 136 ? -17.703 0.072 -8.5 1 95.38 136 GLN B CA 1
ATOM 2670 C C . GLN B 1 136 ? -16.469 0.959 -8.289 1 95.38 136 GLN B C 1
ATOM 2672 O O . GLN B 1 136 ? -16.062 1.687 -9.195 1 95.38 136 GLN B O 1
ATOM 2677 N N . MET B 1 137 ? -15.961 0.902 -7.133 1 94.75 137 MET B N 1
ATOM 2678 C CA . MET B 1 137 ? -14.766 1.687 -6.82 1 94.75 137 MET B CA 1
ATOM 2679 C C . MET B 1 137 ? -13.609 1.305 -7.73 1 94.75 137 MET B C 1
ATOM 2681 O O . MET B 1 137 ? -12.945 2.176 -8.297 1 94.75 137 MET B O 1
ATOM 2685 N N . ALA B 1 138 ? -13.383 0.035 -7.844 1 97.62 138 ALA B N 1
ATOM 2686 C CA . ALA B 1 138 ? -12.297 -0.442 -8.703 1 97.62 138 ALA B CA 1
ATOM 2687 C C . ALA B 1 138 ? -12.516 -0.009 -10.148 1 97.62 138 ALA B C 1
ATOM 2689 O O . ALA B 1 138 ? -11.586 0.457 -10.812 1 97.62 138 ALA B O 1
ATOM 2690 N N . ALA B 1 139 ? -13.758 -0.114 -10.617 1 97.88 139 ALA B N 1
ATOM 2691 C CA . ALA B 1 139 ? -14.078 0.26 -11.992 1 97.88 139 ALA B CA 1
ATOM 2692 C C . ALA B 1 139 ? -13.867 1.753 -12.219 1 97.88 139 ALA B C 1
ATOM 2694 O O . ALA B 1 139 ? -13.328 2.16 -13.25 1 97.88 139 ALA B O 1
ATOM 2695 N N . HIS B 1 140 ? -14.281 2.504 -11.258 1 96.5 140 HIS B N 1
ATOM 2696 C CA . HIS B 1 140 ? -14.109 3.951 -11.336 1 96.5 140 HIS B CA 1
ATOM 2697 C C . HIS B 1 140 ? -12.633 4.328 -11.398 1 96.5 140 HIS B C 1
ATOM 2699 O O . HIS B 1 140 ? -12.25 5.207 -12.172 1 96.5 140 HIS B O 1
ATOM 2705 N N . ARG B 1 141 ? -11.867 3.693 -10.672 1 97.56 141 ARG B N 1
ATOM 2706 C CA . ARG B 1 141 ? -10.445 4.02 -10.625 1 97.56 141 ARG B CA 1
ATOM 2707 C C . ARG B 1 141 ? -9.727 3.527 -11.875 1 97.56 141 ARG B C 1
ATOM 2709 O O . ARG B 1 141 ? -8.758 4.145 -12.32 1 97.56 141 ARG B O 1
ATOM 2716 N N . LEU B 1 142 ? -10.172 2.447 -12.438 1 98.75 142 LEU B N 1
ATOM 2717 C CA . LEU B 1 142 ? -9.641 2.016 -13.719 1 98.75 142 LEU B CA 1
ATOM 2718 C C . LEU B 1 142 ? -9.938 3.047 -14.805 1 98.75 142 LEU B C 1
ATOM 2720 O O . LEU B 1 142 ? -9.094 3.305 -15.672 1 98.75 142 LEU B O 1
ATOM 2724 N N . GLN B 1 143 ? -11.133 3.594 -14.719 1 98.44 143 GLN B N 1
ATOM 2725 C CA . GLN B 1 143 ? -11.469 4.668 -15.648 1 98.44 143 GLN B CA 1
ATOM 2726 C C . GLN B 1 143 ? -10.555 5.871 -15.445 1 98.44 143 GLN B C 1
ATOM 2728 O O . GLN B 1 143 ? -10.078 6.465 -16.422 1 98.44 143 GLN B O 1
ATOM 2733 N N . TRP B 1 144 ? -10.32 6.199 -14.242 1 97.81 144 TRP B N 1
ATOM 2734 C CA . TRP B 1 144 ? -9.398 7.285 -13.906 1 97.81 144 TRP B CA 1
ATOM 2735 C C . TRP B 1 144 ? -7.996 6.988 -14.414 1 97.81 144 TRP B C 1
ATOM 2737 O O . TRP B 1 144 ? -7.348 7.855 -15.008 1 97.81 144 TRP B O 1
ATOM 2747 N N . MET B 1 145 ? -7.535 5.789 -14.219 1 98.56 145 MET B N 1
ATOM 2748 C CA . MET B 1 145 ? -6.223 5.371 -14.711 1 98.56 145 MET B CA 1
ATOM 2749 C C . MET B 1 145 ? -6.141 5.5 -16.219 1 98.56 145 MET B C 1
ATOM 2751 O O . MET B 1 145 ? -5.098 5.879 -16.766 1 98.56 145 MET B O 1
ATOM 2755 N N . ASN B 1 146 ? -7.191 5.074 -16.875 1 98.81 146 ASN B N 1
ATOM 2756 C CA . ASN B 1 146 ? -7.262 5.203 -18.328 1 98.81 146 ASN B CA 1
ATOM 2757 C C . ASN B 1 146 ? -6.957 6.629 -18.781 1 98.81 146 ASN B C 1
ATOM 2759 O O . ASN B 1 146 ? -6.199 6.836 -19.734 1 98.81 146 ASN B O 1
ATOM 2763 N N . SER B 1 147 ? -7.48 7.57 -18.062 1 98.25 147 SER B N 1
ATOM 2764 C CA . SER B 1 147 ? -7.238 8.969 -18.375 1 98.25 147 SER B CA 1
ATOM 2765 C C . SER B 1 147 ? -5.801 9.367 -18.062 1 98.25 147 SER B C 1
ATOM 2767 O O . SER B 1 147 ? -5.18 10.125 -18.812 1 98.25 147 SER B O 1
ATOM 2769 N N . GLN B 1 148 ? -5.258 8.82 -17 1 97.94 148 GLN B N 1
ATOM 2770 C CA . GLN B 1 148 ? -3.91 9.18 -16.562 1 97.94 148 GLN B CA 1
ATOM 2771 C C . GLN B 1 148 ? -2.857 8.609 -17.5 1 97.94 148 GLN B C 1
ATOM 2773 O O . GLN B 1 148 ? -1.731 9.109 -17.562 1 97.94 148 GLN B O 1
ATOM 2778 N N . MET B 1 149 ? -3.18 7.617 -18.281 1 98.19 149 MET B N 1
ATOM 2779 C CA . MET B 1 149 ? -2.207 6.887 -19.078 1 98.19 149 MET B CA 1
ATOM 2780 C C . MET B 1 149 ? -2.215 7.383 -20.531 1 98.19 149 MET B C 1
ATOM 2782 O O . MET B 1 149 ? -1.492 6.855 -21.375 1 98.19 149 MET B O 1
ATOM 2786 N N . GLN B 1 150 ? -3.027 8.375 -20.781 1 98 150 GLN B N 1
ATOM 2787 C CA . GLN B 1 150 ? -3.037 8.945 -22.125 1 98 150 GLN B CA 1
ATOM 2788 C C . GLN B 1 150 ? -1.646 9.422 -22.531 1 98 150 GLN B C 1
ATOM 2790 O O . GLN B 1 150 ? -1 10.164 -21.781 1 98 150 GLN B O 1
ATOM 2795 N N . GLY B 1 151 ? -1.183 8.938 -23.688 1 97.38 151 GLY B N 1
ATOM 2796 C CA . GLY B 1 151 ? 0.091 9.383 -24.234 1 97.38 151 GLY B CA 1
ATOM 2797 C C . GLY B 1 151 ? 1.282 8.68 -23.609 1 97.38 151 GLY B C 1
ATOM 2798 O O . GLY B 1 151 ? 2.432 8.984 -23.938 1 97.38 151 GLY B O 1
ATOM 2799 N N . LYS B 1 152 ? 1.069 7.793 -22.75 1 97.94 152 LYS B N 1
ATOM 2800 C CA . LYS B 1 152 ? 2.148 7.062 -22.078 1 97.94 152 LYS B CA 1
ATOM 2801 C C . LYS B 1 152 ? 2.215 5.617 -22.578 1 97.94 152 LYS B C 1
ATOM 2803 O O . LYS B 1 152 ? 1.182 4.988 -22.812 1 97.94 152 LYS B O 1
ATOM 2808 N N . ASP B 1 153 ? 3.395 5.07 -22.609 1 98.31 153 ASP B N 1
ATOM 2809 C CA . ASP B 1 153 ? 3.574 3.668 -22.969 1 98.31 153 ASP B CA 1
ATOM 2810 C C . ASP B 1 153 ? 3.334 2.754 -21.766 1 98.31 153 ASP B C 1
ATOM 2812 O O . ASP B 1 153 ? 2.889 1.616 -21.938 1 98.31 153 ASP B O 1
ATOM 2816 N N . TYR B 1 154 ? 3.676 3.273 -20.656 1 98.81 154 TYR B N 1
ATOM 2817 C CA . TYR B 1 154 ? 3.584 2.518 -19.406 1 98.81 154 TYR B CA 1
ATOM 2818 C C . TYR B 1 154 ? 3.068 3.398 -18.266 1 98.81 154 TYR B C 1
ATOM 2820 O O . TYR B 1 154 ? 2.879 4.602 -18.453 1 98.81 154 TYR B O 1
ATOM 2828 N N . VAL B 1 155 ? 2.805 2.861 -17.125 1 98.81 155 VAL B N 1
ATOM 2829 C CA . VAL B 1 155 ? 2.266 3.584 -15.977 1 98.81 155 VAL B CA 1
ATOM 2830 C C . VAL B 1 155 ? 3.203 4.727 -15.594 1 98.81 155 VAL B C 1
ATOM 2832 O O . VAL B 1 155 ? 2.752 5.84 -15.305 1 98.81 155 VAL B O 1
ATOM 2835 N N . CYS B 1 156 ? 4.504 4.434 -15.641 1 98.38 156 CYS B N 1
ATOM 2836 C CA . CYS B 1 156 ? 5.504 5.445 -15.328 1 98.38 156 CYS B CA 1
ATOM 2837 C C . CYS B 1 156 ? 6.07 6.07 -16.594 1 98.38 156 CYS B C 1
ATOM 2839 O O . CYS B 1 156 ? 7.281 6.285 -16.703 1 98.38 156 CYS B O 1
ATOM 2841 N N . GLY B 1 157 ? 5.258 6.312 -17.547 1 97.5 157 GLY B N 1
ATOM 2842 C CA . GLY B 1 157 ? 5.691 6.961 -18.781 1 97.5 157 GLY B CA 1
ATOM 2843 C C . GLY B 1 157 ? 6.328 6.004 -19.766 1 97.5 157 GLY B C 1
ATOM 2844 O O . GLY B 1 157 ? 5.676 5.078 -20.25 1 97.5 157 GLY B O 1
ATOM 2845 N N . ALA B 1 158 ? 7.602 6.172 -19.984 1 97.62 158 ALA B N 1
ATOM 2846 C CA . ALA B 1 158 ? 8.305 5.355 -20.969 1 97.62 158 ALA B CA 1
ATOM 2847 C C . ALA B 1 158 ? 8.953 4.137 -20.312 1 97.62 158 ALA B C 1
ATOM 2849 O O . ALA B 1 158 ? 9.5 3.277 -21.016 1 97.62 158 ALA B O 1
ATOM 2850 N N . ARG B 1 159 ? 8.836 4.035 -19.047 1 98.06 159 ARG B N 1
ATOM 2851 C CA . ARG B 1 159 ? 9.508 2.959 -18.328 1 98.06 159 ARG B CA 1
ATOM 2852 C C . ARG B 1 159 ? 8.531 1.845 -17.969 1 98.06 159 ARG B C 1
ATOM 2854 O O . ARG B 1 159 ? 7.496 2.096 -17.344 1 98.06 159 ARG B O 1
ATOM 2861 N N . PHE B 1 160 ? 8.828 0.623 -18.312 1 98.75 160 PHE B N 1
ATOM 2862 C CA . PHE B 1 160 ? 8.141 -0.558 -17.797 1 98.75 160 PHE B CA 1
ATOM 2863 C C . PHE B 1 160 ? 8.57 -0.867 -16.375 1 98.75 160 PHE B C 1
ATOM 2865 O O . PHE B 1 160 ? 9.758 -1.05 -16.109 1 98.75 160 PHE B O 1
ATOM 2872 N N . THR B 1 161 ? 7.605 -0.907 -15.461 1 98.88 161 THR B N 1
ATOM 2873 C CA . THR B 1 161 ? 7.992 -1.017 -14.055 1 98.88 161 THR B CA 1
ATOM 2874 C C . THR B 1 161 ? 7.086 -2.004 -13.328 1 98.88 161 THR B C 1
ATOM 2876 O O . THR B 1 161 ? 6.164 -2.568 -13.922 1 98.88 161 THR B O 1
ATOM 2879 N N . LEU B 1 162 ? 7.32 -2.158 -12.055 1 98.94 162 LEU B N 1
ATOM 2880 C CA . LEU B 1 162 ? 6.516 -2.924 -11.109 1 98.94 162 LEU B CA 1
ATOM 2881 C C . LEU B 1 162 ? 5.055 -2.498 -11.172 1 98.94 162 LEU B C 1
ATOM 2883 O O . LEU B 1 162 ? 4.156 -3.334 -11.047 1 98.94 162 LEU B O 1
ATOM 2887 N N . ALA B 1 163 ? 4.801 -1.207 -11.359 1 98.94 163 ALA B N 1
ATOM 2888 C CA . ALA B 1 163 ? 3.434 -0.69 -11.406 1 98.94 163 ALA B CA 1
ATOM 2889 C C . ALA B 1 163 ? 2.656 -1.296 -12.57 1 98.94 163 ALA B C 1
ATOM 2891 O O . ALA B 1 163 ? 1.46 -1.575 -12.445 1 98.94 163 ALA B O 1
ATOM 2892 N N . ASP B 1 164 ? 3.322 -1.502 -13.656 1 98.94 164 ASP B N 1
ATOM 2893 C CA . ASP B 1 164 ? 2.684 -2.129 -14.805 1 98.94 164 ASP B CA 1
ATOM 2894 C C . ASP B 1 164 ? 2.312 -3.58 -14.508 1 98.94 164 ASP B C 1
ATOM 2896 O O . ASP B 1 164 ? 1.214 -4.027 -14.844 1 98.94 164 ASP B O 1
ATOM 2900 N N . LEU B 1 165 ? 3.236 -4.27 -13.922 1 98.88 165 LEU B N 1
ATOM 2901 C CA . LEU B 1 165 ? 3.016 -5.68 -13.609 1 98.88 165 LEU B CA 1
ATOM 2902 C C . LEU B 1 165 ? 1.842 -5.844 -12.656 1 98.88 165 LEU B C 1
ATOM 2904 O O . LEU B 1 165 ? 1.014 -6.742 -12.828 1 98.88 165 LEU B O 1
ATOM 2908 N N . LEU B 1 166 ? 1.803 -5 -11.68 1 98.88 166 LEU B N 1
ATOM 2909 C CA . LEU B 1 166 ? 0.727 -5.039 -10.695 1 98.88 166 LEU B CA 1
ATOM 2910 C C . LEU B 1 166 ? -0.626 -4.809 -11.359 1 98.88 166 LEU B C 1
ATOM 2912 O O . LEU B 1 166 ? -1.539 -5.625 -11.211 1 98.88 166 LEU B O 1
ATOM 2916 N N . LEU B 1 167 ? -0.715 -3.715 -12.07 1 98.88 167 LEU B N 1
ATOM 2917 C CA . LEU B 1 167 ? -1.975 -3.354 -12.711 1 98.88 167 LEU B CA 1
ATOM 2918 C C . LEU B 1 167 ? -2.416 -4.434 -13.688 1 98.88 167 LEU B C 1
ATOM 2920 O O . LEU B 1 167 ? -3.586 -4.824 -13.703 1 98.88 167 LEU B O 1
ATOM 2924 N N . TYR B 1 168 ? -1.504 -4.965 -14.484 1 98.81 168 TYR B N 1
ATOM 2925 C CA . TYR B 1 168 ? -1.792 -5.973 -15.5 1 98.81 168 TYR B CA 1
ATOM 2926 C C . TYR B 1 168 ? -2.393 -7.223 -14.867 1 98.81 168 TYR B C 1
ATOM 2928 O O . TYR B 1 168 ? -3.449 -7.691 -15.289 1 98.81 168 TYR B O 1
ATOM 2936 N N . GLY B 1 169 ? -1.689 -7.742 -13.859 1 98.5 169 GLY B N 1
ATOM 2937 C CA . GLY B 1 169 ? -2.146 -8.961 -13.211 1 98.5 169 GLY B CA 1
ATOM 2938 C C . GLY B 1 169 ? -3.551 -8.844 -12.648 1 98.5 169 GLY B C 1
ATOM 2939 O O . GLY B 1 169 ? -4.336 -9.797 -12.719 1 98.5 169 GLY B O 1
ATOM 2940 N N . TRP B 1 170 ? -3.861 -7.703 -12.18 1 98.75 170 TRP B N 1
ATOM 2941 C CA . TRP B 1 170 ? -5.145 -7.531 -11.5 1 98.75 170 TRP B CA 1
ATOM 2942 C C . TRP B 1 170 ? -6.262 -7.285 -12.508 1 98.75 170 TRP B C 1
ATOM 2944 O O . TRP B 1 170 ? -7.41 -7.676 -12.281 1 98.75 170 TRP B O 1
ATOM 2954 N N . ILE B 1 171 ? -5.938 -6.582 -13.633 1 98.69 171 ILE B N 1
ATOM 2955 C CA . ILE B 1 171 ? -6.938 -6.469 -14.688 1 98.69 171 ILE B CA 1
ATOM 2956 C C . ILE B 1 171 ? -7.273 -7.855 -15.227 1 98.69 171 ILE B C 1
ATOM 2958 O O . ILE B 1 171 ? -8.445 -8.188 -15.422 1 98.69 171 ILE B O 1
ATOM 2962 N N . ASP B 1 172 ? -6.297 -8.727 -15.391 1 98.31 172 ASP B N 1
ATOM 2963 C CA . ASP B 1 172 ? -6.523 -10.094 -15.836 1 98.31 172 ASP B CA 1
ATOM 2964 C C . ASP B 1 172 ? -7.355 -10.875 -14.828 1 98.31 172 ASP B C 1
ATOM 2966 O O . ASP B 1 172 ? -8.289 -11.586 -15.195 1 98.31 172 ASP B O 1
ATOM 2970 N N . PHE B 1 173 ? -7.031 -10.758 -13.633 1 98.5 173 PHE B N 1
ATOM 2971 C CA . PHE B 1 173 ? -7.758 -11.445 -12.57 1 98.5 173 PHE B CA 1
ATOM 2972 C C . PHE B 1 173 ? -9.211 -10.992 -12.531 1 98.5 173 PHE B C 1
ATOM 2974 O O . PHE B 1 173 ? -10.125 -11.812 -12.391 1 98.5 173 PHE B O 1
ATOM 2981 N N . GLY B 1 174 ? -9.359 -9.633 -12.609 1 98.62 174 GLY B N 1
ATOM 2982 C CA . GLY B 1 174 ? -10.711 -9.094 -12.633 1 98.62 174 GLY B CA 1
ATOM 2983 C C . GLY B 1 174 ? -11.586 -9.727 -13.695 1 98.62 174 GLY B C 1
ATOM 2984 O O . GLY B 1 174 ? -12.742 -10.055 -13.438 1 98.62 174 GLY B O 1
ATOM 2985 N N . ALA B 1 175 ? -11.039 -9.938 -14.852 1 98.12 175 ALA B N 1
ATOM 2986 C CA . ALA B 1 175 ? -11.773 -10.547 -15.961 1 98.12 175 ALA B CA 1
ATOM 2987 C C . ALA B 1 175 ? -12.203 -11.969 -15.609 1 98.12 175 ALA B C 1
ATOM 2989 O O . ALA B 1 175 ? -13.266 -12.43 -16.047 1 98.12 175 ALA B O 1
ATOM 2990 N N . GLN B 1 176 ? -11.453 -12.648 -14.828 1 97.69 176 GLN B N 1
ATOM 2991 C CA . GLN B 1 176 ? -11.703 -14.039 -14.469 1 97.69 176 GLN B CA 1
ATOM 2992 C C . GLN B 1 176 ? -12.758 -14.141 -13.367 1 97.69 176 GLN B C 1
ATOM 2994 O O . GLN B 1 176 ? -13.352 -15.203 -13.172 1 97.69 176 GLN B O 1
ATOM 2999 N N . VAL B 1 177 ? -12.992 -13.016 -12.672 1 97.75 177 VAL B N 1
ATOM 3000 C CA . VAL B 1 177 ? -13.828 -13.156 -11.484 1 97.75 177 VAL B CA 1
ATOM 3001 C C . VAL B 1 177 ? -15.031 -12.227 -11.586 1 97.75 177 VAL B C 1
ATOM 3003 O O . VAL B 1 177 ? -15.539 -11.742 -10.57 1 97.75 177 VAL B O 1
ATOM 3006 N N . GLY B 1 178 ? -15.352 -11.828 -12.789 1 96.69 178 GLY B N 1
ATOM 3007 C CA . GLY B 1 178 ? -16.594 -11.109 -13.031 1 96.69 178 GLY B CA 1
ATOM 3008 C C . GLY B 1 178 ? -16.438 -9.602 -12.945 1 96.69 178 GLY B C 1
ATOM 3009 O O . GLY B 1 178 ? -17.406 -8.883 -12.695 1 96.69 178 GLY B O 1
ATOM 3010 N N . GLN B 1 179 ? -15.219 -9.117 -13.031 1 98.31 179 GLN B N 1
ATOM 3011 C CA . GLN B 1 179 ? -14.93 -7.688 -13.055 1 98.31 179 GLN B CA 1
ATOM 3012 C C . GLN B 1 179 ? -14.055 -7.328 -14.258 1 98.31 179 GLN B C 1
ATOM 3014 O O . GLN B 1 179 ? -12.984 -6.742 -14.094 1 98.31 179 GLN B O 1
ATOM 3019 N N . PRO B 1 180 ? -14.531 -7.512 -15.414 1 98.38 180 PRO B N 1
ATOM 3020 C CA . PRO B 1 180 ? -13.703 -7.246 -16.594 1 98.38 180 PRO B CA 1
ATOM 3021 C C . PRO B 1 180 ? -13.469 -5.754 -16.828 1 98.38 180 PRO B C 1
ATOM 3023 O O . PRO B 1 180 ? -14.281 -4.926 -16.406 1 98.38 180 PRO B O 1
ATOM 3026 N N . LEU B 1 181 ? -12.359 -5.461 -17.5 1 98.44 181 LEU B N 1
ATOM 3027 C CA . LEU B 1 181 ? -12.094 -4.094 -17.922 1 98.44 181 LEU B CA 1
ATOM 3028 C C . LEU B 1 181 ? -13.164 -3.607 -18.891 1 98.44 181 LEU B C 1
ATOM 3030 O O . LEU B 1 181 ? -13.461 -4.273 -19.891 1 98.44 181 LEU B O 1
ATOM 3034 N N . ASP B 1 182 ? -13.797 -2.477 -18.609 1 98.06 182 ASP B N 1
ATOM 3035 C CA . ASP B 1 182 ? -14.727 -1.84 -19.531 1 98.06 182 ASP B CA 1
ATOM 3036 C C . ASP B 1 182 ? -14.039 -1.517 -20.859 1 98.06 182 ASP B C 1
ATOM 3038 O O . ASP B 1 182 ? -13.039 -0.796 -20.891 1 98.06 182 ASP B O 1
ATOM 3042 N N . PRO B 1 183 ? -14.523 -1.949 -21.938 1 96.12 183 PRO B N 1
ATOM 3043 C CA . PRO B 1 183 ? -13.891 -1.734 -23.234 1 96.12 183 PRO B CA 1
ATOM 3044 C C . PRO B 1 183 ? -13.781 -0.256 -23.609 1 96.12 183 PRO B C 1
ATOM 3046 O O . PRO B 1 183 ? -13.023 0.106 -24.5 1 96.12 183 PRO B O 1
ATOM 3049 N N . ALA B 1 184 ? -14.531 0.59 -22.953 1 98.06 184 ALA B N 1
ATOM 3050 C CA . ALA B 1 184 ? -14.461 2.027 -23.203 1 98.06 184 ALA B CA 1
ATOM 3051 C C . ALA B 1 184 ? -13.125 2.596 -22.734 1 98.06 184 ALA B C 1
ATOM 3053 O O . ALA B 1 184 ? -12.742 3.705 -23.125 1 98.06 184 ALA B O 1
ATOM 3054 N N . ASN B 1 185 ? -12.438 1.821 -21.859 1 98.69 185 ASN B N 1
ATOM 3055 C CA . ASN B 1 185 ? -11.102 2.221 -21.438 1 98.69 185 ASN B CA 1
ATOM 3056 C C . ASN B 1 185 ? -10.047 1.827 -22.469 1 98.69 185 ASN B C 1
ATOM 3058 O O . ASN B 1 185 ? -9.172 1.011 -22.188 1 98.69 185 ASN B O 1
ATOM 3062 N N . THR B 1 186 ? -9.992 2.498 -23.578 1 98.62 186 THR B N 1
ATOM 3063 C CA . THR B 1 186 ? -9.242 2.076 -24.75 1 98.62 186 THR B CA 1
ATOM 3064 C C . THR B 1 186 ? -7.738 2.209 -24.516 1 98.62 186 THR B C 1
ATOM 3066 O O . THR B 1 186 ? -6.953 1.393 -25 1 98.62 186 THR B O 1
ATOM 3069 N N . VAL B 1 187 ? -7.355 3.223 -23.781 1 98.75 187 VAL B N 1
ATOM 3070 C CA . VAL B 1 187 ? -5.938 3.426 -23.5 1 98.75 187 VAL B CA 1
ATOM 3071 C C . VAL B 1 187 ? -5.395 2.256 -22.688 1 98.75 187 VAL B C 1
ATOM 3073 O O . VAL B 1 187 ? -4.336 1.708 -23 1 98.75 187 VAL B O 1
ATOM 3076 N N . LEU B 1 188 ? -6.16 1.854 -21.672 1 98.75 188 LEU B N 1
ATOM 3077 C CA . LEU B 1 188 ? -5.754 0.725 -20.844 1 98.75 188 LEU B CA 1
ATOM 3078 C C . LEU B 1 188 ? -5.785 -0.575 -21.641 1 98.75 188 LEU B C 1
ATOM 3080 O O . LEU B 1 188 ? -4.957 -1.461 -21.422 1 98.75 188 LEU B O 1
ATOM 3084 N N . ALA B 1 189 ? -6.793 -0.652 -22.5 1 98.5 189 ALA B N 1
ATOM 3085 C CA . ALA B 1 189 ? -6.879 -1.859 -23.312 1 98.5 189 ALA B CA 1
ATOM 3086 C C . ALA B 1 189 ? -5.645 -2.014 -24.203 1 98.5 189 ALA B C 1
ATOM 3088 O O . ALA B 1 189 ? -5.094 -3.111 -24.328 1 98.5 189 ALA B O 1
ATOM 3089 N N . GLU B 1 190 ? -5.242 -0.966 -24.781 1 98.56 190 GLU B N 1
ATOM 3090 C CA . GLU B 1 190 ? -4.043 -0.995 -25.609 1 98.56 190 GLU B CA 1
ATOM 3091 C C . GLU B 1 190 ? -2.799 -1.298 -24.781 1 98.56 190 GLU B C 1
ATOM 3093 O O . GLU B 1 190 ? -1.963 -2.111 -25.188 1 98.56 190 GLU B O 1
ATOM 3098 N N . TRP B 1 191 ? -2.688 -0.617 -23.688 1 98.81 191 TRP B N 1
ATOM 3099 C CA . TRP B 1 191 ? -1.597 -0.872 -22.766 1 98.81 191 TRP B CA 1
ATOM 3100 C C . TRP B 1 191 ? -1.583 -2.334 -22.328 1 98.81 191 TRP B C 1
ATOM 3102 O O . TRP B 1 191 ? -0.529 -2.975 -22.312 1 98.81 191 TRP B O 1
ATOM 3112 N N . HIS B 1 192 ? -2.729 -2.812 -21.969 1 98.56 192 HIS B N 1
ATOM 3113 C CA . HIS B 1 192 ? -2.867 -4.191 -21.516 1 98.56 192 HIS B CA 1
ATOM 3114 C C . HIS B 1 192 ? -2.357 -5.172 -22.578 1 98.56 192 HIS B C 1
ATOM 3116 O O . HIS B 1 192 ? -1.644 -6.125 -22.25 1 98.56 192 HIS B O 1
ATOM 3122 N N . ALA B 1 193 ? -2.721 -4.945 -23.781 1 98.19 193 ALA B N 1
ATOM 3123 C CA . ALA B 1 193 ? -2.277 -5.801 -24.891 1 98.19 193 ALA B CA 1
ATOM 3124 C C . ALA B 1 193 ? -0.758 -5.773 -25.031 1 98.19 193 ALA B C 1
ATOM 3126 O O . ALA B 1 193 ? -0.137 -6.793 -25.328 1 98.19 193 ALA B O 1
ATOM 3127 N N . ARG B 1 194 ? -0.143 -4.641 -24.828 1 98.12 194 ARG B N 1
ATOM 3128 C CA . ARG B 1 194 ? 1.308 -4.504 -24.906 1 98.12 194 ARG B CA 1
ATOM 3129 C C . ARG B 1 194 ? 1.986 -5.328 -23.812 1 98.12 194 ARG B C 1
ATOM 3131 O O . ARG B 1 194 ? 2.994 -5.992 -24.062 1 98.12 194 ARG B O 1
ATOM 3138 N N . ILE B 1 195 ? 1.455 -5.277 -22.625 1 98.5 195 ILE B N 1
ATOM 3139 C CA . ILE B 1 195 ? 2.043 -6.031 -21.531 1 98.5 195 ILE B CA 1
ATOM 3140 C C . ILE B 1 195 ? 1.817 -7.523 -21.75 1 98.5 195 ILE B C 1
ATOM 3142 O O . ILE B 1 195 ? 2.703 -8.336 -21.469 1 98.5 195 ILE B O 1
ATOM 3146 N N . ALA B 1 196 ? 0.651 -7.887 -22.25 1 98.25 196 ALA B N 1
ATOM 3147 C CA . ALA B 1 196 ? 0.291 -9.281 -22.484 1 98.25 196 ALA B CA 1
ATOM 3148 C C . ALA B 1 196 ? 1.235 -9.93 -23.5 1 98.25 196 ALA B C 1
ATOM 3150 O O . ALA B 1 196 ? 1.391 -11.156 -23.516 1 98.25 196 ALA B O 1
ATOM 3151 N N . ALA B 1 197 ? 1.804 -9.172 -24.281 1 98.25 197 ALA B N 1
ATOM 3152 C CA . ALA B 1 197 ? 2.682 -9.68 -25.344 1 98.25 197 ALA B CA 1
ATOM 3153 C C . ALA B 1 197 ? 4.07 -9.992 -24.781 1 98.25 197 ALA B C 1
ATOM 3155 O O . ALA B 1 197 ? 4.871 -10.656 -25.453 1 98.25 197 ALA B O 1
ATOM 3156 N N . ARG B 1 198 ? 4.383 -9.547 -23.641 1 98.19 198 ARG B N 1
ATOM 3157 C CA . ARG B 1 198 ? 5.688 -9.82 -23.047 1 98.19 198 ARG B CA 1
ATOM 3158 C C . ARG B 1 198 ? 5.816 -11.281 -22.641 1 98.19 198 ARG B C 1
ATOM 3160 O O . ARG B 1 198 ? 4.859 -11.891 -22.172 1 98.19 198 ARG B O 1
ATOM 3167 N N . PRO B 1 199 ? 7.027 -11.844 -22.656 1 97.88 199 PRO B N 1
ATOM 3168 C CA . PRO B 1 199 ? 7.234 -13.242 -22.266 1 97.88 199 PRO B CA 1
ATOM 3169 C C . PRO B 1 199 ? 6.82 -13.516 -20.828 1 97.88 199 PRO B C 1
ATOM 3171 O O . PRO B 1 199 ? 6.309 -14.594 -20.516 1 97.88 199 PRO B O 1
ATOM 3174 N N . SER B 1 200 ? 6.945 -12.547 -19.953 1 97.69 200 SER B N 1
ATOM 3175 C CA . SER B 1 200 ? 6.668 -12.727 -18.531 1 97.69 200 SER B CA 1
ATOM 3176 C C . SER B 1 200 ? 5.172 -12.914 -18.281 1 97.69 200 SER B C 1
ATOM 3178 O O . SER B 1 200 ? 4.773 -13.398 -17.219 1 97.69 200 SER B O 1
ATOM 3180 N N . ALA B 1 201 ? 4.367 -12.523 -19.25 1 96.75 201 ALA B N 1
ATOM 3181 C CA . ALA B 1 201 ? 2.92 -12.633 -19.109 1 96.75 201 ALA B CA 1
ATOM 3182 C C . ALA B 1 201 ? 2.486 -14.102 -19.031 1 96.75 201 ALA B C 1
ATOM 3184 O O . ALA B 1 201 ? 1.357 -14.398 -18.641 1 96.75 201 ALA B O 1
ATOM 3185 N N . LYS B 1 202 ? 3.373 -15.047 -19.375 1 92.38 202 LYS B N 1
ATOM 3186 C CA . LYS B 1 202 ? 3.086 -16.469 -19.359 1 92.38 202 LYS B CA 1
ATOM 3187 C C . LYS B 1 202 ? 3.424 -17.094 -18.016 1 92.38 202 LYS B C 1
ATOM 3189 O O . LYS B 1 202 ? 3.223 -18.281 -17.797 1 92.38 202 LYS B O 1
ATOM 3194 N N . ALA B 1 203 ? 3.854 -16.266 -17.203 1 87.38 203 ALA B N 1
ATOM 3195 C CA . ALA B 1 203 ? 4.281 -16.766 -15.906 1 87.38 203 ALA B CA 1
ATOM 3196 C C . ALA B 1 203 ? 3.09 -17.25 -15.078 1 87.38 203 ALA B C 1
ATOM 3198 O O . ALA B 1 203 ? 1.951 -16.859 -15.344 1 87.38 203 ALA B O 1
#

Foldseek 3Di:
DEKAAEDALLRLLLLLLCVVLVHDHHYDYAYVLVPSLVDPVNCVQPVVSDDIWDQDPVRHIDDDRVRSSVVVCVVRVPPPAQDDDPVSNVQSVVLQVLCVPQAQVLLVLLLCQPVVVVRPVVPDPHDVVCNVVSLVRNLVVLLVQLVVCVPALASSRPGRHSSRSSNLSRQVVCVVRVRHHDVVSVSVVVSSVVVCPDPSVVD/DEKAAEDALLRLLLLLLCVVLVHDHHYDYAYVLVPSLVDPVNCVQPVVSDDIWDQDPVRHIDDDRVRSSVVVCVVRVPPPAQDDDPVSNVQSVVLQVLCVPQAQVLLVLLLCQPVVVVRPVVPDPHDVVCNVVSLVRNLVVLLVQLVVCVPALASSRPGRHSSRSSNLSRLVVCVVRVRHHDVVSVSVVVSSVVVCPDPSVVD

Organism: Rhodopseudomonas palustris (strain HaA2) (NCBI:txid316058)

Solvent-accessible surface area (backbone atoms only — not comparable to full-atom values): 21146 Å² total; per-residue (Å²): 91,39,35,39,32,41,85,56,44,55,25,37,32,48,46,23,51,37,45,70,47,70,57,84,69,54,70,45,81,43,53,60,90,81,42,47,33,72,33,70,77,38,30,74,62,31,79,84,34,66,63,32,36,36,34,42,82,87,69,49,62,42,40,49,59,66,22,47,50,50,35,50,38,71,78,41,57,63,64,60,41,52,46,90,44,64,68,43,33,24,52,34,43,26,50,33,50,51,44,42,64,45,30,45,49,27,40,52,46,19,28,39,20,47,87,35,24,86,76,33,55,87,74,44,95,62,44,52,74,28,14,68,50,25,39,50,45,17,52,52,42,50,51,51,47,25,64,70,38,61,96,38,75,27,80,66,35,89,42,71,34,56,39,42,44,51,54,47,34,42,49,56,45,24,48,76,61,79,49,55,77,60,79,87,36,51,57,45,51,53,41,46,53,60,53,59,68,39,78,39,58,74,88,91,39,35,39,31,41,84,57,44,55,25,38,33,49,47,23,50,37,46,70,47,71,57,85,68,54,70,44,82,44,53,58,91,79,40,47,34,73,33,69,76,41,29,73,62,30,78,83,35,64,63,32,33,35,34,42,81,87,69,49,63,42,41,49,59,68,22,47,49,49,36,50,37,70,77,42,54,64,64,59,40,52,45,93,46,63,67,44,33,24,52,33,43,26,51,34,49,51,44,43,64,45,30,46,47,27,40,50,48,19,28,38,20,47,86,35,23,88,76,33,55,89,74,43,95,62,45,51,75,27,14,66,52,25,40,48,45,16,52,52,42,49,50,52,46,25,63,71,37,62,96,38,76,28,81,66,34,86,42,71,33,55,37,43,45,50,53,48,34,42,50,54,46,25,47,74,62,80,48,55,77,61,77,85,35,50,56,45,51,53,42,47,53,58,53,59,69,38,79,39,60,74,88

Sequence (406 aa):
MKLYDSIGPNPRLVRMFIAEKGLTIPTQSIDIRAGENRKPEHLARNPHGQTPTLELDDGSFLSEITAICEYLEEKHPTPPLIGTTAEERAECRMWTRRIDLTICEPLANGFRFSEGLKMFKDRVPCFPEAAPGLKQMAAHRLQWMNSQMQGKDYVCGARFTLADLLLYGWIDFGAQVGQPLDPANTVLAEWHARIAARPSAKAMKLYDSIGPNPRLVRMFIAEKGLTIPTQSIDIRAGENRKPEHLARNPHGQTPTLELDDGSFLSEITAICEYLEEKHPTPPLIGTTAEERAECRMWTRRIDLTICEPLANGFRFSEGLKMFKDRVPCFPEAAPGLKQMAAHRLQWMNSQMQGKDYVCGARFTLADLLLYGWIDFGAQVGQPLDPANTVLAEWHARIAARPSAKA

Radius of gyration: 19.99 Å; Cα contacts (8 Å, |Δi|>4): 645; chains: 2; bounding box: 44×51×51 Å

pLDDT: mean 97.47, std 1.83, range [87.38, 98.94]